Protein AF-A0A525CCG6-F1 (afdb_monomer_lite)

Radius of gyration: 26.76 Å; chains: 1; bounding box: 61×56×74 Å

pLDDT: mean 86.58, std 13.58, range [31.91, 98.69]

Sequence (412 aa):
MDHTLPPNITLSPLDDPGQVLSPQALDAGRELESMGFAPCGTYTVDEFQGMTLAGYVRENDGVAAVVYEHPQAGVWTDFRLGYEDGQSVTVSNAPTGGELDPRPGHAKLFLAGIDHSKMLDELAALRRDAPVCAMSPESFAGEFTRLYEDEAAWRNSRSVSEDEVARVAEAMNAQGQEDISEYAVHRTARRYAELPMTVSQAWEVLHNWPCFAEGEDMTDEQYERFEDAADVFIRHPDPASLPMMLACLRQEQDQGLAMLVSEVLAEHPREISVAALKEVLDAGPEDNKPWAAELACDYPDQGLTPLLAVMLQERAPMSAGFPQALLALGEIHRCLGDPRASAAIHEAVQRCVELAEVLVEQDEPSPAFMVLLSVHRHLDEEQLALYERAKDQAQDLGLPTEILEALRQDGD

Secondary structure (DSSP, 8-state):
--SS--SS--EEE-S-GGGTS-HHHHHHHHHHHHTTPEEEEEEEETTSTT-EEEEEEETTTTEEEEEEEETTTEEEEEEEEEBTTS-EEEEE--SS-TTSPPPTTEEEEE-TT--HHHHHHHHHHH--SSPBPP--HHHHHHHHHHHHHHHHHHHHTSPPPHHHHHHHHHHHHHTT-TT--HHHHHHHHHHTSPPSS-HHHHHHHHHT---PPTTPPPPHHHHHHHHHHHHHHHHS--TTHHHHHHHT--STTTHHHHHHHHHHHHTS-HHHHHHHHHHHHHHS-TTTHHHHHHHGGGS--TTTHHHHHHHHHHS-TTSTTHHHHHHHHHHHHHHH--HHHHHHHHHHHHHHHHHHHHHHTTT---HHHHHHHHTGGG--HHHHHHHHHHHHHHHHTT--HHHHHHHHHS--

Structure (mmCIF, N/CA/C/O backbone):
data_AF-A0A525CCG6-F1
#
_entry.id   AF-A0A525CCG6-F1
#
loop_
_atom_site.group_PDB
_atom_site.id
_atom_site.type_symbol
_atom_site.label_atom_id
_atom_site.label_alt_id
_atom_site.label_comp_id
_atom_site.label_asym_id
_atom_site.label_entity_id
_atom_site.label_seq_id
_atom_site.pdbx_PDB_ins_code
_atom_site.Cartn_x
_atom_site.Cartn_y
_atom_site.Cartn_z
_atom_site.occupancy
_atom_site.B_iso_or_equiv
_atom_site.auth_seq_id
_atom_site.auth_comp_id
_atom_site.auth_asym_id
_atom_site.auth_atom_id
_atom_site.pdbx_PDB_model_num
ATOM 1 N N . MET A 1 1 ? 5.998 12.851 -4.488 1.00 35.41 1 MET A N 1
ATOM 2 C CA . MET A 1 1 ? 6.302 11.881 -5.495 1.00 35.41 1 MET A CA 1
ATOM 3 C C . MET A 1 1 ? 5.499 12.436 -6.618 1.00 35.41 1 MET A C 1
ATOM 5 O O . MET A 1 1 ? 4.289 12.293 -6.686 1.00 35.41 1 MET A O 1
ATOM 9 N N . ASP A 1 2 ? 6.185 13.311 -7.341 1.00 38.12 2 ASP A N 1
ATOM 10 C CA . ASP A 1 2 ? 5.907 13.516 -8.747 1.00 38.12 2 ASP A CA 1
ATOM 11 C C . ASP A 1 2 ? 5.519 12.141 -9.319 1.00 38.12 2 ASP A C 1
ATOM 13 O O . ASP A 1 2 ? 6.237 11.175 -9.063 1.00 38.12 2 ASP A O 1
ATOM 17 N N . HIS A 1 3 ? 4.357 12.001 -9.967 1.00 55.28 3 HIS A N 1
ATOM 18 C CA . HIS A 1 3 ? 3.850 10.702 -10.464 1.00 55.28 3 HIS A CA 1
ATOM 19 C C . HIS A 1 3 ? 4.639 10.184 -11.666 1.00 55.28 3 HIS A C 1
ATOM 21 O O . HIS A 1 3 ? 4.174 9.365 -12.459 1.00 55.28 3 HIS A O 1
ATOM 27 N N . THR A 1 4 ? 5.858 10.687 -11.780 1.00 72.38 4 THR A N 1
ATOM 28 C CA . THR A 1 4 ? 6.915 10.131 -12.564 1.00 72.38 4 THR A CA 1
ATOM 29 C C . THR A 1 4 ? 7.267 8.772 -11.981 1.00 72.38 4 THR A C 1
ATOM 31 O O . THR A 1 4 ? 7.469 8.599 -10.777 1.00 72.38 4 THR A O 1
ATOM 34 N N . LEU A 1 5 ? 7.329 7.776 -12.859 1.00 81.94 5 LEU A N 1
ATOM 35 C CA . LEU A 1 5 ? 8.004 6.534 -12.523 1.00 81.94 5 LEU A CA 1
ATOM 36 C C . LEU A 1 5 ? 9.403 6.896 -12.006 1.00 81.94 5 LEU A C 1
ATOM 38 O O . LEU A 1 5 ? 10.026 7.790 -12.599 1.00 81.94 5 LEU A O 1
ATOM 42 N N . PRO A 1 6 ? 9.915 6.238 -10.946 1.00 84.88 6 PRO A N 1
ATOM 43 C CA . PRO A 1 6 ? 11.303 6.397 -10.543 1.00 84.88 6 PRO A CA 1
ATOM 44 C C . PRO A 1 6 ? 12.181 6.357 -11.796 1.00 84.88 6 PRO A C 1
ATOM 46 O O . PRO A 1 6 ? 12.047 5.412 -12.573 1.00 84.88 6 PRO A O 1
ATOM 49 N N . PRO A 1 7 ? 13.004 7.385 -12.076 1.00 90.06 7 PRO A N 1
ATOM 50 C CA . PRO A 1 7 ? 13.713 7.468 -13.352 1.00 90.06 7 PRO A CA 1
ATOM 51 C C . PRO A 1 7 ? 14.709 6.321 -13.533 1.00 90.06 7 PRO A C 1
ATOM 53 O O . PRO A 1 7 ? 15.069 6.008 -14.660 1.00 90.06 7 PRO A O 1
ATOM 56 N N . ASN A 1 8 ? 15.128 5.704 -12.427 1.00 94.50 8 ASN A N 1
ATOM 57 C CA . ASN A 1 8 ? 15.970 4.519 -12.388 1.00 94.50 8 ASN A CA 1
ATOM 58 C C . ASN A 1 8 ? 15.421 3.562 -11.327 1.00 94.50 8 ASN A C 1
ATOM 60 O O . ASN A 1 8 ? 14.711 4.001 -10.419 1.00 94.50 8 ASN A O 1
ATOM 64 N N . ILE A 1 9 ? 15.791 2.287 -11.444 1.00 95.62 9 ILE A N 1
ATOM 65 C CA . ILE A 1 9 ? 15.543 1.273 -10.418 1.00 95.62 9 ILE A CA 1
ATOM 66 C C . ILE A 1 9 ? 16.826 0.560 -10.021 1.00 95.62 9 ILE A C 1
ATOM 68 O O . ILE A 1 9 ? 17.724 0.350 -10.843 1.00 95.62 9 ILE A O 1
ATOM 72 N N . THR A 1 10 ? 16.854 0.107 -8.778 1.00 97.06 10 THR A N 1
ATOM 73 C CA . THR A 1 10 ? 17.924 -0.695 -8.208 1.00 97.06 10 THR A CA 1
ATOM 74 C C . THR A 1 10 ? 17.405 -2.103 -7.948 1.00 97.06 10 THR A C 1
ATOM 76 O O . THR A 1 10 ? 16.462 -2.306 -7.186 1.00 97.06 10 THR A O 1
ATOM 79 N N . LEU A 1 11 ? 18.025 -3.089 -8.605 1.00 97.62 11 LEU A N 1
ATOM 80 C CA . LEU A 1 11 ? 17.758 -4.504 -8.358 1.00 97.62 11 LEU A CA 1
ATOM 81 C C . LEU A 1 11 ? 18.730 -5.033 -7.307 1.00 97.62 11 LEU A C 1
ATOM 83 O O . LEU A 1 11 ? 19.905 -5.275 -7.599 1.00 97.62 11 LEU A O 1
ATOM 87 N N . SER A 1 12 ? 18.225 -5.248 -6.099 1.00 96.75 12 SER A N 1
ATOM 88 C CA . SER A 1 12 ? 18.997 -5.808 -4.993 1.00 96.75 12 SER A CA 1
ATOM 89 C C . SER A 1 12 ? 18.818 -7.332 -4.967 1.00 96.75 12 SER A C 1
ATOM 91 O O . SER A 1 12 ? 17.696 -7.807 -4.785 1.00 96.75 12 SER A O 1
ATOM 93 N N . PRO A 1 13 ? 19.879 -8.131 -5.205 1.00 97.25 13 PRO A N 1
ATOM 94 C CA . PRO A 1 13 ? 19.760 -9.585 -5.274 1.00 97.25 13 PRO A CA 1
ATOM 95 C C . PRO A 1 13 ? 19.391 -10.187 -3.914 1.00 97.25 13 PRO A C 1
ATOM 97 O O . PRO A 1 13 ? 19.881 -9.750 -2.873 1.00 97.25 13 PRO A O 1
ATOM 100 N N . LEU A 1 14 ? 18.562 -11.229 -3.941 1.00 94.69 14 LEU A N 1
ATOM 101 C CA . LEU A 1 14 ? 18.167 -12.013 -2.775 1.00 94.69 14 LEU A CA 1
ATOM 102 C C . LEU A 1 14 ? 18.939 -13.336 -2.721 1.00 94.69 14 LEU A C 1
ATOM 104 O O . LEU A 1 14 ? 18.948 -14.098 -3.687 1.00 94.69 14 LEU A O 1
ATOM 108 N N . ASP A 1 15 ? 19.548 -13.624 -1.567 1.00 90.19 15 ASP A N 1
ATOM 109 C CA . ASP A 1 15 ? 20.345 -14.841 -1.353 1.00 90.19 15 ASP A CA 1
ATOM 110 C C . ASP A 1 15 ? 19.483 -16.111 -1.203 1.00 90.19 15 ASP A C 1
ATOM 112 O O . ASP A 1 15 ? 19.915 -17.200 -1.585 1.00 90.19 15 ASP A O 1
ATOM 116 N N . ASP A 1 16 ? 18.272 -15.988 -0.645 1.00 89.12 16 ASP A N 1
ATOM 117 C CA . ASP A 1 16 ? 17.337 -17.102 -0.440 1.00 89.12 16 ASP A CA 1
ATOM 118 C C . ASP A 1 16 ? 15.921 -16.730 -0.921 1.00 89.12 16 ASP A C 1
ATOM 120 O O . ASP A 1 16 ? 15.105 -16.222 -0.144 1.00 89.12 16 ASP A O 1
ATOM 124 N N . PRO A 1 17 ? 15.598 -16.972 -2.204 1.00 79.69 17 PRO A N 1
ATOM 125 C CA . PRO A 1 17 ? 14.293 -16.624 -2.758 1.00 79.69 17 PRO A CA 1
ATOM 126 C C . PRO A 1 17 ? 13.135 -17.383 -2.101 1.00 79.69 17 PRO A C 1
ATOM 128 O O . PRO A 1 17 ? 12.016 -16.878 -2.086 1.00 79.69 17 PRO A O 1
ATOM 131 N N . GLY A 1 18 ? 13.387 -18.562 -1.518 1.00 77.88 18 GLY A N 1
ATOM 132 C CA . GLY A 1 18 ? 12.356 -19.373 -0.868 1.00 77.88 18 GLY A CA 1
ATOM 133 C C . GLY A 1 18 ? 11.826 -18.780 0.439 1.00 77.88 18 GLY A C 1
ATOM 134 O O . GLY A 1 18 ? 10.785 -19.222 0.920 1.00 77.88 18 GLY A O 1
ATOM 135 N N . GLN A 1 19 ? 12.523 -17.794 1.014 1.00 81.81 19 GLN A N 1
ATOM 136 C CA . GLN A 1 19 ? 12.074 -17.073 2.209 1.00 81.81 19 GLN A CA 1
ATOM 137 C C . GLN A 1 19 ? 11.243 -15.829 1.890 1.00 81.81 19 GLN A C 1
ATOM 139 O O . GLN A 1 19 ? 10.584 -15.307 2.786 1.00 81.81 19 GLN A O 1
ATOM 144 N N . VAL A 1 20 ? 11.297 -15.343 0.647 1.00 86.56 20 VAL A N 1
ATOM 145 C CA . VAL A 1 20 ? 10.711 -14.053 0.265 1.00 86.56 20 VAL A CA 1
ATOM 146 C C . VAL A 1 20 ? 9.543 -14.229 -0.698 1.00 86.56 20 VAL A C 1
ATOM 148 O O . VAL A 1 20 ? 8.512 -13.594 -0.507 1.00 86.56 20 VAL A O 1
ATOM 151 N N . LEU A 1 21 ? 9.686 -15.100 -1.699 1.00 93.00 21 LEU A N 1
ATOM 152 C CA . LEU A 1 21 ? 8.640 -15.340 -2.687 1.00 93.00 21 LEU A CA 1
ATOM 153 C C . LEU A 1 21 ? 7.520 -16.217 -2.123 1.00 93.00 21 LEU A C 1
ATOM 155 O O . LEU A 1 21 ? 7.775 -17.211 -1.433 1.00 93.00 21 LEU A O 1
ATOM 159 N N . SER A 1 22 ? 6.275 -15.910 -2.483 1.00 95.31 22 SER A N 1
ATOM 160 C CA . SER A 1 22 ? 5.145 -16.782 -2.164 1.00 95.31 22 SER A CA 1
ATOM 161 C C . SER A 1 22 ? 5.225 -18.129 -2.894 1.00 95.31 22 SER A C 1
ATOM 163 O O . SER A 1 22 ? 5.877 -18.265 -3.938 1.00 95.31 22 SER A O 1
ATOM 165 N N . PRO A 1 23 ? 4.494 -19.153 -2.407 1.00 96.81 23 PRO A N 1
ATOM 166 C CA . PRO A 1 23 ? 4.366 -20.425 -3.112 1.00 96.81 23 PRO A CA 1
ATOM 167 C C . PRO A 1 23 ? 3.917 -20.275 -4.571 1.00 96.81 23 PRO A C 1
ATOM 169 O O . PRO A 1 23 ? 4.421 -20.999 -5.426 1.00 96.81 23 PRO A O 1
ATOM 172 N N . GLN A 1 24 ? 3.037 -19.310 -4.864 1.00 96.44 24 GLN A N 1
ATOM 173 C CA . GLN A 1 24 ? 2.542 -19.048 -6.216 1.00 96.44 24 GLN A CA 1
ATOM 174 C C . GLN A 1 24 ? 3.655 -18.549 -7.149 1.00 96.44 24 GLN A C 1
ATOM 176 O O . GLN A 1 24 ? 3.779 -19.052 -8.266 1.00 96.44 24 GLN A O 1
ATOM 181 N N . ALA A 1 25 ? 4.495 -17.612 -6.698 1.00 97.12 25 ALA A N 1
ATOM 182 C CA . ALA A 1 25 ? 5.638 -17.135 -7.477 1.00 97.12 25 ALA A CA 1
ATOM 183 C C . ALA A 1 25 ? 6.684 -18.244 -7.694 1.00 97.12 25 ALA A C 1
ATOM 185 O O . ALA A 1 25 ? 7.214 -18.402 -8.795 1.00 97.12 25 ALA A O 1
ATOM 186 N N . LEU A 1 26 ? 6.928 -19.076 -6.675 1.00 97.06 26 LEU A N 1
ATOM 187 C CA . LEU A 1 26 ? 7.816 -20.237 -6.790 1.00 97.06 26 LEU A CA 1
ATOM 188 C C . LEU A 1 26 ? 7.276 -21.299 -7.764 1.00 97.06 26 LEU A C 1
ATOM 190 O O . LEU A 1 26 ? 8.060 -21.921 -8.482 1.00 97.06 26 LEU A O 1
ATOM 194 N N . ASP A 1 27 ? 5.961 -21.526 -7.796 1.00 97.69 27 ASP A N 1
ATOM 195 C CA . ASP A 1 27 ? 5.318 -22.431 -8.756 1.00 97.69 27 ASP A CA 1
ATOM 196 C C . ASP A 1 27 ? 5.424 -21.910 -10.192 1.00 97.69 27 ASP A C 1
ATOM 198 O O . ASP A 1 27 ? 5.801 -22.677 -11.081 1.00 97.69 27 ASP A O 1
ATOM 202 N N . ALA A 1 28 ? 5.190 -20.611 -10.411 1.00 98.06 28 ALA A N 1
ATOM 203 C CA . ALA A 1 28 ? 5.398 -19.969 -11.710 1.00 98.06 28 ALA A CA 1
ATOM 204 C C . ALA A 1 28 ? 6.852 -20.129 -12.189 1.00 98.06 28 ALA A C 1
ATOM 206 O O . ALA A 1 28 ? 7.097 -20.537 -13.324 1.00 98.06 28 ALA A O 1
ATOM 207 N N . GLY A 1 29 ? 7.826 -19.910 -11.301 1.00 98.06 29 GLY A N 1
ATOM 208 C CA . GLY A 1 29 ? 9.242 -20.129 -11.597 1.00 98.06 29 GLY A CA 1
ATOM 209 C C . GLY A 1 29 ? 9.565 -21.568 -12.014 1.00 98.06 29 GLY A C 1
ATOM 210 O O . GLY A 1 29 ? 10.219 -21.795 -13.033 1.00 98.06 29 GLY A O 1
ATOM 211 N N . ARG A 1 30 ? 9.047 -22.561 -11.277 1.00 98.19 30 ARG A N 1
ATOM 212 C CA . ARG A 1 30 ? 9.204 -23.988 -11.618 1.00 98.19 30 ARG A CA 1
ATOM 213 C C . ARG A 1 30 ? 8.581 -24.338 -12.969 1.00 98.19 30 ARG A C 1
ATOM 215 O O . ARG A 1 30 ? 9.134 -25.154 -13.710 1.00 98.19 30 ARG A O 1
ATOM 222 N N . GLU A 1 31 ? 7.433 -23.746 -13.290 1.00 98.31 31 GLU A N 1
ATOM 223 C CA . GLU A 1 31 ? 6.789 -23.920 -14.589 1.00 98.31 31 GLU A CA 1
ATOM 224 C C . GLU A 1 31 ? 7.682 -23.386 -15.719 1.00 98.31 31 GLU A C 1
ATOM 226 O O . GLU A 1 31 ? 7.941 -24.116 -16.679 1.00 98.31 31 GLU A O 1
ATOM 231 N N . LEU A 1 32 ? 8.238 -22.179 -15.575 1.00 98.44 32 LEU A N 1
ATOM 232 C CA . LEU A 1 32 ? 9.164 -21.589 -16.549 1.00 98.44 32 LEU A CA 1
ATOM 233 C C . LEU A 1 32 ? 10.415 -22.453 -16.764 1.00 98.44 32 LEU A C 1
ATOM 235 O O . LEU A 1 32 ? 10.808 -22.707 -17.906 1.00 98.44 32 LEU A O 1
ATOM 239 N N . GLU A 1 33 ? 11.012 -22.973 -15.691 1.00 98.25 33 GLU A N 1
ATOM 240 C CA . GLU A 1 33 ? 12.151 -23.896 -15.785 1.00 98.25 33 GLU A CA 1
ATOM 241 C C . GLU A 1 33 ? 11.793 -25.160 -16.583 1.00 98.25 33 GLU A C 1
ATOM 243 O O . GLU A 1 33 ? 12.558 -25.603 -17.446 1.00 98.25 33 GLU A O 1
ATOM 248 N N . SER A 1 34 ? 10.589 -25.708 -16.378 1.00 97.94 34 SER A N 1
ATOM 249 C CA . SER A 1 34 ? 10.098 -26.861 -17.148 1.00 97.94 34 SER A CA 1
ATOM 250 C C . SER A 1 34 ? 9.904 -26.558 -18.644 1.00 97.94 34 SER A C 1
ATOM 252 O O . SER A 1 34 ? 9.993 -27.464 -19.475 1.00 97.94 34 SER A O 1
ATOM 254 N N . MET A 1 35 ? 9.708 -25.281 -18.997 1.00 97.75 35 MET A N 1
ATOM 255 C CA . MET A 1 35 ? 9.608 -24.770 -20.371 1.00 97.75 35 MET A CA 1
ATOM 256 C C . MET A 1 35 ? 10.973 -24.415 -20.992 1.00 97.75 35 MET A C 1
ATOM 258 O O . MET A 1 35 ? 11.035 -23.895 -22.115 1.00 97.75 35 MET A O 1
ATOM 262 N N . GLY A 1 36 ? 12.070 -24.715 -20.290 1.00 97.94 36 GLY A N 1
ATOM 263 C CA . GLY A 1 36 ? 13.439 -24.538 -20.770 1.00 97.94 36 GLY A CA 1
ATOM 264 C C . GLY A 1 36 ? 14.032 -23.157 -20.506 1.00 97.94 36 GLY A C 1
ATOM 265 O O . GLY A 1 36 ? 15.011 -22.799 -21.162 1.00 97.94 36 GLY A O 1
ATOM 266 N N . PHE A 1 37 ? 13.456 -22.382 -19.586 1.00 98.38 37 PHE A N 1
ATOM 267 C CA . PHE A 1 37 ? 14.071 -21.147 -19.115 1.00 98.38 37 PHE A CA 1
ATOM 268 C C . PHE A 1 37 ? 15.131 -21.433 -18.044 1.00 98.38 37 PHE A C 1
ATOM 270 O O . PHE A 1 37 ? 14.942 -22.277 -17.172 1.00 98.38 37 PHE A O 1
ATOM 277 N N . ALA A 1 38 ? 16.244 -20.707 -18.097 1.00 98.06 38 ALA A N 1
ATOM 278 C CA . ALA A 1 38 ? 17.268 -20.688 -17.064 1.00 98.06 38 ALA A CA 1
ATOM 279 C C . ALA A 1 38 ? 17.000 -19.534 -16.080 1.00 98.06 38 ALA A C 1
ATOM 281 O O . ALA A 1 38 ? 16.686 -18.432 -16.537 1.00 98.06 38 ALA A O 1
ATOM 282 N N . PRO A 1 39 ? 17.134 -19.748 -14.759 1.00 98.00 39 PRO A N 1
ATOM 283 C CA . PRO A 1 39 ? 16.972 -18.687 -13.771 1.00 98.00 39 PRO A CA 1
ATOM 284 C C . PRO A 1 39 ? 18.126 -17.675 -13.847 1.00 98.00 39 PRO A C 1
ATOM 286 O O . PRO A 1 39 ? 19.290 -18.050 -13.991 1.00 98.00 39 PRO A O 1
ATOM 289 N N . CYS A 1 40 ? 17.798 -16.394 -13.701 1.00 97.94 40 CYS A N 1
ATOM 290 C CA . CYS A 1 40 ? 18.737 -15.268 -13.739 1.00 97.94 40 CYS A CA 1
ATOM 291 C C . CYS A 1 40 ? 18.979 -14.633 -12.367 1.00 97.94 40 CYS A C 1
ATOM 293 O O . CYS A 1 40 ? 19.851 -13.782 -12.241 1.00 97.94 40 CYS A O 1
ATOM 295 N N . GLY A 1 41 ? 18.214 -15.036 -11.352 1.00 97.06 41 GLY A N 1
ATOM 296 C CA . GLY A 1 41 ? 18.259 -14.476 -10.005 1.00 97.06 41 GLY A CA 1
ATOM 297 C C . GLY A 1 41 ? 16.895 -13.978 -9.538 1.00 97.06 41 GLY A C 1
ATOM 298 O O . GLY A 1 41 ? 15.944 -13.880 -10.318 1.00 97.06 41 GLY A O 1
ATOM 299 N N . THR A 1 42 ? 16.821 -13.658 -8.251 1.00 98.06 42 THR A N 1
ATOM 300 C CA . THR A 1 42 ? 15.650 -13.057 -7.609 1.00 98.06 42 THR A CA 1
ATOM 301 C C . THR A 1 42 ? 16.082 -11.760 -6.947 1.00 98.06 42 THR A C 1
ATOM 303 O O . THR A 1 42 ? 17.172 -11.695 -6.377 1.00 98.06 42 THR A O 1
ATOM 306 N N . TYR A 1 43 ? 15.250 -10.731 -7.050 1.00 98.00 43 TYR A N 1
ATOM 307 C CA . TYR A 1 43 ? 15.601 -9.366 -6.687 1.00 98.00 43 TYR A CA 1
ATOM 308 C C . TYR A 1 43 ? 14.452 -8.688 -5.942 1.00 98.00 43 TYR A C 1
ATOM 310 O O . TYR A 1 43 ? 13.283 -8.928 -6.255 1.00 98.00 43 TYR A O 1
ATOM 318 N N . THR A 1 44 ? 14.782 -7.803 -5.005 1.00 96.31 44 THR A N 1
ATOM 319 C CA . THR A 1 44 ? 13.889 -6.709 -4.603 1.00 96.31 44 THR A CA 1
ATOM 320 C C . THR A 1 44 ? 14.096 -5.524 -5.536 1.00 96.31 44 THR A C 1
ATOM 322 O O . THR A 1 44 ? 15.184 -5.357 -6.098 1.00 96.31 44 THR A O 1
ATOM 325 N N . VAL A 1 45 ? 13.061 -4.699 -5.694 1.00 95.50 45 VAL A N 1
ATOM 326 C CA . VAL A 1 45 ? 13.180 -3.408 -6.379 1.00 95.50 45 VAL A CA 1
ATOM 327 C C . VAL A 1 45 ? 13.094 -2.307 -5.336 1.00 95.50 45 VAL A C 1
ATOM 329 O O . VAL A 1 45 ? 12.035 -2.095 -4.752 1.00 95.50 45 VAL A O 1
ATOM 332 N N . ASP A 1 46 ? 14.213 -1.642 -5.066 1.00 91.88 46 ASP A N 1
ATOM 333 C CA . ASP A 1 46 ? 14.342 -0.763 -3.896 1.00 91.88 46 ASP A CA 1
ATOM 334 C C . ASP A 1 46 ? 13.354 0.419 -3.934 1.00 91.88 46 ASP A C 1
ATOM 336 O O . ASP A 1 46 ? 12.887 0.886 -2.897 1.00 91.88 46 ASP A O 1
ATOM 340 N N . GLU A 1 47 ? 13.000 0.880 -5.134 1.00 90.94 47 GLU A N 1
ATOM 341 C CA . GLU A 1 47 ? 12.089 1.998 -5.372 1.00 90.94 47 GLU A CA 1
ATOM 342 C C . GLU A 1 47 ? 10.601 1.603 -5.345 1.00 90.94 47 GLU A C 1
ATOM 344 O O . GLU A 1 47 ? 9.744 2.484 -5.303 1.00 90.94 47 GLU A O 1
ATOM 349 N N . PHE A 1 48 ? 10.276 0.305 -5.341 1.00 84.44 48 PHE A N 1
ATOM 350 C CA . PHE A 1 48 ? 8.902 -0.198 -5.257 1.00 84.44 48 PHE A CA 1
ATOM 351 C C . PHE A 1 48 ? 8.741 -1.075 -4.014 1.00 84.44 48 PHE A C 1
ATOM 353 O O . PHE A 1 48 ? 9.051 -2.267 -4.018 1.00 84.44 48 PHE A O 1
ATOM 360 N N . GLN A 1 49 ? 8.242 -0.478 -2.930 1.00 82.62 49 GLN A N 1
ATOM 361 C CA . GLN A 1 49 ? 8.149 -1.143 -1.633 1.00 82.62 49 GLN A CA 1
ATOM 362 C C . GLN A 1 49 ? 7.363 -2.461 -1.714 1.00 82.62 49 GLN A C 1
ATOM 364 O O . GLN A 1 49 ? 6.212 -2.503 -2.135 1.00 82.62 49 GLN A O 1
ATOM 369 N N . GLY A 1 50 ? 7.998 -3.548 -1.271 1.00 85.50 50 GLY A N 1
ATOM 370 C CA . GLY A 1 50 ? 7.398 -4.884 -1.260 1.00 85.50 50 GLY A CA 1
ATOM 371 C C . GLY A 1 50 ? 7.386 -5.591 -2.617 1.00 85.50 50 GLY A C 1
ATOM 372 O O . GLY A 1 50 ? 6.977 -6.747 -2.674 1.00 85.50 50 GLY A O 1
ATOM 373 N N . MET A 1 51 ? 7.851 -4.952 -3.694 1.00 93.25 51 MET A N 1
ATOM 374 C CA . MET A 1 51 ? 7.958 -5.593 -4.999 1.00 93.25 51 MET A CA 1
ATOM 375 C C . MET A 1 51 ? 9.181 -6.508 -5.060 1.00 93.25 51 MET A C 1
ATOM 377 O O . MET A 1 51 ? 10.314 -6.105 -4.776 1.00 93.25 51 MET A O 1
ATOM 381 N N . THR A 1 52 ? 8.951 -7.739 -5.502 1.00 96.88 52 THR A N 1
ATOM 382 C CA . THR A 1 52 ? 10.011 -8.693 -5.828 1.00 96.88 52 THR A CA 1
ATOM 383 C C . THR A 1 52 ? 9.841 -9.211 -7.244 1.00 96.88 52 THR A C 1
ATOM 385 O O . THR A 1 52 ? 8.738 -9.218 -7.797 1.00 96.88 52 THR A O 1
ATOM 388 N N . LEU A 1 53 ? 10.949 -9.615 -7.858 1.00 97.38 53 LEU A N 1
ATOM 389 C CA . LEU A 1 53 ? 10.922 -10.255 -9.164 1.00 97.38 53 LEU A CA 1
ATOM 390 C C . LEU A 1 53 ? 11.946 -11.380 -9.273 1.00 97.38 53 LEU A C 1
ATOM 392 O O . LEU A 1 53 ? 13.045 -11.297 -8.725 1.00 97.38 53 LEU A O 1
ATOM 396 N N . ALA A 1 54 ? 11.599 -12.420 -10.023 1.00 98.38 54 ALA A N 1
ATOM 397 C CA . ALA A 1 54 ? 12.491 -13.498 -10.423 1.00 98.38 54 ALA A CA 1
ATOM 398 C C . ALA A 1 54 ? 12.664 -13.483 -11.944 1.00 98.38 54 ALA A C 1
ATOM 400 O O . ALA A 1 54 ? 11.693 -13.538 -12.703 1.00 98.38 54 ALA A O 1
ATOM 401 N N . GLY A 1 55 ? 13.917 -13.369 -12.379 1.00 98.31 55 GLY A N 1
ATOM 402 C CA . GLY A 1 55 ? 14.288 -13.306 -13.786 1.00 98.31 55 GLY A CA 1
ATOM 403 C C . GLY A 1 55 ? 14.566 -14.681 -14.371 1.00 98.31 55 GLY A C 1
ATOM 404 O O . GLY A 1 55 ? 15.164 -15.530 -13.712 1.00 98.31 55 GLY A O 1
ATOM 405 N N . TYR A 1 56 ? 14.185 -14.872 -15.629 1.00 98.62 56 TYR A N 1
ATOM 406 C CA . TYR A 1 56 ? 14.369 -16.112 -16.371 1.00 98.62 56 TYR A CA 1
ATOM 407 C C . TYR A 1 56 ? 14.695 -15.806 -17.836 1.00 98.62 56 TYR A C 1
ATOM 409 O O . TYR A 1 56 ? 14.144 -14.872 -18.419 1.00 98.62 56 TYR A O 1
ATOM 417 N N . VAL A 1 57 ? 15.558 -16.599 -18.470 1.00 98.56 57 VAL A N 1
ATOM 418 C CA . VAL A 1 57 ? 15.892 -16.443 -19.898 1.00 98.56 57 VAL A CA 1
ATOM 419 C C . VAL A 1 57 ? 15.891 -17.773 -20.627 1.00 98.56 57 VAL A C 1
ATOM 421 O O . VAL A 1 57 ? 16.340 -18.791 -20.107 1.00 98.56 57 VAL A O 1
ATOM 424 N N . ARG A 1 58 ? 15.437 -17.763 -21.876 1.00 97.75 58 ARG A N 1
ATOM 425 C CA . ARG A 1 58 ? 15.589 -18.873 -22.810 1.00 97.75 58 ARG A CA 1
ATOM 426 C C . ARG A 1 58 ? 16.510 -18.426 -23.941 1.00 97.75 58 ARG A C 1
ATOM 428 O O . ARG A 1 58 ? 16.094 -17.817 -24.921 1.00 97.75 58 ARG A O 1
ATOM 435 N N . GLU A 1 59 ? 17.803 -18.705 -23.784 1.00 93.69 59 GLU A N 1
ATOM 436 C CA . GLU A 1 59 ? 18.855 -18.143 -24.650 1.00 93.69 59 GLU A CA 1
ATOM 437 C C . GLU A 1 59 ? 18.675 -18.497 -26.134 1.00 93.69 59 GLU A C 1
ATOM 439 O O . GLU A 1 59 ? 18.969 -17.687 -27.011 1.00 93.69 59 GLU A O 1
ATOM 444 N N . ASN A 1 60 ? 18.151 -19.693 -26.425 1.00 92.31 60 ASN A N 1
ATOM 445 C CA . ASN A 1 60 ? 18.004 -20.200 -27.793 1.00 92.31 60 ASN A CA 1
ATOM 446 C C . ASN A 1 60 ? 17.071 -19.352 -28.670 1.00 92.31 60 ASN A C 1
ATOM 448 O O . ASN A 1 60 ? 17.205 -19.374 -29.894 1.00 92.31 60 ASN A O 1
ATOM 452 N N . ASP A 1 61 ? 16.114 -18.642 -28.075 1.00 93.25 61 ASP A N 1
ATOM 453 C CA . ASP A 1 61 ? 15.171 -17.795 -28.801 1.00 93.25 61 ASP A CA 1
ATOM 454 C C . ASP A 1 61 ? 15.133 -16.340 -28.323 1.00 93.25 61 ASP A C 1
ATOM 456 O O . ASP A 1 61 ? 14.348 -15.560 -28.863 1.00 93.25 61 ASP A O 1
ATOM 460 N N . GLY A 1 62 ? 16.021 -15.961 -27.397 1.00 95.12 6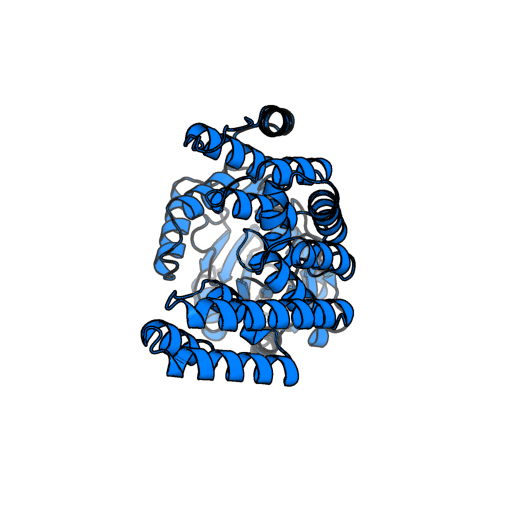2 GLY A N 1
ATOM 461 C CA . GLY A 1 62 ? 16.166 -14.588 -26.909 1.00 95.12 62 GLY A CA 1
ATOM 462 C C . GLY A 1 62 ? 14.976 -14.104 -26.077 1.00 95.12 62 GLY A C 1
ATOM 463 O O . GLY A 1 62 ? 14.778 -12.895 -25.940 1.00 95.12 62 GLY A O 1
ATOM 464 N N . VAL A 1 63 ? 14.158 -15.026 -25.557 1.00 98.31 63 VAL A N 1
ATOM 465 C CA . VAL A 1 63 ? 12.988 -14.692 -24.739 1.00 98.31 63 VAL A CA 1
ATOM 466 C C . VAL A 1 63 ? 13.411 -14.545 -23.283 1.00 98.31 63 VAL A C 1
ATOM 468 O O . VAL A 1 63 ? 14.034 -15.439 -22.709 1.00 98.31 63 VAL A O 1
ATOM 471 N N . ALA A 1 64 ? 13.029 -13.428 -22.674 1.00 98.56 64 ALA A N 1
ATOM 472 C CA . ALA A 1 64 ? 13.111 -13.216 -21.238 1.00 98.56 64 ALA A CA 1
ATOM 473 C C . ALA A 1 64 ? 11.730 -13.417 -20.612 1.00 98.56 64 ALA A C 1
ATOM 475 O O . ALA A 1 64 ? 10.722 -13.056 -21.219 1.00 98.56 64 ALA A O 1
ATOM 476 N N . ALA A 1 65 ? 11.689 -13.959 -19.403 1.00 98.69 65 ALA A N 1
ATOM 477 C CA . ALA A 1 65 ? 10.501 -13.999 -18.570 1.00 98.69 65 ALA A CA 1
ATOM 478 C C . ALA A 1 65 ? 10.813 -13.370 -17.212 1.00 98.69 65 ALA A C 1
ATOM 480 O O . ALA A 1 65 ? 11.926 -13.504 -16.697 1.00 98.69 65 ALA A O 1
ATOM 481 N N . VAL A 1 66 ? 9.840 -12.670 -16.645 1.00 98.62 66 VAL A N 1
ATOM 482 C CA . VAL A 1 66 ? 9.962 -12.063 -15.321 1.00 98.62 66 VAL A CA 1
ATOM 483 C C . VAL A 1 66 ? 8.719 -12.408 -14.532 1.00 98.62 66 VAL A C 1
ATOM 485 O O . VAL A 1 66 ? 7.631 -12.006 -14.931 1.00 98.62 66 VAL A O 1
ATOM 488 N N . VAL A 1 67 ? 8.885 -13.156 -13.443 1.00 98.56 67 VAL A N 1
ATOM 489 C CA . VAL A 1 67 ? 7.822 -13.399 -12.464 1.00 98.56 67 VAL A CA 1
ATOM 490 C C . VAL A 1 67 ? 7.885 -12.270 -11.454 1.00 98.56 67 VAL A C 1
ATOM 492 O O . VAL A 1 67 ? 8.928 -12.063 -10.842 1.00 98.56 67 VAL A O 1
ATOM 495 N N . TYR A 1 68 ? 6.792 -11.546 -11.289 1.00 97.94 68 TYR A N 1
ATOM 496 C CA . TYR A 1 68 ? 6.666 -10.458 -10.334 1.00 97.94 68 TYR A CA 1
ATOM 497 C C . TYR A 1 68 ? 5.769 -10.870 -9.181 1.00 97.94 68 TYR A C 1
ATOM 499 O O . TYR A 1 68 ? 4.814 -11.623 -9.370 1.00 97.94 68 TYR A O 1
ATOM 507 N N . GLU A 1 69 ? 6.040 -10.308 -8.013 1.00 96.62 69 GLU A N 1
ATOM 508 C CA . GLU A 1 69 ? 5.165 -10.386 -6.857 1.00 96.62 69 GLU A CA 1
ATOM 509 C C . GLU A 1 69 ? 5.093 -9.021 -6.173 1.00 96.62 69 GLU A C 1
ATOM 511 O O . GLU A 1 69 ? 6.116 -8.399 -5.875 1.00 96.62 69 GLU A O 1
ATOM 516 N N . HIS A 1 70 ? 3.867 -8.560 -5.933 1.00 93.06 70 HIS A N 1
ATOM 517 C CA . HIS A 1 70 ? 3.583 -7.338 -5.191 1.00 93.06 70 HIS A CA 1
ATOM 518 C C . HIS A 1 70 ? 2.435 -7.587 -4.199 1.00 93.06 70 HIS A C 1
ATOM 520 O O . HIS A 1 70 ? 1.430 -8.180 -4.602 1.00 93.06 70 HIS A O 1
ATOM 526 N N . PRO A 1 71 ? 2.505 -7.084 -2.948 1.00 81.81 71 PRO A N 1
ATOM 527 C CA . PRO A 1 71 ? 1.496 -7.353 -1.920 1.00 81.81 71 PRO A CA 1
ATOM 528 C C . PRO A 1 71 ? 0.059 -7.022 -2.335 1.00 81.81 71 PRO A C 1
ATOM 530 O O . PRO A 1 71 ? -0.872 -7.693 -1.904 1.00 81.81 71 PRO A O 1
ATOM 533 N N . GLN A 1 72 ? -0.125 -6.003 -3.181 1.00 78.12 72 GLN A N 1
ATOM 534 C CA . GLN A 1 72 ? -1.451 -5.568 -3.636 1.00 78.12 72 GLN A CA 1
ATOM 535 C C . GLN A 1 72 ? -1.874 -6.178 -4.979 1.00 78.12 72 GLN A C 1
ATOM 537 O O . GLN A 1 72 ? -3.062 -6.356 -5.216 1.00 78.12 72 GLN A O 1
ATOM 542 N N . ALA A 1 73 ? -0.923 -6.475 -5.874 1.00 82.75 73 ALA A N 1
ATOM 543 C CA . ALA A 1 73 ? -1.235 -6.918 -7.241 1.00 82.75 73 ALA A CA 1
ATOM 544 C C . ALA A 1 73 ? -1.130 -8.443 -7.416 1.00 82.75 73 ALA A C 1
ATOM 546 O O . ALA A 1 73 ? -1.495 -8.976 -8.463 1.00 82.75 73 ALA A O 1
ATOM 547 N N . GLY A 1 74 ? -0.645 -9.149 -6.391 1.00 93.50 74 GLY A N 1
ATOM 548 C CA . GLY A 1 74 ? -0.415 -10.585 -6.433 1.00 93.50 74 GLY A CA 1
ATOM 549 C C . GLY A 1 74 ? 0.794 -10.947 -7.291 1.00 93.50 74 GLY A C 1
ATOM 550 O O . GLY A 1 74 ? 1.764 -10.191 -7.379 1.00 93.50 74 GLY A O 1
ATOM 551 N N . VAL A 1 75 ? 0.728 -12.130 -7.904 1.00 97.06 75 VAL A N 1
ATOM 552 C CA . VAL A 1 75 ? 1.791 -12.687 -8.746 1.00 97.06 75 VAL A CA 1
ATOM 553 C C . VAL A 1 75 ? 1.379 -12.625 -10.211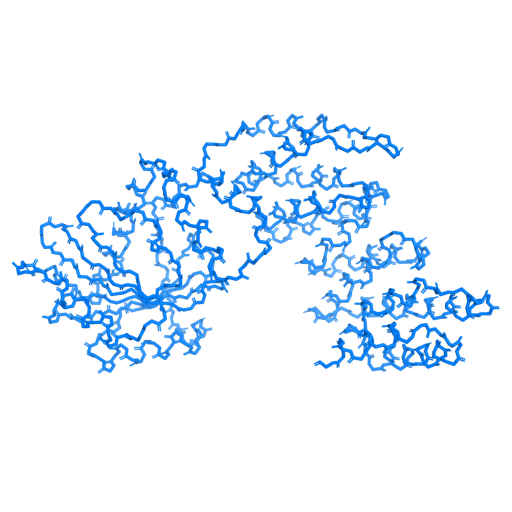 1.00 97.06 75 VAL A C 1
ATOM 555 O O . VAL A 1 75 ? 0.296 -13.087 -10.573 1.00 97.06 75 VAL A O 1
ATOM 558 N N . TRP A 1 76 ? 2.263 -12.112 -11.062 1.00 98.00 76 TRP A N 1
ATOM 559 C CA . TRP A 1 76 ? 2.089 -12.127 -12.516 1.00 98.00 76 TRP A CA 1
ATOM 560 C C . TRP A 1 76 ? 3.420 -12.369 -13.223 1.00 98.00 76 TRP A C 1
ATOM 562 O O . TRP A 1 76 ? 4.475 -12.477 -12.603 1.00 98.00 76 TRP A O 1
ATOM 572 N N . THR A 1 77 ? 3.385 -12.518 -14.540 1.00 98.69 77 THR A N 1
ATOM 573 C CA . THR A 1 77 ? 4.552 -12.779 -15.373 1.00 98.69 77 THR A CA 1
ATOM 574 C C . THR A 1 77 ? 4.485 -11.974 -16.661 1.00 98.69 77 THR A C 1
ATOM 576 O O . THR A 1 77 ? 3.423 -11.839 -17.269 1.00 98.69 77 THR A O 1
ATOM 579 N N . ASP A 1 78 ? 5.637 -11.463 -17.090 1.00 98.62 78 ASP A N 1
ATOM 580 C CA . ASP A 1 78 ? 5.824 -10.875 -18.415 1.00 98.62 78 ASP A CA 1
ATOM 581 C C . ASP A 1 78 ? 6.806 -11.741 -19.210 1.00 98.62 78 ASP A C 1
ATOM 583 O O . ASP A 1 78 ? 7.918 -12.002 -18.752 1.00 98.62 78 ASP A O 1
ATOM 587 N N . PHE A 1 79 ? 6.432 -12.134 -20.428 1.00 98.69 79 PHE A N 1
ATOM 588 C CA . PHE A 1 79 ? 7.371 -12.612 -21.439 1.00 98.69 79 PHE A CA 1
ATOM 589 C C . PHE A 1 79 ? 7.747 -11.475 -22.372 1.00 98.69 79 PHE A C 1
ATOM 591 O O . PHE A 1 79 ? 6.874 -10.802 -22.915 1.00 98.69 79 PHE A O 1
ATOM 598 N N . ARG A 1 80 ? 9.040 -11.301 -22.629 1.00 98.38 80 ARG A N 1
ATOM 599 C CA . ARG A 1 80 ? 9.560 -10.251 -23.499 1.00 98.38 80 ARG A CA 1
ATOM 600 C C . ARG A 1 80 ? 10.491 -10.821 -24.559 1.00 98.38 80 ARG A C 1
ATOM 602 O O . ARG A 1 80 ? 11.397 -11.592 -24.256 1.00 98.38 80 ARG A O 1
ATOM 609 N N . LEU A 1 81 ? 10.328 -10.334 -25.788 1.00 98.38 81 LEU A N 1
ATOM 610 C CA . LEU A 1 81 ? 11.243 -10.559 -26.903 1.00 98.38 81 LEU A CA 1
ATOM 611 C C . LEU A 1 81 ? 11.730 -9.216 -27.465 1.00 98.38 81 LEU A C 1
ATOM 613 O O . LEU A 1 81 ? 10.930 -8.406 -27.939 1.00 98.38 81 LEU A O 1
ATOM 617 N N . GLY A 1 82 ? 13.040 -8.971 -27.399 1.00 97.69 82 GLY A N 1
ATOM 618 C CA . GLY A 1 82 ? 13.688 -7.779 -27.958 1.00 97.69 82 GLY A CA 1
ATOM 619 C C . GLY A 1 82 ? 14.347 -8.053 -29.310 1.00 97.69 82 GLY A C 1
ATOM 620 O O . GLY A 1 82 ? 14.853 -9.149 -29.539 1.00 97.69 82 GLY A O 1
ATOM 621 N N . TYR A 1 83 ? 14.372 -7.052 -30.185 1.00 98.31 83 TYR A N 1
ATOM 622 C CA . TYR A 1 83 ? 15.008 -7.118 -31.502 1.00 98.31 83 TYR A CA 1
ATOM 623 C C . TYR A 1 83 ? 16.207 -6.169 -31.589 1.00 98.31 83 TYR A C 1
ATOM 625 O O . TYR A 1 83 ? 16.235 -5.132 -30.926 1.00 98.31 83 TYR A O 1
ATOM 633 N N . GLU A 1 84 ? 17.176 -6.487 -32.453 1.00 97.31 84 GLU A N 1
ATOM 634 C CA . GLU A 1 84 ? 18.387 -5.665 -32.642 1.00 97.31 84 GLU A CA 1
ATOM 635 C C . GLU A 1 84 ? 18.089 -4.258 -33.202 1.00 97.31 84 GLU A C 1
ATOM 637 O O . GLU A 1 84 ? 18.912 -3.353 -33.080 1.00 97.31 84 GLU A O 1
ATOM 642 N N . ASP A 1 85 ? 16.902 -4.049 -33.788 1.00 97.38 85 ASP A N 1
ATOM 643 C CA . ASP A 1 85 ? 16.415 -2.739 -34.249 1.00 97.38 85 ASP A CA 1
ATOM 644 C C . ASP A 1 85 ? 15.876 -1.847 -33.111 1.00 97.38 85 ASP A C 1
ATOM 646 O O . ASP A 1 85 ? 15.398 -0.741 -33.367 1.00 97.38 85 ASP A O 1
ATOM 650 N N . GLY A 1 86 ? 15.944 -2.323 -31.864 1.00 96.50 86 GLY A N 1
ATOM 651 C CA . GLY A 1 86 ? 15.473 -1.630 -30.670 1.00 96.50 86 GLY A CA 1
ATOM 652 C C . GLY A 1 86 ? 13.991 -1.840 -30.362 1.00 96.50 86 GLY A C 1
ATOM 653 O O . GLY A 1 86 ? 13.553 -1.445 -29.286 1.00 96.50 86 GLY A O 1
ATOM 654 N N . GLN A 1 87 ? 13.214 -2.478 -31.243 1.00 98.06 87 GLN A N 1
ATOM 655 C CA . GLN A 1 87 ? 11.809 -2.787 -30.967 1.00 98.06 87 GLN A CA 1
ATOM 656 C C . GLN A 1 87 ? 11.678 -3.977 -30.011 1.00 98.06 87 GLN A C 1
ATOM 658 O O . GLN A 1 87 ? 1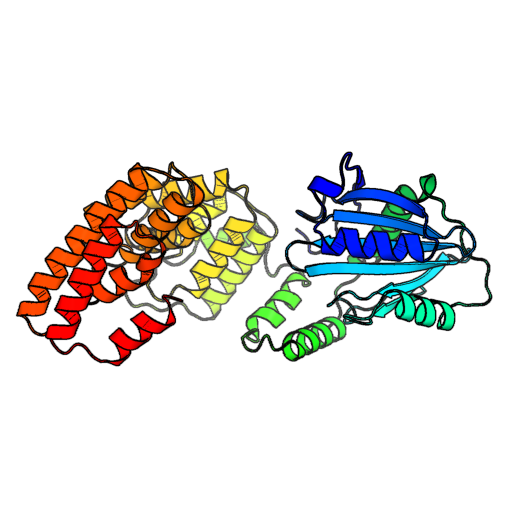2.603 -4.776 -29.832 1.00 98.06 87 GLN A O 1
ATOM 663 N N . SER A 1 88 ? 10.500 -4.146 -29.415 1.00 98.31 88 SER A N 1
ATOM 664 C CA . SER A 1 88 ? 10.188 -5.345 -28.635 1.00 98.31 88 SER A CA 1
ATOM 665 C C . SER A 1 88 ? 8.712 -5.702 -28.678 1.00 98.31 88 SER A C 1
ATOM 667 O O . SER A 1 88 ? 7.860 -4.885 -29.027 1.00 98.31 88 SER A O 1
ATOM 669 N N . VAL A 1 89 ? 8.419 -6.933 -28.279 1.00 98.38 89 VAL A N 1
ATOM 670 C CA . VAL A 1 89 ? 7.069 -7.365 -27.939 1.00 98.38 89 VAL A CA 1
ATOM 671 C C . VAL A 1 89 ? 7.062 -7.982 -26.547 1.00 98.38 89 VAL A C 1
ATOM 673 O O . VAL A 1 89 ? 7.982 -8.723 -26.195 1.00 98.38 89 VAL A O 1
ATOM 676 N N . THR A 1 90 ? 6.031 -7.662 -25.773 1.00 98.56 90 THR A N 1
ATOM 677 C CA . THR A 1 90 ? 5.793 -8.219 -24.443 1.00 98.56 90 THR A CA 1
ATOM 678 C C . THR A 1 90 ? 4.400 -8.837 -24.382 1.00 98.56 90 THR A C 1
ATOM 680 O O . THR A 1 90 ? 3.435 -8.222 -24.832 1.00 98.56 90 THR A O 1
ATOM 683 N N . VAL A 1 91 ? 4.284 -10.031 -23.805 1.00 98.62 91 VAL A N 1
ATOM 684 C CA . VAL A 1 91 ? 3.007 -10.655 -23.432 1.00 98.62 91 VAL A CA 1
ATOM 685 C C . VAL A 1 91 ? 2.965 -10.756 -21.914 1.00 98.62 91 VAL A C 1
ATOM 687 O O . VAL A 1 91 ? 3.897 -11.282 -21.315 1.00 98.62 91 VAL A O 1
ATOM 690 N N . SER A 1 92 ? 1.910 -10.237 -21.296 1.00 98.44 92 SER A N 1
ATOM 691 C CA . SER A 1 92 ? 1.751 -10.163 -19.841 1.00 98.44 92 SER A CA 1
ATOM 692 C C . SER A 1 92 ? 0.454 -10.832 -19.409 1.00 98.44 92 SER A C 1
ATOM 694 O O . SER A 1 92 ? -0.562 -10.669 -20.083 1.00 98.44 92 SER A O 1
ATOM 696 N N . ASN A 1 93 ? 0.473 -11.554 -18.288 1.00 97.81 93 ASN A N 1
ATOM 697 C CA . ASN A 1 93 ? -0.746 -12.036 -17.630 1.00 97.81 93 ASN A CA 1
ATOM 698 C C . ASN A 1 93 ? -1.126 -11.195 -16.403 1.00 97.81 93 ASN A C 1
ATOM 700 O O . ASN A 1 93 ? -1.955 -11.634 -15.602 1.00 97.81 93 ASN A O 1
ATOM 704 N N . ALA A 1 94 ? -0.539 -9.997 -16.274 1.00 94.62 94 ALA A N 1
ATOM 705 C CA . ALA A 1 94 ? -0.879 -9.045 -15.228 1.00 94.62 94 ALA A CA 1
ATOM 706 C C . ALA A 1 94 ? -2.395 -8.780 -15.190 1.00 94.62 94 ALA A C 1
ATOM 708 O O . ALA A 1 94 ? -3.031 -8.696 -16.248 1.00 94.62 94 ALA A O 1
ATOM 709 N N . PRO A 1 95 ? -2.980 -8.633 -13.988 1.00 86.62 95 PRO A N 1
ATOM 710 C CA . PRO A 1 95 ? -4.407 -8.357 -13.840 1.00 86.62 95 PRO A CA 1
ATOM 711 C C . PRO A 1 95 ? -4.796 -6.964 -14.355 1.00 86.62 95 PRO A C 1
ATOM 713 O O . PRO A 1 95 ? -5.963 -6.734 -14.662 1.00 86.62 95 PRO A O 1
ATOM 716 N N . THR A 1 96 ? -3.832 -6.045 -14.443 1.00 85.50 96 THR A N 1
ATOM 717 C CA . THR A 1 96 ? -4.016 -4.647 -14.849 1.00 85.50 96 THR A CA 1
ATOM 718 C C . THR A 1 96 ? -2.843 -4.165 -15.709 1.00 85.50 96 THR A C 1
ATOM 720 O O . THR A 1 96 ? -1.784 -4.799 -15.768 1.00 85.50 96 THR A O 1
ATOM 723 N N . GLY A 1 97 ? -3.025 -3.032 -16.392 1.00 85.50 97 GLY A N 1
ATOM 724 C CA . GLY A 1 97 ? -1.988 -2.336 -17.158 1.00 85.50 97 GLY A CA 1
ATOM 725 C C . GLY A 1 97 ? -2.205 -2.351 -18.672 1.00 85.50 97 GLY A C 1
ATOM 726 O O . GLY A 1 97 ? -1.521 -1.610 -19.381 1.00 85.50 97 GLY A O 1
ATOM 727 N N . GLY A 1 98 ? -3.167 -3.136 -19.170 1.00 90.06 98 GLY A N 1
ATOM 728 C CA . GLY A 1 98 ? -3.558 -3.160 -20.587 1.00 90.06 98 GLY A CA 1
ATOM 729 C C . GLY A 1 98 ? -4.250 -1.890 -21.063 1.00 90.06 98 GLY A C 1
ATOM 730 O O . GLY A 1 98 ? -4.397 -1.661 -22.261 1.00 90.06 98 GLY A O 1
ATOM 731 N N . GLU A 1 99 ? -4.634 -1.046 -20.120 1.00 91.25 99 GLU A N 1
ATOM 732 C CA . GLU A 1 99 ? -5.328 0.211 -20.326 1.00 91.25 99 GLU A CA 1
ATOM 733 C C . GLU A 1 99 ? -4.358 1.340 -20.700 1.00 91.25 99 GLU A C 1
ATOM 735 O O . GLU A 1 99 ? -4.768 2.344 -21.289 1.00 91.25 99 GLU A O 1
ATOM 740 N N . LEU A 1 100 ? -3.068 1.168 -20.406 1.00 89.25 100 LEU A N 1
ATOM 741 C CA . LEU A 1 100 ? -2.037 2.162 -20.663 1.00 89.25 100 LEU A CA 1
ATOM 742 C C . LEU A 1 100 ? -1.485 2.051 -22.089 1.00 89.25 100 LEU A C 1
ATOM 744 O O . LEU A 1 100 ? -1.283 0.957 -22.618 1.00 89.25 100 LEU A O 1
ATOM 748 N N . ASP A 1 101 ? -1.170 3.191 -22.705 1.00 93.94 101 ASP A N 1
ATOM 749 C CA . ASP A 1 101 ? -0.573 3.217 -24.041 1.00 93.94 101 ASP A CA 1
ATOM 750 C C . ASP A 1 101 ? 0.816 2.562 -24.007 1.00 93.94 101 ASP A C 1
ATOM 752 O O . ASP A 1 101 ? 1.625 2.915 -23.148 1.00 93.94 101 ASP A O 1
ATOM 756 N N . PRO A 1 102 ? 1.170 1.665 -24.937 1.00 94.62 102 PRO A N 1
ATOM 757 C CA . PRO A 1 102 ? 2.533 1.161 -25.028 1.00 94.62 102 PRO A CA 1
ATOM 758 C C . PRO A 1 102 ? 3.478 2.204 -25.640 1.00 94.62 102 PRO A C 1
ATOM 760 O O . PRO A 1 102 ? 3.091 2.993 -26.511 1.00 94.62 102 PRO A O 1
ATOM 763 N N . ARG A 1 103 ? 4.762 2.155 -25.263 1.00 95.81 103 ARG A N 1
ATOM 764 C CA . ARG A 1 103 ? 5.804 2.954 -25.916 1.00 95.81 103 ARG A CA 1
ATOM 765 C C . ARG A 1 103 ? 5.882 2.619 -27.415 1.00 95.81 103 ARG A C 1
ATOM 767 O O . ARG A 1 103 ? 5.887 1.438 -27.774 1.00 95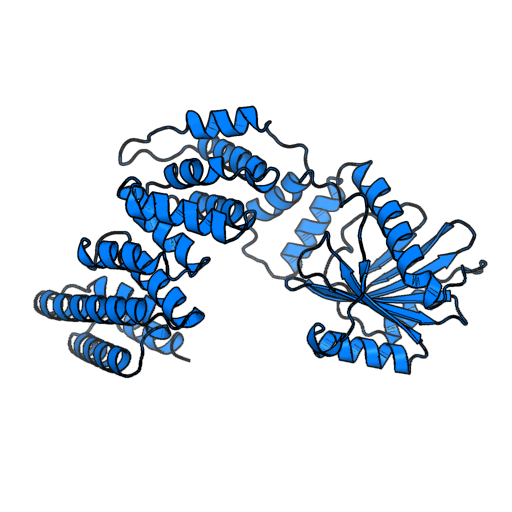.81 103 ARG A O 1
ATOM 774 N N . PRO A 1 104 ? 5.981 3.611 -28.324 1.00 97.19 104 PRO A N 1
ATOM 775 C CA . PRO A 1 104 ? 6.087 3.344 -29.758 1.00 97.19 104 PRO A CA 1
ATOM 776 C C . PRO A 1 104 ? 7.225 2.365 -30.087 1.00 97.19 104 PRO A C 1
ATOM 778 O O . PRO A 1 104 ? 8.366 2.590 -29.700 1.00 97.19 104 PRO A O 1
ATOM 781 N N . GLY A 1 105 ? 6.913 1.280 -30.804 1.00 97.19 105 GLY A N 1
ATOM 782 C CA . GLY A 1 105 ? 7.873 0.208 -31.119 1.00 97.19 105 GLY A CA 1
ATOM 783 C C . GLY A 1 105 ? 7.992 -0.897 -30.058 1.00 97.19 105 GLY A C 1
ATOM 784 O O . GLY A 1 105 ? 8.750 -1.844 -30.260 1.00 97.19 105 GLY A O 1
ATOM 785 N N . HIS A 1 106 ? 7.230 -0.816 -28.965 1.00 97.69 106 HIS A N 1
ATOM 786 C CA . HIS A 1 106 ? 7.234 -1.777 -27.860 1.00 97.69 106 HIS A CA 1
ATOM 787 C C . HIS A 1 106 ? 5.823 -2.311 -27.619 1.00 97.69 106 HIS A C 1
ATOM 789 O O . HIS A 1 106 ? 5.159 -1.947 -26.654 1.00 97.69 106 HIS A O 1
ATOM 795 N N . ALA A 1 107 ? 5.336 -3.149 -28.535 1.00 96.69 107 ALA A N 1
ATOM 796 C CA . ALA A 1 107 ? 3.991 -3.704 -28.424 1.00 96.69 107 ALA A CA 1
ATOM 797 C C . ALA A 1 107 ? 3.849 -4.513 -27.126 1.00 96.69 107 ALA A C 1
ATOM 799 O O . ALA A 1 107 ? 4.700 -5.351 -26.823 1.00 96.69 107 ALA A O 1
ATOM 800 N N . LYS A 1 108 ? 2.765 -4.289 -26.380 1.00 97.38 108 LYS A N 1
ATOM 801 C CA . LYS A 1 108 ? 2.439 -5.055 -25.177 1.00 97.38 108 LYS A CA 1
ATOM 802 C C . LYS A 1 108 ? 1.034 -5.634 -25.312 1.00 97.38 108 LYS A C 1
ATOM 804 O O . LYS A 1 108 ? 0.096 -4.902 -25.610 1.00 97.38 108 LYS A O 1
ATOM 809 N N . LEU A 1 109 ? 0.913 -6.946 -25.140 1.00 97.56 109 LEU A N 1
ATOM 810 C CA . LEU A 1 109 ? -0.351 -7.673 -25.129 1.00 97.56 109 LEU A CA 1
ATOM 811 C C . LEU A 1 109 ? -0.628 -8.143 -23.700 1.00 97.56 109 LEU A C 1
ATOM 813 O O . LEU A 1 109 ? 0.187 -8.857 -23.118 1.00 97.56 109 LEU A O 1
ATOM 817 N N . PHE A 1 110 ? -1.771 -7.748 -23.146 1.00 96.62 110 PHE A N 1
ATOM 818 C CA . PHE A 1 110 ? -2.208 -8.148 -21.811 1.00 96.62 110 PHE A CA 1
ATOM 819 C C . PHE A 1 110 ? -3.299 -9.212 -21.912 1.00 96.62 110 PHE A C 1
ATOM 821 O O . PHE A 1 110 ? -4.286 -9.035 -22.624 1.00 96.62 110 PHE A O 1
ATOM 828 N N . LEU A 1 111 ? -3.101 -10.322 -21.207 1.00 95.50 111 LEU A N 1
ATOM 829 C CA . LEU A 1 111 ? -3.955 -11.506 -21.200 1.00 95.50 111 LEU A CA 1
ATOM 830 C C . LEU A 1 111 ? -4.139 -11.967 -19.750 1.00 95.50 111 LEU A C 1
ATOM 832 O O . LEU A 1 111 ? -3.545 -12.955 -19.317 1.00 95.50 111 LEU A O 1
ATOM 836 N N . ALA A 1 112 ? -4.922 -11.212 -18.981 1.00 93.44 112 ALA A N 1
ATOM 837 C CA . ALA A 1 112 ? -5.106 -11.449 -17.551 1.00 93.44 112 ALA A CA 1
ATOM 838 C C . ALA A 1 112 ? -5.490 -12.911 -17.243 1.00 93.44 112 ALA A C 1
ATOM 840 O O . ALA A 1 112 ? -6.399 -13.478 -17.855 1.00 93.44 112 ALA A O 1
ATOM 841 N N . GLY A 1 113 ? -4.779 -13.520 -16.288 1.00 90.88 113 GLY A N 1
ATOM 842 C CA . GLY A 1 113 ? -5.065 -14.873 -15.789 1.00 90.88 113 GLY A CA 1
ATOM 843 C C . GLY A 1 113 ? -4.759 -16.022 -16.758 1.00 90.88 113 GLY A C 1
ATOM 844 O O . GLY A 1 113 ? -5.136 -17.163 -16.483 1.00 90.88 113 GLY A O 1
ATOM 845 N N . ILE A 1 114 ? -4.103 -15.757 -17.891 1.00 96.38 114 ILE A N 1
ATOM 846 C CA . ILE A 1 114 ? -3.708 -16.808 -18.831 1.00 96.38 114 ILE A CA 1
ATOM 847 C C . ILE A 1 114 ? -2.462 -17.572 -18.335 1.00 96.38 114 ILE A C 1
ATOM 849 O O . ILE A 1 114 ? -1.588 -17.011 -17.669 1.00 96.38 114 ILE A O 1
ATOM 853 N N . ASP A 1 115 ? -2.381 -18.860 -18.679 1.00 97.38 115 ASP A N 1
ATOM 854 C CA . ASP A 1 115 ? -1.244 -19.733 -18.363 1.00 97.38 115 ASP A CA 1
ATOM 855 C C . ASP A 1 115 ? -0.000 -19.448 -19.233 1.00 97.38 115 ASP A C 1
ATOM 857 O O . ASP A 1 115 ? -0.111 -18.969 -20.367 1.00 97.38 115 ASP A O 1
ATOM 861 N N . HIS A 1 116 ? 1.194 -19.777 -18.719 1.00 98.38 116 HIS A N 1
ATOM 862 C CA . HIS A 1 116 ? 2.477 -19.470 -19.365 1.00 98.38 116 HIS A CA 1
ATOM 863 C C . HIS A 1 116 ? 2.626 -20.097 -20.758 1.00 98.38 116 HIS A C 1
ATOM 865 O O . HIS A 1 116 ? 3.219 -19.490 -21.652 1.00 98.38 116 HIS A O 1
ATOM 871 N N . SER A 1 117 ? 2.063 -21.293 -20.971 1.00 98.25 117 SER A N 1
ATOM 872 C CA . SER A 1 117 ? 2.120 -21.971 -22.270 1.00 98.25 117 SER A CA 1
ATOM 873 C C . SER A 1 117 ? 1.413 -21.155 -23.347 1.00 98.25 117 SER A C 1
ATOM 875 O O . SER A 1 117 ? 1.979 -20.932 -24.416 1.00 98.25 117 SER A O 1
ATOM 877 N N . LYS A 1 118 ? 0.199 -20.670 -23.070 1.00 98.25 118 LYS A N 1
ATOM 878 C CA . LYS A 1 118 ? -0.536 -19.837 -24.027 1.00 98.25 118 LYS A CA 1
ATOM 879 C C . LYS A 1 118 ? 0.125 -18.483 -24.239 1.00 98.25 118 LYS A C 1
ATOM 881 O O . LYS A 1 118 ? 0.128 -17.993 -25.361 1.00 98.25 118 LYS A O 1
ATOM 886 N N . MET A 1 119 ? 0.723 -17.881 -23.209 1.00 98.50 119 MET A N 1
ATOM 887 C CA . MET A 1 119 ? 1.465 -16.630 -23.406 1.00 98.50 119 MET A CA 1
ATOM 888 C C . MET A 1 119 ? 2.633 -16.804 -24.381 1.00 98.50 119 MET A C 1
ATOM 890 O O . MET A 1 119 ? 2.901 -15.905 -25.176 1.00 98.50 119 MET A O 1
ATOM 894 N N . LEU A 1 120 ? 3.324 -17.949 -24.341 1.00 98.31 120 LEU A N 1
ATOM 895 C CA . LEU A 1 120 ? 4.386 -18.266 -25.297 1.00 98.31 120 LEU A CA 1
ATOM 896 C C . LEU A 1 120 ? 3.848 -18.472 -26.715 1.00 98.31 120 LEU A C 1
ATOM 898 O O . LEU A 1 120 ? 4.492 -18.018 -27.662 1.00 98.31 120 LEU A O 1
ATOM 902 N N . ASP A 1 121 ? 2.685 -19.110 -26.868 1.00 98.25 121 ASP A N 1
ATOM 903 C CA . ASP A 1 121 ? 2.015 -19.241 -28.168 1.00 98.25 121 ASP A CA 1
ATOM 904 C C . ASP A 1 121 ? 1.668 -17.857 -28.751 1.00 98.25 121 ASP A C 1
ATOM 906 O O . ASP A 1 121 ? 1.942 -17.585 -29.922 1.00 98.25 121 ASP A O 1
ATOM 910 N N . GLU A 1 122 ? 1.151 -16.948 -27.921 1.00 98.38 122 GLU A N 1
ATOM 911 C CA . GLU A 1 122 ? 0.827 -15.569 -28.311 1.00 98.38 122 GLU A CA 1
ATOM 912 C C . GLU A 1 122 ? 2.085 -14.749 -28.630 1.00 98.38 122 GLU A C 1
ATOM 914 O O . GLU A 1 122 ? 2.148 -14.050 -29.644 1.00 98.38 122 GLU A O 1
ATOM 919 N N . LEU A 1 123 ? 3.149 -14.888 -27.832 1.00 98.38 123 LEU A N 1
ATOM 920 C CA . LEU A 1 123 ? 4.435 -14.246 -28.110 1.00 98.38 123 LEU A CA 1
ATOM 921 C C . LEU A 1 123 ? 5.019 -14.741 -29.440 1.00 98.38 123 LEU A C 1
ATOM 923 O O . LEU A 1 123 ? 5.546 -13.947 -30.222 1.00 98.38 123 LEU A O 1
ATOM 927 N N . ALA A 1 124 ? 4.911 -16.043 -29.721 1.00 97.88 124 ALA A N 1
ATOM 928 C CA . ALA A 1 124 ? 5.350 -16.632 -30.979 1.00 97.88 124 ALA A CA 1
ATOM 929 C C . ALA A 1 124 ? 4.521 -16.127 -32.171 1.00 97.88 124 ALA A C 1
ATOM 931 O O . ALA A 1 124 ? 5.089 -15.890 -33.237 1.00 97.88 124 ALA A O 1
ATOM 932 N N . ALA A 1 125 ? 3.215 -15.909 -31.997 1.00 97.94 125 ALA A N 1
ATOM 933 C CA . ALA A 1 125 ? 2.350 -15.335 -33.027 1.00 97.94 125 ALA A CA 1
ATOM 934 C C . ALA A 1 125 ? 2.674 -13.858 -33.323 1.00 97.94 125 ALA A C 1
ATOM 936 O O . ALA A 1 125 ? 2.581 -13.423 -34.472 1.00 97.94 125 ALA A O 1
ATOM 937 N N . LEU A 1 126 ? 3.092 -13.095 -32.308 1.00 97.12 126 LEU A N 1
ATOM 938 C CA . LEU A 1 126 ? 3.516 -11.698 -32.453 1.00 97.12 126 LEU A CA 1
ATOM 939 C C . LEU A 1 126 ? 4.973 -11.543 -32.921 1.00 97.12 126 LEU A C 1
ATOM 941 O O . LEU A 1 126 ? 5.411 -10.433 -33.248 1.00 97.12 126 LEU A O 1
ATOM 945 N N . ARG A 1 127 ? 5.749 -12.632 -32.936 1.00 97.50 127 ARG A N 1
ATOM 946 C CA . ARG A 1 127 ? 7.158 -12.609 -33.325 1.00 97.50 127 ARG A CA 1
ATOM 947 C C . ARG A 1 127 ? 7.316 -12.198 -34.790 1.00 97.50 127 ARG A C 1
ATOM 949 O O . ARG A 1 127 ? 6.734 -12.784 -35.698 1.00 97.50 127 ARG A O 1
ATOM 956 N N . ARG A 1 128 ? 8.182 -11.214 -35.024 1.00 97.00 128 ARG A N 1
ATOM 957 C CA . ARG A 1 128 ? 8.598 -10.763 -36.356 1.00 97.00 128 ARG A CA 1
ATOM 958 C C . ARG A 1 128 ? 9.771 -11.606 -36.854 1.00 97.00 128 ARG A C 1
ATOM 960 O O . ARG A 1 128 ? 10.588 -12.077 -36.062 1.00 97.00 128 ARG A O 1
ATOM 967 N N . ASP A 1 129 ? 9.896 -11.721 -38.173 1.00 97.12 129 ASP A N 1
ATOM 968 C CA . ASP A 1 129 ? 11.084 -12.280 -38.826 1.00 97.12 129 ASP A CA 1
ATOM 969 C C . ASP A 1 129 ? 12.220 -11.239 -38.838 1.00 97.12 129 ASP A C 1
ATOM 971 O O . ASP A 1 129 ? 12.474 -10.565 -39.836 1.00 97.12 129 ASP A O 1
ATOM 975 N N . ALA A 1 130 ? 12.832 -11.025 -37.670 1.00 97.19 130 ALA A N 1
ATOM 976 C CA . ALA A 1 130 ? 13.922 -10.078 -37.451 1.00 97.19 130 ALA A CA 1
ATOM 977 C C . ALA A 1 130 ? 14.941 -10.638 -36.436 1.00 97.19 130 ALA A C 1
ATOM 979 O O . ALA A 1 130 ? 14.561 -11.451 -35.585 1.00 97.19 130 ALA A O 1
ATOM 980 N N . PRO A 1 131 ? 16.220 -10.212 -36.491 1.00 97.88 131 PRO A N 1
ATOM 981 C CA . PRO A 1 131 ? 17.224 -10.591 -35.499 1.00 97.88 131 PRO A CA 1
ATOM 982 C C . PRO A 1 131 ? 16.796 -10.212 -34.077 1.00 97.88 131 PRO A C 1
ATOM 984 O O . PRO A 1 131 ? 16.375 -9.079 -33.824 1.00 97.88 131 PRO A O 1
ATOM 987 N N . VAL A 1 132 ? 16.897 -11.174 -33.160 1.00 97.75 132 VAL A N 1
ATOM 988 C CA . VAL A 1 132 ? 16.538 -11.015 -31.745 1.00 97.75 132 VAL A CA 1
ATOM 989 C C . VAL A 1 132 ? 17.782 -10.688 -30.925 1.00 97.75 132 VAL A C 1
ATOM 991 O O . VAL A 1 132 ? 18.861 -11.210 -31.207 1.00 97.75 132 VAL A O 1
ATOM 994 N N . CYS A 1 133 ? 17.640 -9.846 -29.904 1.00 96.38 133 CYS A N 1
ATOM 995 C CA . CYS A 1 133 ? 18.729 -9.591 -28.967 1.00 96.38 133 CYS A CA 1
ATOM 996 C C . CYS A 1 133 ? 19.013 -10.857 -28.153 1.00 96.38 133 CYS A C 1
ATOM 998 O O . CYS A 1 133 ? 18.097 -11.448 -27.580 1.00 96.38 133 CYS A O 1
ATOM 1000 N N . ALA A 1 134 ? 20.282 -11.247 -28.062 1.00 94.62 134 ALA A N 1
ATOM 1001 C CA . ALA A 1 134 ? 20.691 -12.285 -27.128 1.00 94.62 134 ALA A CA 1
ATOM 1002 C C . ALA A 1 134 ? 20.540 -11.775 -25.687 1.00 94.62 134 ALA A C 1
ATOM 1004 O O . ALA A 1 134 ? 20.918 -10.642 -25.387 1.00 94.62 134 ALA A O 1
ATOM 1005 N N . MET A 1 135 ? 20.019 -12.621 -24.801 1.00 95.62 135 MET A N 1
ATOM 1006 C CA . MET A 1 135 ? 19.976 -12.371 -23.364 1.00 95.62 135 MET A CA 1
ATOM 1007 C C . MET A 1 135 ? 20.466 -13.620 -22.640 1.00 95.62 135 MET A C 1
ATOM 1009 O O . MET A 1 135 ? 19.995 -14.718 -22.929 1.00 95.62 135 MET A O 1
ATOM 1013 N N . SER A 1 136 ? 21.419 -13.438 -21.731 1.00 96.44 136 SER A N 1
ATOM 1014 C CA . SER A 1 136 ? 21.956 -14.471 -20.840 1.00 96.44 136 SER A CA 1
ATOM 1015 C C . SER A 1 136 ? 21.617 -14.158 -19.378 1.00 96.44 136 SER A C 1
ATOM 1017 O O . SER A 1 136 ? 21.307 -12.994 -19.071 1.00 96.44 136 SER A O 1
ATOM 1019 N N . PRO A 1 137 ? 21.732 -15.138 -18.461 1.00 96.62 137 PRO A N 1
ATOM 1020 C CA . PRO A 1 137 ? 21.549 -14.913 -17.029 1.00 96.62 137 PRO A CA 1
ATOM 1021 C C . PRO A 1 137 ? 22.385 -13.751 -16.482 1.00 96.62 137 PRO A C 1
ATOM 1023 O O . PRO A 1 137 ? 21.882 -12.924 -15.729 1.00 96.62 137 PRO A O 1
ATOM 1026 N N . GLU A 1 138 ? 23.638 -13.623 -16.920 1.00 96.75 138 GLU A N 1
ATOM 1027 C CA . GLU A 1 138 ? 24.556 -12.576 -16.459 1.00 96.75 138 GLU A CA 1
ATOM 1028 C C . GLU A 1 138 ? 24.160 -11.179 -16.953 1.00 96.75 138 GLU A C 1
ATOM 1030 O O . GLU A 1 138 ? 24.423 -10.184 -16.281 1.00 96.75 138 GLU A O 1
ATOM 1035 N N . SER A 1 139 ? 23.542 -11.093 -18.133 1.00 96.38 139 SER A N 1
ATOM 1036 C CA . SER A 1 139 ? 23.107 -9.821 -18.725 1.00 96.38 139 SER A CA 1
ATOM 1037 C C . SER A 1 139 ? 21.730 -9.355 -18.244 1.00 96.38 139 SER A C 1
ATOM 1039 O O . SER A 1 139 ? 21.398 -8.181 -18.409 1.00 96.38 139 SER A O 1
ATOM 1041 N N . PHE A 1 140 ? 20.935 -10.256 -17.655 1.00 97.56 140 PHE A N 1
ATOM 1042 C CA . PHE A 1 140 ? 19.517 -10.035 -17.379 1.00 97.56 140 PHE A CA 1
ATOM 1043 C C . PHE A 1 140 ? 19.262 -8.783 -16.534 1.00 97.56 140 PHE A C 1
ATOM 1045 O O . PHE A 1 140 ? 18.509 -7.914 -16.961 1.00 97.56 140 PHE A O 1
ATOM 1052 N N . ALA A 1 141 ? 19.906 -8.663 -15.367 1.00 97.94 141 ALA A N 1
ATOM 1053 C CA . ALA A 1 141 ? 19.642 -7.559 -14.442 1.00 97.94 141 ALA A CA 1
ATOM 1054 C C . ALA A 1 141 ? 19.967 -6.193 -15.069 1.00 97.94 141 ALA A C 1
ATOM 1056 O O . ALA A 1 141 ? 19.171 -5.263 -14.979 1.00 97.94 141 ALA A O 1
ATOM 1057 N N . GLY A 1 142 ? 21.106 -6.092 -15.764 1.00 97.50 142 GLY A N 1
ATOM 1058 C CA . GLY A 1 142 ? 21.508 -4.859 -16.442 1.00 97.50 142 GLY A CA 1
ATOM 1059 C C . GLY A 1 142 ? 20.558 -4.472 -17.577 1.00 97.50 142 GLY A C 1
ATOM 1060 O O . GLY A 1 142 ? 20.172 -3.309 -17.685 1.00 97.50 142 GLY A O 1
ATOM 1061 N N . GLU A 1 143 ? 20.135 -5.438 -18.398 1.00 97.12 143 GLU A N 1
ATOM 1062 C CA . GLU A 1 143 ? 19.156 -5.178 -19.459 1.00 97.12 143 GLU A CA 1
ATOM 1063 C C . GLU A 1 143 ? 17.776 -4.835 -18.898 1.00 97.12 143 GLU A C 1
ATOM 1065 O O . GLU A 1 143 ? 17.124 -3.938 -19.423 1.00 97.12 143 GLU A O 1
ATOM 1070 N N . PHE A 1 144 ? 17.334 -5.495 -17.825 1.00 97.81 144 PHE A N 1
ATOM 1071 C CA . PHE A 1 144 ? 16.067 -5.186 -17.168 1.00 97.81 144 PHE A CA 1
ATOM 1072 C C . PHE A 1 144 ? 16.031 -3.733 -16.684 1.00 97.81 144 PHE A C 1
ATOM 1074 O O . PHE A 1 144 ? 15.115 -2.996 -17.050 1.00 97.81 144 PHE A O 1
ATOM 1081 N N . THR A 1 145 ? 17.050 -3.303 -15.931 1.00 97.88 145 THR A N 1
ATOM 1082 C CA . THR A 1 145 ? 17.157 -1.924 -15.438 1.00 97.88 145 THR A CA 1
ATOM 1083 C C . THR A 1 145 ? 17.171 -0.923 -16.590 1.00 97.88 145 THR A C 1
ATOM 1085 O O . THR A 1 145 ? 16.368 0.005 -16.595 1.00 97.88 145 THR A O 1
ATOM 1088 N N . ARG A 1 146 ? 17.991 -1.155 -17.623 1.00 97.56 146 ARG A N 1
ATOM 1089 C CA . ARG A 1 146 ? 18.057 -0.277 -18.801 1.00 97.56 146 ARG A CA 1
ATOM 1090 C C . ARG A 1 146 ? 16.702 -0.150 -19.506 1.00 97.56 146 ARG A C 1
ATOM 1092 O O . ARG A 1 146 ? 16.329 0.933 -19.939 1.00 97.56 146 ARG A O 1
ATOM 1099 N N . LEU A 1 147 ? 15.970 -1.256 -19.655 1.00 96.12 147 LEU A N 1
ATOM 1100 C CA . LEU A 1 147 ? 14.653 -1.273 -20.301 1.00 96.12 147 LEU A CA 1
ATOM 1101 C C . LEU A 1 147 ? 13.584 -0.562 -19.476 1.00 96.12 147 LEU A C 1
ATOM 1103 O O . LEU A 1 147 ? 12.707 0.081 -20.050 1.00 96.12 147 LEU A O 1
ATOM 1107 N N . TYR A 1 148 ? 13.660 -0.679 -18.154 1.00 96.50 148 TYR A N 1
ATOM 1108 C CA . TYR A 1 148 ? 12.808 0.081 -17.257 1.00 96.50 148 TYR A CA 1
ATOM 1109 C C . TYR A 1 148 ? 13.105 1.584 -17.361 1.00 96.50 148 TYR A C 1
ATOM 1111 O O . TYR A 1 148 ? 12.173 2.355 -17.549 1.00 96.50 148 TYR A O 1
ATOM 1119 N N . GLU A 1 149 ? 14.374 2.005 -17.309 1.00 96.81 149 GLU A N 1
ATOM 1120 C CA . GLU A 1 149 ? 14.778 3.419 -17.437 1.00 96.81 149 GLU A CA 1
ATOM 1121 C C . GLU A 1 149 ? 14.260 4.033 -18.746 1.00 96.81 149 GLU A C 1
ATOM 1123 O O . GLU A 1 149 ? 13.716 5.134 -18.779 1.00 96.81 149 GLU A O 1
ATOM 1128 N N . ASP A 1 150 ? 14.375 3.269 -19.827 1.00 96.25 150 ASP A N 1
ATOM 1129 C CA . ASP A 1 150 ? 13.865 3.566 -21.160 1.00 96.25 150 ASP A CA 1
ATOM 1130 C C . ASP A 1 150 ? 12.333 3.799 -21.188 1.00 96.25 150 ASP A C 1
ATOM 1132 O O . ASP A 1 150 ? 11.845 4.697 -21.888 1.00 96.25 150 ASP A O 1
ATOM 1136 N N . GLU A 1 151 ? 11.564 2.973 -20.474 1.00 94.81 151 GLU A N 1
ATOM 1137 C CA . GLU A 1 151 ? 10.105 3.096 -20.340 1.00 94.81 151 GLU A CA 1
ATOM 1138 C C . GLU A 1 151 ? 9.733 4.256 -19.409 1.00 94.81 151 GLU A C 1
ATOM 1140 O O . GLU A 1 151 ? 8.882 5.074 -19.760 1.00 94.81 151 GLU A O 1
ATOM 1145 N N . ALA A 1 152 ? 10.409 4.377 -18.264 1.00 91.75 152 ALA A N 1
ATOM 1146 C CA . ALA A 1 152 ? 10.211 5.435 -17.283 1.00 91.75 152 ALA A CA 1
ATOM 1147 C C . ALA A 1 152 ? 10.482 6.811 -17.893 1.00 91.75 152 ALA A C 1
ATOM 1149 O O . ALA A 1 152 ? 9.646 7.704 -17.790 1.00 91.75 152 ALA A O 1
ATOM 1150 N N . ALA A 1 153 ? 11.589 6.979 -18.618 1.00 94.62 153 ALA A N 1
ATOM 1151 C CA . ALA A 1 153 ? 11.899 8.219 -19.322 1.00 94.62 153 ALA A CA 1
ATOM 1152 C C . ALA A 1 153 ? 10.818 8.585 -20.349 1.00 94.62 153 ALA A C 1
ATOM 1154 O O . ALA A 1 153 ? 10.435 9.752 -20.451 1.00 94.62 153 ALA A O 1
ATOM 1155 N N . TRP A 1 154 ? 10.295 7.606 -21.096 1.00 94.50 154 TRP A N 1
ATOM 1156 C CA . TRP A 1 154 ? 9.212 7.848 -22.048 1.00 94.50 154 TRP A CA 1
ATOM 1157 C C . TRP A 1 154 ? 7.911 8.243 -21.343 1.00 94.50 154 TRP A C 1
ATOM 1159 O O . TRP A 1 154 ? 7.324 9.264 -21.705 1.00 94.50 154 TRP A O 1
ATOM 1169 N N . ARG A 1 155 ? 7.496 7.491 -20.318 1.00 92.25 155 ARG A N 1
ATOM 1170 C CA . ARG A 1 155 ? 6.311 7.790 -19.502 1.00 92.25 155 ARG A CA 1
ATOM 1171 C C . ARG A 1 155 ? 6.399 9.177 -18.887 1.00 92.25 155 ARG A C 1
ATOM 1173 O O . ARG A 1 155 ? 5.497 9.972 -19.088 1.00 92.25 155 ARG A O 1
ATOM 1180 N N . ASN A 1 156 ? 7.519 9.496 -18.250 1.00 87.12 156 ASN A N 1
ATOM 1181 C CA . ASN A 1 156 ? 7.743 10.769 -17.567 1.00 87.12 156 ASN A CA 1
ATOM 1182 C C . ASN A 1 156 ? 7.849 11.960 -18.533 1.00 87.12 156 ASN A C 1
ATOM 1184 O O . ASN A 1 156 ? 7.690 13.105 -18.122 1.00 87.12 156 ASN A O 1
ATOM 1188 N N . SER A 1 157 ? 8.128 11.716 -19.819 1.00 90.50 157 SER A N 1
ATOM 1189 C CA . SER A 1 157 ? 8.180 12.771 -20.840 1.00 90.50 157 SER A CA 1
ATOM 1190 C C . SER A 1 157 ? 6.805 13.225 -21.340 1.00 90.50 157 SER A C 1
ATOM 1192 O O . SER A 1 157 ? 6.724 14.194 -22.099 1.00 90.50 157 SER A O 1
ATOM 1194 N N . ARG A 1 158 ? 5.729 12.532 -20.946 1.00 89.44 158 ARG A N 1
ATOM 1195 C CA . ARG A 1 158 ? 4.352 12.834 -21.346 1.00 89.44 158 ARG A CA 1
ATOM 1196 C C . ARG A 1 158 ? 3.407 12.787 -20.149 1.00 89.44 158 ARG A C 1
ATOM 1198 O O . ARG A 1 158 ? 3.666 12.117 -19.161 1.00 89.44 158 ARG A O 1
ATOM 1205 N N . SER A 1 159 ? 2.270 13.456 -20.271 1.00 78.81 159 SER A N 1
ATOM 1206 C CA . SER A 1 159 ? 1.150 13.256 -19.351 1.00 78.81 159 SER A CA 1
ATOM 1207 C C . SER A 1 159 ? 0.367 11.992 -19.727 1.00 78.81 159 SER A C 1
ATOM 1209 O O . SER A 1 159 ? 0.407 11.540 -20.882 1.00 78.81 159 SER A O 1
ATOM 1211 N N . VAL A 1 160 ? -0.364 11.438 -18.758 1.00 79.12 160 VAL A N 1
ATOM 1212 C CA . VAL A 1 160 ? -1.368 10.395 -19.014 1.00 79.12 160 VAL A CA 1
ATOM 1213 C C . VAL A 1 160 ? -2.503 11.004 -19.832 1.00 79.12 160 VAL A C 1
ATOM 1215 O O . VAL A 1 160 ? -2.949 12.118 -19.559 1.00 79.12 160 VAL A O 1
ATOM 1218 N N . SER A 1 161 ? -2.927 10.309 -20.885 1.00 85.44 161 SER A N 1
ATOM 1219 C CA . SER A 1 161 ? -4.001 10.795 -21.754 1.00 85.44 161 SER A CA 1
ATOM 1220 C C . SER A 1 161 ? -5.387 10.578 -21.138 1.00 85.44 161 SER A C 1
ATOM 1222 O O . SER A 1 161 ? -5.590 9.653 -20.353 1.00 85.44 161 SER A O 1
ATOM 1224 N N . GLU A 1 162 ? -6.368 11.394 -21.538 1.00 81.56 162 GLU A N 1
ATOM 1225 C CA . GLU A 1 162 ? -7.775 11.209 -21.139 1.00 81.56 162 GLU A CA 1
ATOM 1226 C C . GLU A 1 162 ? -8.299 9.816 -21.526 1.00 81.56 162 GLU A C 1
ATOM 1228 O O . GLU A 1 162 ? -9.032 9.192 -20.762 1.00 81.56 162 GLU A O 1
ATOM 1233 N N . ASP A 1 163 ? -7.863 9.289 -22.674 1.00 87.25 163 ASP A N 1
ATOM 1234 C CA . ASP A 1 163 ? -8.233 7.949 -23.132 1.00 87.25 163 ASP A CA 1
ATOM 1235 C C . ASP A 1 163 ? -7.634 6.843 -22.246 1.00 87.25 163 ASP A C 1
ATOM 1237 O O . ASP A 1 163 ? -8.296 5.839 -21.991 1.00 87.25 163 ASP A O 1
ATOM 1241 N N . GLU A 1 164 ? -6.393 7.002 -21.769 1.00 85.94 164 GLU A N 1
ATOM 1242 C CA . GLU A 1 164 ? -5.792 6.075 -20.797 1.00 85.94 164 GLU A CA 1
ATOM 1243 C C . GLU A 1 164 ? -6.579 6.086 -19.484 1.00 85.94 164 GLU A C 1
ATOM 1245 O O . GLU A 1 164 ? -6.923 5.022 -18.973 1.00 85.94 164 GLU A O 1
ATOM 1250 N N . VAL A 1 165 ? -6.936 7.272 -18.978 1.00 80.31 165 VAL A N 1
ATOM 1251 C CA . VAL A 1 165 ? -7.768 7.411 -17.773 1.00 80.31 165 VAL A CA 1
ATOM 1252 C C . VAL A 1 165 ? -9.121 6.722 -17.955 1.00 80.31 165 VAL A C 1
ATOM 1254 O O . VAL A 1 165 ? -9.541 5.960 -17.085 1.00 80.31 165 VAL A O 1
ATOM 1257 N N . ALA A 1 166 ? -9.790 6.944 -19.089 1.00 84.31 166 ALA A N 1
ATOM 1258 C CA . ALA A 1 166 ? -11.091 6.347 -19.372 1.00 84.31 166 ALA A CA 1
ATOM 1259 C C . ALA A 1 166 ? -11.027 4.812 -19.422 1.00 84.31 166 ALA A C 1
ATOM 1261 O O . ALA A 1 166 ? -11.895 4.147 -18.858 1.00 84.31 166 ALA A O 1
ATOM 1262 N N . ARG A 1 167 ? -9.984 4.239 -20.040 1.00 89.19 167 ARG A N 1
ATOM 1263 C CA . ARG A 1 167 ? -9.794 2.779 -20.085 1.00 89.19 167 ARG A CA 1
ATOM 1264 C C . ARG A 1 167 ? -9.492 2.191 -18.711 1.00 89.19 167 ARG A C 1
ATOM 1266 O O . ARG A 1 167 ? -10.042 1.145 -18.383 1.00 89.19 167 ARG A O 1
ATOM 1273 N N . VAL A 1 168 ? -8.665 2.860 -17.901 1.00 81.56 168 VAL A N 1
ATOM 1274 C CA . VAL A 1 168 ? -8.394 2.442 -16.513 1.00 81.56 168 VAL A CA 1
ATOM 1275 C C . VAL A 1 168 ? -9.686 2.443 -15.701 1.00 81.56 168 VAL A C 1
ATOM 1277 O O . VAL A 1 168 ? -9.997 1.449 -15.051 1.00 81.56 168 VAL A O 1
ATOM 1280 N N . ALA A 1 169 ? -10.479 3.510 -15.799 1.00 77.38 169 ALA A N 1
ATOM 1281 C CA . ALA A 1 169 ? -11.770 3.610 -15.125 1.00 77.38 169 ALA A CA 1
ATOM 1282 C C . ALA A 1 169 ? -12.727 2.475 -15.522 1.00 77.38 169 ALA A C 1
ATOM 1284 O O . ALA A 1 169 ? -13.348 1.845 -14.667 1.00 77.38 169 ALA A O 1
ATOM 1285 N N . GLU A 1 170 ? -12.835 2.192 -16.822 1.00 84.31 170 GLU A N 1
ATOM 1286 C CA . GLU A 1 170 ? -13.672 1.110 -17.340 1.00 84.31 170 GLU A CA 1
ATOM 1287 C C . GLU A 1 170 ? -13.205 -0.264 -16.837 1.00 84.31 170 GLU A C 1
ATOM 1289 O O . GLU A 1 170 ? -14.033 -1.068 -16.405 1.00 84.31 170 GLU A O 1
ATOM 1294 N N . ALA A 1 171 ? -11.893 -0.520 -16.826 1.00 81.38 171 ALA A N 1
ATOM 1295 C CA . ALA A 1 171 ? -11.326 -1.772 -16.335 1.00 81.38 171 ALA A CA 1
ATOM 1296 C C . ALA A 1 171 ? -11.569 -1.979 -14.831 1.00 81.38 171 ALA A C 1
ATOM 1298 O O . ALA A 1 171 ? -11.971 -3.070 -14.429 1.00 81.38 171 ALA A O 1
ATOM 1299 N N . MET A 1 172 ? -11.395 -0.936 -14.011 1.00 73.25 172 MET A N 1
ATOM 1300 C CA . MET A 1 172 ? -11.675 -0.994 -12.570 1.00 73.25 172 MET A CA 1
ATOM 1301 C C . MET A 1 172 ? -13.160 -1.282 -12.297 1.00 73.25 172 MET A C 1
ATOM 1303 O O . MET A 1 172 ? -13.491 -2.166 -11.505 1.00 73.25 172 MET A O 1
ATOM 1307 N N . ASN A 1 173 ? -14.063 -0.621 -13.030 1.00 77.44 173 ASN A N 1
ATOM 1308 C CA . ASN A 1 173 ? -15.505 -0.871 -12.935 1.00 77.44 173 ASN A CA 1
ATOM 1309 C C . ASN A 1 173 ? -15.870 -2.313 -13.332 1.00 77.44 173 ASN A C 1
ATOM 1311 O O . ASN A 1 173 ? -16.681 -2.963 -12.672 1.00 77.44 173 ASN A O 1
ATOM 1315 N N . ALA A 1 174 ? -15.258 -2.845 -14.396 1.00 79.75 174 ALA A N 1
ATOM 1316 C CA . ALA A 1 174 ? -15.510 -4.207 -14.869 1.00 79.75 174 ALA A CA 1
ATOM 1317 C C . ALA A 1 174 ? -15.074 -5.294 -13.868 1.00 79.75 174 ALA A C 1
ATOM 1319 O O . ALA A 1 174 ? -15.610 -6.403 -13.899 1.00 79.75 174 ALA A O 1
ATOM 1320 N N . GLN A 1 175 ? -14.137 -4.989 -12.966 1.00 73.44 175 GLN A N 1
ATOM 1321 C CA . GLN A 1 175 ? -13.674 -5.899 -11.915 1.00 73.44 175 GLN A CA 1
ATOM 1322 C C . GLN A 1 175 ? -14.615 -5.960 -10.697 1.00 73.44 175 GLN A C 1
ATOM 1324 O O . GLN A 1 175 ? -14.287 -6.607 -9.705 1.00 73.44 175 GLN A O 1
ATOM 1329 N N . GLY A 1 176 ? -15.800 -5.338 -10.764 1.00 67.75 176 GLY A N 1
ATOM 1330 C CA . GLY A 1 176 ? -16.791 -5.395 -9.685 1.00 67.75 176 GLY A CA 1
ATOM 1331 C C . GLY A 1 176 ? -16.379 -4.594 -8.454 1.00 67.75 176 GLY A C 1
ATOM 1332 O O . GLY A 1 176 ? -16.901 -4.820 -7.364 1.00 67.75 176 GLY A O 1
ATOM 1333 N N . GLN A 1 177 ? -15.460 -3.644 -8.619 1.00 62.06 177 GLN A N 1
ATOM 1334 C CA . GLN A 1 177 ? -15.177 -2.632 -7.613 1.00 62.06 177 GLN A CA 1
ATOM 1335 C C . GLN A 1 177 ? -16.297 -1.570 -7.679 1.00 62.06 177 GLN A C 1
ATOM 1337 O O . GLN A 1 177 ? -16.075 -0.432 -8.078 1.00 62.06 177 GLN A O 1
ATOM 1342 N N . GLU A 1 178 ? -17.534 -1.986 -7.358 1.00 47.47 178 GLU A N 1
ATOM 1343 C CA . GLU A 1 178 ? -18.779 -1.199 -7.492 1.00 47.47 178 GLU A CA 1
ATOM 1344 C C . GLU A 1 178 ? -18.810 0.059 -6.607 1.00 47.47 178 GLU A C 1
ATOM 1346 O O . GLU A 1 178 ? -19.622 0.948 -6.851 1.00 47.47 178 GLU A O 1
ATOM 1351 N N . ASP A 1 179 ? -17.900 0.160 -5.633 1.00 46.88 179 ASP A N 1
ATOM 1352 C CA . ASP A 1 179 ? -17.777 1.297 -4.710 1.00 46.88 179 ASP A CA 1
ATOM 1353 C C . ASP A 1 179 ? -16.544 2.172 -4.984 1.00 46.88 179 ASP A C 1
ATOM 1355 O O . ASP A 1 179 ? -16.084 2.953 -4.147 1.00 46.88 179 ASP A O 1
ATOM 1359 N N . ILE A 1 180 ? -15.993 2.082 -6.194 1.00 48.78 180 ILE A N 1
ATOM 1360 C CA . ILE A 1 180 ? -15.113 3.130 -6.700 1.00 48.78 180 ILE A CA 1
ATOM 1361 C C . ILE A 1 180 ? -16.036 4.248 -7.154 1.00 48.78 180 ILE A C 1
ATOM 1363 O O . ILE A 1 180 ? -16.401 4.369 -8.323 1.00 48.78 180 ILE A O 1
ATOM 1367 N N . SER A 1 181 ? -16.451 5.056 -6.180 1.00 56.22 181 SER A N 1
ATOM 1368 C CA . SER A 1 181 ? -17.077 6.345 -6.442 1.00 56.22 181 SER A CA 1
ATOM 1369 C C . SER A 1 181 ? -16.290 7.072 -7.534 1.00 56.22 181 SER A C 1
ATOM 1371 O O . SER A 1 181 ? -15.073 6.910 -7.659 1.00 56.22 181 SER A O 1
ATOM 1373 N N . GLU A 1 182 ? -16.980 7.895 -8.324 1.00 53.22 182 GLU A N 1
ATOM 1374 C CA . GLU A 1 182 ? -16.384 8.834 -9.288 1.00 53.22 182 GLU A CA 1
ATOM 1375 C C . GLU A 1 182 ? -15.093 9.471 -8.734 1.00 53.22 182 GLU A C 1
ATOM 1377 O O . GLU A 1 182 ? -14.103 9.602 -9.447 1.00 53.22 182 GLU A O 1
ATOM 1382 N N . TYR A 1 183 ? -15.069 9.695 -7.418 1.00 51.78 183 TYR A N 1
ATOM 1383 C CA . TYR A 1 183 ? -13.927 9.989 -6.565 1.00 51.78 183 TYR A CA 1
ATOM 1384 C C . TYR A 1 183 ? -12.649 9.164 -6.816 1.00 51.78 183 TYR A C 1
ATOM 1386 O O . TYR A 1 183 ? -11.617 9.756 -7.078 1.00 51.78 183 TYR A O 1
ATOM 1394 N N . ALA A 1 184 ? -12.640 7.829 -6.762 1.00 52.91 184 ALA A N 1
ATOM 1395 C CA . ALA A 1 184 ? -11.408 7.034 -6.879 1.00 52.91 184 ALA A CA 1
ATOM 1396 C C . ALA A 1 184 ? -10.886 6.915 -8.329 1.00 52.91 184 ALA A C 1
ATOM 1398 O O . ALA A 1 184 ? -9.671 6.844 -8.544 1.00 52.91 184 ALA A O 1
ATOM 1399 N N . VAL A 1 185 ? -11.769 7.022 -9.330 1.00 54.44 185 VAL A N 1
ATOM 1400 C CA . VAL A 1 185 ? -11.375 7.213 -10.738 1.00 54.44 185 VAL A CA 1
ATOM 1401 C C . VAL A 1 185 ? -10.786 8.610 -10.947 1.00 54.44 185 VAL A C 1
ATOM 1403 O O . VAL A 1 185 ? -9.701 8.742 -11.516 1.00 54.44 185 VAL A O 1
ATOM 1406 N N . HIS A 1 186 ? -11.459 9.653 -10.449 1.00 57.59 186 HIS A N 1
ATOM 1407 C CA . HIS A 1 186 ? -10.985 11.035 -10.535 1.00 57.59 186 HIS A CA 1
ATOM 1408 C C . HIS A 1 186 ? -9.681 11.230 -9.753 1.00 57.59 186 HIS A C 1
ATOM 1410 O O . HIS A 1 186 ? -8.806 11.954 -10.210 1.00 57.59 186 HIS A O 1
ATOM 1416 N N . ARG A 1 187 ? -9.495 10.520 -8.635 1.00 59.88 187 ARG A N 1
ATOM 1417 C CA . ARG A 1 187 ? -8.283 10.522 -7.801 1.00 59.88 187 ARG A CA 1
ATOM 1418 C C . ARG A 1 187 ? -7.125 9.791 -8.465 1.00 59.88 187 ARG A C 1
ATOM 1420 O O . ARG A 1 187 ? -6.009 10.299 -8.471 1.00 59.88 187 ARG A O 1
ATOM 1427 N N . THR A 1 188 ? -7.378 8.648 -9.103 1.00 56.66 188 THR A N 1
ATOM 1428 C CA . THR A 1 188 ? -6.369 7.974 -9.937 1.00 56.66 188 THR A CA 1
ATOM 1429 C C . THR A 1 188 ? -5.952 8.875 -11.101 1.00 56.66 188 THR A C 1
ATOM 1431 O O . THR A 1 188 ? -4.763 9.061 -11.335 1.00 56.66 188 THR A O 1
ATOM 1434 N N . ALA A 1 189 ? -6.903 9.531 -11.770 1.00 55.44 189 ALA A N 1
ATOM 1435 C CA . ALA A 1 189 ? -6.622 10.499 -12.830 1.00 55.44 189 ALA A CA 1
ATOM 1436 C C . ALA A 1 189 ? -5.870 11.751 -12.331 1.00 55.44 189 ALA A C 1
ATOM 1438 O O . ALA A 1 189 ? -4.921 12.195 -12.976 1.00 55.44 189 ALA A O 1
ATOM 1439 N N . ARG A 1 190 ? -6.254 12.295 -11.166 1.00 56.34 190 ARG A N 1
ATOM 1440 C CA . ARG A 1 190 ? -5.617 13.445 -10.500 1.00 56.34 190 ARG A CA 1
ATOM 1441 C C . ARG A 1 190 ? -4.223 13.122 -9.985 1.00 56.34 190 ARG A C 1
ATOM 1443 O O . ARG A 1 190 ? -3.360 13.996 -10.061 1.00 56.34 190 ARG A O 1
ATOM 1450 N N . ARG A 1 191 ? -3.958 11.886 -9.537 1.00 55.16 191 ARG A N 1
ATOM 1451 C CA . ARG A 1 191 ? -2.590 11.395 -9.299 1.00 55.16 191 ARG A CA 1
ATOM 1452 C C . ARG A 1 191 ? -1.741 11.675 -10.537 1.00 55.16 191 ARG A C 1
ATOM 1454 O O . ARG A 1 191 ? -0.723 12.335 -10.443 1.00 55.16 191 ARG A O 1
ATOM 1461 N N . TYR A 1 192 ? -2.209 11.352 -11.733 1.00 47.53 192 TYR A N 1
ATOM 1462 C CA . TYR A 1 192 ? -1.428 11.601 -12.950 1.00 47.53 192 TYR A CA 1
ATOM 1463 C C . TYR A 1 192 ? -1.428 13.051 -13.480 1.00 47.53 192 TYR A C 1
ATOM 1465 O O . TYR A 1 192 ? -0.715 13.333 -14.447 1.00 47.53 192 TYR A O 1
ATOM 1473 N N . ALA A 1 193 ? -2.183 13.972 -12.875 1.00 55.47 193 ALA A N 1
ATOM 1474 C CA . ALA A 1 193 ? -2.208 15.387 -13.247 1.00 55.47 193 ALA A CA 1
ATOM 1475 C C . ALA A 1 193 ? -1.179 16.217 -12.449 1.00 55.47 193 ALA A C 1
ATOM 1477 O O . ALA A 1 193 ? -0.743 15.825 -11.359 1.00 55.47 193 ALA A O 1
ATOM 1478 N N . GLU A 1 194 ? -0.791 17.383 -12.989 1.00 67.75 194 GLU A N 1
ATOM 1479 C CA . GLU A 1 194 ? -0.023 18.390 -12.240 1.00 67.75 194 GLU A CA 1
ATOM 1480 C C . GLU A 1 194 ? -0.726 18.696 -10.910 1.00 67.75 194 GLU A C 1
ATOM 1482 O O . GLU A 1 194 ? -1.955 18.768 -10.853 1.00 67.75 194 GLU A O 1
ATOM 1487 N N . LEU A 1 195 ? 0.056 18.860 -9.837 1.00 70.12 195 LEU A N 1
ATOM 1488 C CA . LEU A 1 195 ? -0.496 19.169 -8.521 1.00 70.12 195 LEU A CA 1
ATOM 1489 C C . LEU A 1 195 ? -1.369 20.436 -8.596 1.00 70.12 195 LEU A C 1
ATOM 1491 O O . LEU A 1 195 ? -0.897 21.457 -9.106 1.00 70.12 195 LEU A O 1
ATOM 1495 N N . PRO A 1 196 ? -2.596 20.411 -8.043 1.00 78.19 196 PRO A N 1
ATOM 1496 C CA . PRO A 1 196 ? -3.498 21.564 -8.072 1.00 78.19 196 PRO A CA 1
ATOM 1497 C C . PRO A 1 196 ? -2.938 22.753 -7.277 1.00 78.19 196 PRO A C 1
ATOM 1499 O O . PRO A 1 196 ? -3.320 23.901 -7.513 1.00 78.19 196 PRO A O 1
ATOM 1502 N N . MET A 1 197 ? -1.998 22.497 -6.357 1.00 90.31 197 MET A N 1
ATOM 1503 C CA . MET A 1 197 ? -1.321 23.524 -5.575 1.00 90.31 197 MET A CA 1
ATOM 1504 C C . MET A 1 197 ? 0.122 23.150 -5.190 1.00 90.31 197 MET A C 1
ATOM 1506 O O . MET A 1 197 ? 0.536 21.995 -5.214 1.00 90.31 197 MET A O 1
ATOM 1510 N N . THR A 1 198 ? 0.914 24.156 -4.824 1.00 90.12 198 THR A N 1
ATOM 1511 C CA . THR A 1 198 ? 2.285 23.998 -4.310 1.00 90.12 198 THR A CA 1
ATOM 1512 C C . THR A 1 198 ? 2.301 23.598 -2.831 1.00 90.12 198 THR A C 1
ATOM 1514 O O . THR A 1 198 ? 1.354 23.875 -2.100 1.00 90.12 198 THR A O 1
ATOM 1517 N N . VAL A 1 199 ? 3.432 23.071 -2.337 1.00 87.31 199 VAL A N 1
ATOM 1518 C CA . VAL A 1 199 ? 3.642 22.786 -0.897 1.00 87.31 199 VAL A CA 1
ATOM 1519 C C . VAL A 1 199 ? 3.348 24.006 -0.014 1.00 87.31 199 VAL A C 1
ATOM 1521 O O . VAL A 1 199 ? 2.714 23.880 1.027 1.00 87.31 199 VAL A O 1
ATOM 1524 N N . SER A 1 200 ? 3.737 25.215 -0.439 1.00 91.94 200 SER A N 1
ATOM 1525 C CA . SER A 1 200 ? 3.447 26.438 0.327 1.00 91.94 200 SER A CA 1
ATOM 1526 C C . SER A 1 200 ? 1.951 26.756 0.398 1.00 91.94 200 SER A C 1
ATOM 1528 O O . SER A 1 200 ? 1.505 27.303 1.402 1.00 91.94 200 SER A O 1
ATOM 1530 N N . GLN A 1 201 ? 1.191 26.448 -0.654 1.00 93.25 201 GLN A N 1
ATOM 1531 C CA . GLN A 1 201 ? -0.259 26.641 -0.681 1.00 93.25 201 GLN A CA 1
ATOM 1532 C C . GLN A 1 201 ? -0.979 25.561 0.133 1.00 93.25 201 GLN A C 1
ATOM 1534 O O . GLN A 1 201 ? -1.914 25.891 0.851 1.00 93.25 201 GLN A O 1
ATOM 1539 N N . ALA A 1 202 ? -0.509 24.311 0.103 1.00 94.31 202 ALA A N 1
ATOM 1540 C CA . ALA A 1 202 ? -1.025 23.248 0.968 1.00 94.31 202 ALA A CA 1
ATOM 1541 C C . ALA A 1 202 ? -0.835 23.597 2.452 1.00 94.31 202 ALA A C 1
ATOM 1543 O O . ALA A 1 202 ? -1.765 23.498 3.251 1.00 94.31 202 ALA A O 1
ATOM 1544 N N . TRP A 1 203 ? 0.334 24.135 2.814 1.00 94.75 203 TRP A N 1
ATOM 1545 C CA . TRP A 1 203 ? 0.545 24.698 4.145 1.00 94.75 203 TRP A CA 1
ATOM 1546 C C . TRP A 1 203 ? -0.420 25.841 4.459 1.00 94.75 203 TRP A C 1
ATOM 1548 O O . TRP A 1 203 ? -0.942 25.898 5.568 1.00 94.75 203 TRP A O 1
ATOM 1558 N N . GLU A 1 204 ? -0.674 26.744 3.513 1.00 94.44 204 GLU A N 1
ATOM 1559 C CA . GLU A 1 204 ? -1.643 27.827 3.692 1.00 94.44 204 GLU A CA 1
ATOM 1560 C C . GLU A 1 204 ? -3.067 27.295 3.921 1.00 94.44 204 GLU A C 1
ATOM 1562 O O . GLU A 1 204 ? -3.791 27.867 4.736 1.00 94.44 204 GLU A O 1
ATOM 1567 N N . VAL A 1 205 ? -3.457 26.193 3.268 1.00 94.06 205 VAL A N 1
ATOM 1568 C CA . VAL A 1 205 ? -4.732 25.503 3.521 1.00 94.06 205 VAL A CA 1
ATOM 1569 C C . VAL A 1 205 ? -4.789 24.991 4.957 1.00 94.06 205 VAL A C 1
ATOM 1571 O O . VAL A 1 205 ? -5.737 25.330 5.657 1.00 94.06 205 VAL A O 1
ATOM 1574 N N . LEU A 1 206 ? -3.773 24.258 5.428 1.00 92.81 206 LEU A N 1
ATOM 1575 C CA . LEU A 1 206 ? -3.771 23.722 6.796 1.00 92.81 206 LEU A CA 1
ATOM 1576 C C . LEU A 1 206 ? -3.725 24.826 7.867 1.00 92.81 206 LEU A C 1
ATOM 1578 O O . LEU A 1 206 ? -4.392 24.728 8.892 1.00 92.81 206 LEU A O 1
ATOM 1582 N N . HIS A 1 207 ? -2.962 25.903 7.647 1.00 92.31 207 HIS A N 1
ATOM 1583 C CA . HIS A 1 207 ? -2.865 27.016 8.605 1.00 92.31 207 HIS A CA 1
ATOM 1584 C C . HIS A 1 207 ? -4.140 27.855 8.677 1.00 92.31 207 HIS A C 1
ATOM 1586 O O . HIS A 1 207 ? -4.480 28.365 9.743 1.00 92.31 207 HIS A O 1
ATOM 1592 N N . ASN A 1 208 ? -4.818 28.029 7.542 1.00 90.38 208 ASN A N 1
ATOM 1593 C CA . ASN A 1 208 ? -6.078 28.759 7.469 1.00 90.38 208 ASN A CA 1
ATOM 1594 C C . ASN A 1 208 ? -7.286 27.826 7.533 1.00 90.38 208 ASN A C 1
ATOM 1596 O O . ASN A 1 208 ? -8.393 28.268 7.211 1.00 90.38 208 ASN A O 1
ATOM 1600 N N . TRP A 1 209 ? -7.083 26.562 7.921 1.00 88.94 209 TRP A N 1
ATOM 1601 C CA . TRP A 1 209 ? -8.171 25.611 8.032 1.00 88.94 209 TRP A CA 1
ATOM 1602 C C . TRP A 1 209 ? -9.180 26.163 9.041 1.00 88.94 209 TRP A C 1
ATOM 1604 O O . TRP A 1 209 ? -8.810 26.448 10.189 1.00 88.94 209 TRP A O 1
ATOM 1614 N N . PRO A 1 210 ? -10.419 26.443 8.610 1.00 77.81 210 PRO A N 1
ATOM 1615 C CA . PRO A 1 210 ? -11.363 27.167 9.437 1.00 77.81 210 PRO A CA 1
ATOM 1616 C C . PRO A 1 210 ? -11.662 26.372 10.707 1.00 77.81 210 PRO A C 1
ATOM 1618 O O . PRO A 1 210 ? -11.878 25.163 10.694 1.00 77.81 210 PRO A O 1
ATOM 1621 N N . CYS A 1 211 ? -11.698 27.081 11.831 1.00 69.94 211 CYS A N 1
ATOM 1622 C CA . CYS A 1 211 ? -12.308 26.549 13.036 1.00 69.94 211 CYS A CA 1
ATOM 1623 C C . CYS A 1 211 ? -13.824 26.648 12.848 1.00 69.94 211 CYS A C 1
ATOM 1625 O O . CYS A 1 211 ? -14.399 27.698 13.135 1.00 69.94 211 CYS A O 1
ATOM 1627 N N . PHE A 1 212 ? -14.443 25.593 12.320 1.00 71.88 212 PHE A N 1
ATOM 1628 C CA . PHE A 1 212 ? -15.897 25.508 12.203 1.00 71.88 212 PHE A CA 1
ATOM 1629 C C . PHE A 1 212 ? -16.537 25.579 13.592 1.00 71.88 212 PHE A C 1
ATOM 1631 O O . PHE A 1 212 ? -16.037 24.967 14.544 1.00 71.88 212 PHE A O 1
ATOM 1638 N N . ALA A 1 213 ? -17.606 26.364 13.732 1.00 72.62 213 ALA A N 1
ATOM 1639 C CA . ALA A 1 213 ? -18.407 26.326 14.948 1.00 72.62 213 ALA A CA 1
ATOM 1640 C C . ALA A 1 213 ? -19.158 24.985 15.045 1.00 72.62 213 ALA A C 1
ATOM 1642 O O . ALA A 1 213 ? -19.367 24.301 14.045 1.00 72.62 213 ALA A O 1
ATOM 1643 N N . GLU A 1 214 ? -19.574 24.603 16.253 1.00 72.25 214 GLU A N 1
ATOM 1644 C CA . GLU A 1 214 ? -20.389 23.403 16.465 1.00 72.25 214 GLU A CA 1
ATOM 1645 C C . GLU A 1 214 ? -21.658 23.465 15.588 1.00 72.25 214 GLU A C 1
ATOM 1647 O O . GLU A 1 214 ? -22.451 24.403 15.703 1.00 72.25 214 GLU A O 1
ATOM 1652 N N . GLY A 1 215 ? -21.819 22.490 14.685 1.00 73.88 215 GLY A N 1
ATOM 1653 C CA . GLY A 1 215 ? -22.936 22.411 13.736 1.00 73.88 215 GLY A CA 1
ATOM 1654 C C . GLY A 1 215 ? -22.775 23.188 12.420 1.00 73.88 215 GLY A C 1
ATOM 1655 O O . GLY A 1 215 ? -23.750 23.296 11.677 1.00 73.88 215 GLY A O 1
ATOM 1656 N N . GLU A 1 216 ? -21.598 23.750 12.124 1.00 80.69 216 GLU A N 1
ATOM 1657 C CA . GLU A 1 216 ? -21.269 24.224 10.773 1.00 80.69 216 GLU A CA 1
ATOM 1658 C C . GLU A 1 216 ? -20.674 23.087 9.935 1.00 80.69 216 GLU A C 1
ATOM 1660 O O . GLU A 1 216 ? -19.633 22.535 10.293 1.00 80.69 216 GLU A O 1
ATOM 1665 N N . ASP A 1 217 ? -21.325 22.780 8.809 1.00 81.69 217 ASP A N 1
ATOM 1666 C CA . ASP A 1 217 ? -20.831 21.809 7.834 1.00 81.69 217 ASP A CA 1
ATOM 1667 C C . ASP A 1 217 ? -19.751 22.439 6.942 1.00 81.69 217 ASP A C 1
ATOM 1669 O O . ASP A 1 217 ? -19.820 23.614 6.557 1.00 81.69 217 ASP A O 1
ATOM 1673 N N . MET A 1 218 ? -18.765 21.627 6.575 1.00 86.06 218 MET A N 1
ATOM 1674 C CA . MET A 1 218 ? -17.754 21.986 5.589 1.00 86.06 218 MET A CA 1
ATOM 1675 C C . MET A 1 218 ? -18.387 22.113 4.198 1.00 86.06 218 MET A C 1
ATOM 1677 O O . MET A 1 218 ? -19.185 21.275 3.784 1.00 86.06 218 MET A O 1
ATOM 1681 N N . THR A 1 219 ? -18.022 23.157 3.455 1.00 89.56 219 THR A N 1
ATOM 1682 C CA . THR A 1 219 ? -18.461 23.299 2.063 1.00 89.56 219 THR A CA 1
ATOM 1683 C C . THR A 1 219 ? -17.683 22.357 1.146 1.00 89.56 219 THR A C 1
ATOM 1685 O O . THR A 1 219 ? -16.519 22.058 1.410 1.00 89.56 219 THR A O 1
ATOM 1688 N N . ASP A 1 220 ? -18.278 21.972 0.014 1.00 85.94 220 ASP A N 1
ATOM 1689 C CA . ASP A 1 220 ? -17.593 21.171 -1.014 1.00 85.94 220 ASP A CA 1
ATOM 1690 C C . ASP A 1 220 ? -16.251 21.806 -1.429 1.00 85.94 220 ASP A C 1
ATOM 1692 O O . ASP A 1 220 ? -15.234 21.128 -1.503 1.00 85.94 220 ASP A O 1
ATOM 1696 N N . GLU A 1 221 ? -16.206 23.136 -1.590 1.00 89.31 221 GLU A N 1
ATOM 1697 C CA . GLU A 1 221 ? -14.972 23.874 -1.912 1.00 89.31 221 GLU A CA 1
ATOM 1698 C C . GLU A 1 221 ? -13.900 23.740 -0.816 1.00 89.31 221 GLU A C 1
ATOM 1700 O O . GLU A 1 221 ? -12.706 23.676 -1.105 1.00 89.31 221 GLU A O 1
ATOM 1705 N N . GLN A 1 222 ? -14.293 23.723 0.459 1.00 89.62 222 GLN A N 1
ATOM 1706 C CA . GLN A 1 222 ? -13.350 23.524 1.559 1.00 89.62 222 GLN A CA 1
ATOM 1707 C C . GLN A 1 222 ? -12.825 22.090 1.569 1.00 89.62 222 GLN A C 1
ATOM 1709 O O . GLN A 1 222 ? -11.614 21.911 1.705 1.00 89.62 222 GLN A O 1
ATOM 1714 N N . TYR A 1 223 ? -13.702 21.103 1.369 1.00 89.25 223 TYR A N 1
ATOM 1715 C CA . TYR A 1 223 ? -13.314 19.699 1.259 1.00 89.25 223 TYR A CA 1
ATOM 1716 C C . TYR A 1 223 ? -12.331 19.485 0.105 1.00 89.25 223 TYR A C 1
ATOM 1718 O O . TYR A 1 223 ? -11.242 18.964 0.329 1.00 89.25 223 TYR A O 1
ATOM 1726 N N . GLU A 1 224 ? -12.650 19.982 -1.094 1.00 88.81 224 GLU A N 1
ATOM 1727 C CA . GLU A 1 224 ? -11.768 19.918 -2.268 1.00 88.81 224 GLU A CA 1
ATOM 1728 C C . GLU A 1 224 ? -10.403 20.560 -1.986 1.00 88.81 224 GLU A C 1
ATOM 1730 O O . GLU A 1 224 ? -9.365 20.014 -2.349 1.00 88.81 224 GLU A O 1
ATOM 1735 N N . ARG A 1 225 ? -10.367 21.700 -1.283 1.00 92.25 225 ARG A N 1
ATOM 1736 C CA . ARG A 1 225 ? -9.098 22.343 -0.913 1.00 92.25 225 ARG A CA 1
ATOM 1737 C C . ARG A 1 225 ? -8.288 21.531 0.094 1.00 92.25 225 ARG A C 1
ATOM 1739 O O . ARG A 1 225 ? -7.060 21.565 0.018 1.00 92.25 225 ARG A O 1
ATOM 1746 N N . PHE A 1 226 ? -8.938 20.861 1.046 1.00 93.25 226 PHE A N 1
ATOM 1747 C CA . PHE A 1 226 ? -8.251 19.955 1.968 1.00 93.25 226 PHE A CA 1
ATOM 1748 C C . PHE A 1 226 ? -7.700 18.750 1.242 1.00 93.25 226 PHE A C 1
ATOM 1750 O O . PHE A 1 226 ? -6.551 18.393 1.462 1.00 93.25 226 PHE A O 1
ATOM 1757 N N . GLU A 1 227 ? -8.509 18.149 0.377 1.00 91.31 227 GLU A N 1
ATOM 1758 C CA . GLU A 1 227 ? -8.105 17.028 -0.452 1.00 91.31 227 GLU A CA 1
ATOM 1759 C C . GLU A 1 227 ? -6.895 17.398 -1.306 1.00 91.31 227 GLU A C 1
ATOM 1761 O O . GLU A 1 227 ? -5.887 16.701 -1.263 1.00 91.31 227 GLU A O 1
ATOM 1766 N N . ASP A 1 228 ? -6.932 18.541 -1.990 1.00 91.38 228 ASP A N 1
ATOM 1767 C CA . ASP A 1 228 ? -5.798 19.031 -2.769 1.00 91.38 228 ASP A CA 1
ATOM 1768 C C . ASP A 1 228 ? -4.540 19.228 -1.896 1.00 91.38 228 ASP A C 1
ATOM 1770 O O . ASP A 1 228 ? -3.420 18.970 -2.343 1.00 91.38 228 ASP A O 1
ATOM 1774 N N . ALA A 1 229 ? -4.696 19.676 -0.645 1.00 93.69 229 ALA A N 1
ATOM 1775 C CA . ALA A 1 229 ? -3.586 19.800 0.299 1.00 93.69 229 ALA A CA 1
ATOM 1776 C C . ALA A 1 229 ? -3.082 18.430 0.790 1.00 93.69 229 ALA A C 1
ATOM 1778 O O . ALA A 1 229 ? -1.870 18.228 0.884 1.00 93.69 229 ALA A O 1
ATOM 1779 N N . ALA A 1 230 ? -3.982 17.485 1.066 1.00 93.44 230 ALA A N 1
ATOM 1780 C CA . ALA A 1 230 ? -3.657 16.114 1.439 1.00 93.44 230 ALA A CA 1
ATOM 1781 C C . ALA A 1 230 ? -2.887 15.418 0.313 1.00 93.44 230 ALA A C 1
ATOM 1783 O O . ALA A 1 230 ? -1.818 14.873 0.565 1.00 93.44 230 ALA A O 1
ATOM 1784 N N . ASP A 1 231 ? -3.337 15.554 -0.935 1.00 89.44 231 ASP A N 1
ATOM 1785 C CA . ASP A 1 231 ? -2.645 15.078 -2.136 1.00 89.44 231 ASP A CA 1
ATOM 1786 C C . ASP A 1 231 ? -1.215 15.627 -2.229 1.00 89.44 231 ASP A C 1
ATOM 1788 O O . ASP A 1 231 ? -0.275 14.903 -2.580 1.00 89.44 231 ASP A O 1
ATOM 1792 N N . VAL A 1 232 ? -1.017 16.905 -1.887 1.00 90.38 232 VAL A N 1
ATOM 1793 C CA . VAL A 1 232 ? 0.320 17.503 -1.833 1.00 90.38 232 VAL A CA 1
ATOM 1794 C C . VAL A 1 232 ? 1.185 16.851 -0.763 1.00 90.38 232 VAL A C 1
ATOM 1796 O O . VAL A 1 232 ? 2.352 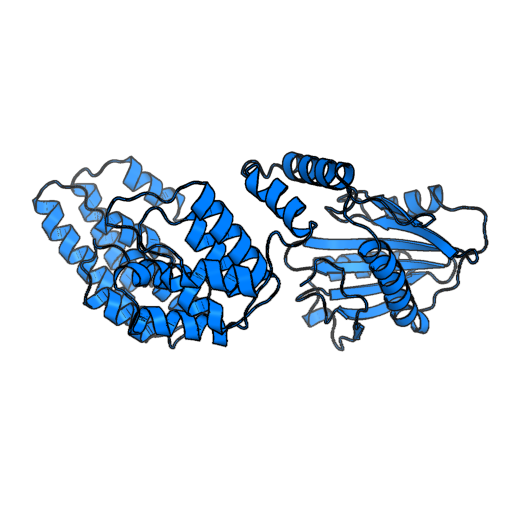16.612 -1.056 1.00 90.38 232 VAL A O 1
ATOM 1799 N N . PHE A 1 233 ? 0.666 16.542 0.428 1.00 92.94 233 PHE A N 1
ATOM 1800 C CA . PHE A 1 233 ? 1.442 15.896 1.497 1.00 92.94 233 PHE A CA 1
ATOM 1801 C C . PHE A 1 233 ? 1.618 14.386 1.299 1.00 92.94 233 PHE A C 1
ATOM 1803 O O . PHE A 1 233 ? 2.665 13.865 1.661 1.00 92.94 233 PHE A O 1
ATOM 1810 N N . ILE A 1 234 ? 0.694 13.706 0.618 1.00 88.81 234 ILE A N 1
ATOM 1811 C CA . ILE A 1 234 ? 0.871 12.325 0.144 1.00 88.81 234 ILE A CA 1
ATOM 1812 C C . ILE A 1 234 ? 2.050 12.272 -0.829 1.00 88.81 234 ILE A C 1
ATOM 1814 O O . ILE A 1 234 ? 2.939 11.430 -0.736 1.00 88.81 234 ILE A O 1
ATOM 1818 N N . ARG A 1 235 ? 2.114 13.224 -1.768 1.00 82.44 235 ARG A N 1
ATOM 1819 C CA . ARG A 1 235 ? 3.246 13.311 -2.693 1.00 82.44 235 ARG A CA 1
ATOM 1820 C C . ARG A 1 235 ? 4.488 13.833 -1.958 1.00 82.44 235 ARG A C 1
ATOM 1822 O O . ARG A 1 235 ? 5.579 13.297 -2.118 1.00 82.44 235 ARG A O 1
ATOM 1829 N N . HIS A 1 236 ? 4.404 14.867 -1.155 1.00 86.56 236 HIS A N 1
ATOM 1830 C CA . HIS A 1 236 ? 5.563 15.466 -0.500 1.00 86.56 236 HIS A CA 1
ATOM 1831 C C . HIS A 1 236 ? 5.458 15.293 1.016 1.00 86.56 236 HIS A C 1
ATOM 1833 O O . HIS A 1 236 ? 5.197 16.292 1.691 1.00 86.56 236 HIS A O 1
ATOM 1839 N N . PRO A 1 237 ? 5.684 14.064 1.543 1.00 91.25 237 PRO A N 1
ATOM 1840 C CA . PRO A 1 237 ? 5.562 13.789 2.964 1.00 91.25 237 PRO A CA 1
ATOM 1841 C C . PRO A 1 237 ? 6.405 14.759 3.776 1.00 91.25 237 PRO A C 1
ATOM 1843 O O . PRO A 1 237 ? 7.634 14.796 3.669 1.00 91.25 237 PRO A O 1
ATOM 1846 N N . ASP A 1 238 ? 5.729 15.533 4.613 1.00 94.69 238 ASP A N 1
ATOM 1847 C CA . ASP A 1 238 ? 6.350 16.416 5.585 1.00 94.69 238 ASP A CA 1
ATOM 1848 C C . ASP A 1 238 ? 5.845 16.023 6.976 1.00 94.69 238 ASP A C 1
ATOM 1850 O O . ASP A 1 238 ? 4.664 16.226 7.264 1.00 94.69 238 ASP A O 1
ATOM 1854 N N . PRO A 1 239 ? 6.697 15.462 7.857 1.00 95.75 239 PRO A N 1
ATOM 1855 C CA . PRO A 1 239 ? 6.288 15.055 9.200 1.00 95.75 239 PRO A CA 1
ATOM 1856 C C . PRO A 1 239 ? 5.607 16.166 10.005 1.00 95.75 239 PRO A C 1
ATOM 1858 O O . PRO A 1 239 ? 4.777 15.878 10.863 1.00 95.75 239 PRO A O 1
ATOM 1861 N N . ALA A 1 240 ? 5.937 17.434 9.735 1.00 95.25 240 ALA A N 1
ATOM 1862 C CA . ALA A 1 240 ? 5.319 18.563 10.419 1.00 95.25 240 ALA A CA 1
ATOM 1863 C C . ALA A 1 240 ? 3.842 18.761 10.029 1.00 95.25 240 ALA A C 1
ATOM 1865 O O . ALA A 1 240 ? 3.115 19.444 10.749 1.00 95.25 240 ALA A O 1
ATOM 1866 N N . SER A 1 241 ? 3.398 18.206 8.896 1.00 95.38 241 SER A N 1
ATOM 1867 C CA . SER A 1 241 ? 2.009 18.312 8.435 1.00 95.38 241 SER A CA 1
ATOM 1868 C C . SER A 1 241 ? 1.060 17.445 9.264 1.00 95.38 241 SER A C 1
ATOM 1870 O O . SER A 1 241 ? -0.083 17.842 9.478 1.00 95.38 241 SER A O 1
ATOM 1872 N N . LEU A 1 242 ? 1.534 16.315 9.807 1.00 95.69 242 LEU A N 1
ATOM 1873 C CA . LEU A 1 242 ? 0.682 15.325 10.469 1.00 95.69 242 LEU A CA 1
ATOM 1874 C C . LEU A 1 242 ? -0.089 15.881 11.674 1.00 95.69 242 LEU A C 1
ATOM 1876 O O . LEU A 1 242 ? -1.310 15.715 11.697 1.00 95.69 242 LEU A O 1
ATOM 1880 N N . PRO A 1 243 ? 0.533 16.591 12.643 1.00 92.06 243 PRO A N 1
ATOM 1881 C CA . PRO A 1 243 ? -0.226 17.166 13.751 1.00 92.06 243 PRO A CA 1
ATOM 1882 C C . PRO A 1 243 ? -1.270 18.181 13.274 1.00 92.06 243 PRO A C 1
ATOM 1884 O O . PRO A 1 243 ? -2.353 18.261 13.846 1.00 92.06 243 PRO A O 1
ATOM 1887 N N . MET A 1 244 ? -0.980 18.933 12.206 1.00 92.31 244 MET A N 1
ATOM 1888 C CA . MET A 1 244 ? -1.924 19.905 11.649 1.00 92.31 244 MET A CA 1
ATOM 1889 C C . MET A 1 244 ? -3.090 19.230 10.930 1.00 92.31 244 MET A C 1
ATOM 1891 O O . MET A 1 244 ? -4.229 19.642 11.118 1.00 92.31 244 MET A O 1
ATOM 1895 N N . MET A 1 245 ? -2.833 18.178 10.155 1.00 94.19 245 MET A N 1
ATOM 1896 C CA . MET A 1 245 ? -3.881 17.414 9.480 1.00 94.19 245 MET A CA 1
ATOM 1897 C C . MET A 1 245 ? -4.777 16.686 10.483 1.00 94.19 245 MET A C 1
ATOM 1899 O O . MET A 1 245 ? -5.997 16.781 10.395 1.00 94.19 245 MET A O 1
ATOM 1903 N N . LEU A 1 246 ? -4.191 16.062 11.508 1.00 92.88 246 LEU A N 1
ATOM 1904 C CA . LEU A 1 246 ? -4.956 15.473 12.607 1.00 92.88 246 LEU A CA 1
ATOM 1905 C C . LEU A 1 246 ? -5.764 16.533 13.372 1.00 92.88 246 LEU A C 1
ATOM 1907 O O . LEU A 1 246 ? -6.893 16.258 13.769 1.00 92.88 246 LEU A O 1
ATOM 1911 N N . ALA A 1 247 ? -5.231 17.754 13.533 1.00 89.50 247 ALA A N 1
ATOM 1912 C CA . ALA A 1 247 ? -5.938 18.881 14.153 1.00 89.50 247 ALA A CA 1
ATOM 1913 C C . ALA A 1 247 ? -7.179 19.351 13.357 1.00 89.50 247 ALA A C 1
ATOM 1915 O O . ALA A 1 247 ? -8.044 20.047 13.909 1.00 89.50 247 ALA A O 1
ATOM 1916 N N . CYS A 1 248 ? -7.279 18.975 12.078 1.00 89.25 248 CYS A N 1
ATOM 1917 C CA . CYS A 1 248 ? -8.411 19.305 11.214 1.00 89.25 248 CYS A CA 1
ATOM 1918 C C . CYS A 1 248 ? -9.622 18.377 11.416 1.00 89.25 248 CYS A C 1
ATOM 1920 O O . CYS A 1 248 ? -10.721 18.782 11.054 1.00 89.25 248 CYS A O 1
ATOM 1922 N N . LEU A 1 249 ? -9.448 17.197 12.028 1.00 89.19 249 LEU A N 1
ATOM 1923 C CA . LEU A 1 249 ? -10.522 16.229 12.304 1.00 89.19 249 LEU A CA 1
ATOM 1924 C C . LEU A 1 249 ? -11.278 16.619 13.581 1.00 89.19 249 LEU A C 1
ATOM 1926 O O . LEU A 1 249 ? -10.668 16.640 14.648 1.00 89.19 249 LEU A O 1
ATOM 1930 N N . ARG A 1 250 ? -12.573 16.949 13.525 1.00 76.00 250 ARG A N 1
ATOM 1931 C CA . ARG A 1 250 ? -13.293 17.482 14.701 1.00 76.00 250 ARG A CA 1
ATOM 1932 C C . ARG A 1 250 ? -14.697 16.941 14.931 1.00 76.00 250 ARG A C 1
ATOM 1934 O O . ARG A 1 250 ? -15.181 17.047 16.051 1.00 76.00 250 ARG A O 1
ATOM 1941 N N . GLN A 1 251 ? -15.378 16.405 13.927 1.00 67.81 251 GLN A N 1
ATOM 1942 C CA . GLN A 1 251 ? -16.785 16.014 14.060 1.00 67.81 251 GLN A CA 1
ATOM 1943 C C . GLN A 1 251 ? -17.027 14.592 13.576 1.00 67.81 251 GLN A C 1
ATOM 1945 O O . GLN A 1 251 ? -16.250 14.072 12.790 1.00 67.81 251 GLN A O 1
ATOM 1950 N N . GLU A 1 252 ? -18.132 13.977 14.009 1.00 62.81 252 GLU A N 1
ATOM 1951 C CA . GLU A 1 252 ? -18.566 12.632 13.587 1.00 62.81 252 GLU A CA 1
ATOM 1952 C C . GLU A 1 252 ? -18.796 12.511 12.066 1.00 62.81 252 GLU A C 1
ATOM 1954 O O . GLU A 1 252 ? -18.854 11.402 11.544 1.00 62.81 252 GLU A O 1
ATOM 1959 N N . GLN A 1 253 ? -18.898 13.632 11.341 1.00 63.81 253 GLN A N 1
ATOM 1960 C CA . GLN A 1 253 ? -19.091 13.659 9.885 1.00 63.81 253 GLN A CA 1
ATOM 1961 C C . GLN A 1 253 ? -17.784 13.716 9.074 1.00 63.81 253 GLN A C 1
ATOM 1963 O O . GLN A 1 253 ? -17.823 13.693 7.846 1.00 63.81 253 GLN A O 1
ATOM 1968 N N . ASP A 1 254 ? -16.620 13.721 9.728 1.00 76.25 254 ASP A N 1
ATOM 1969 C CA . ASP A 1 254 ? -15.321 13.887 9.065 1.00 76.25 254 ASP A CA 1
ATOM 1970 C C . ASP A 1 254 ? -14.727 12.578 8.515 1.00 76.25 254 ASP A C 1
ATOM 1972 O O . ASP A 1 254 ? -13.526 12.509 8.265 1.00 76.25 254 ASP A O 1
ATOM 1976 N N . GLN A 1 255 ? -15.527 11.533 8.280 1.00 83.06 255 GLN A N 1
ATOM 1977 C CA . GLN A 1 255 ? -15.006 10.232 7.834 1.00 83.06 255 GLN A CA 1
ATOM 1978 C C . GLN A 1 255 ? -14.189 10.336 6.530 1.00 83.06 255 GLN A C 1
ATOM 1980 O O . GLN A 1 255 ? -13.147 9.694 6.396 1.00 83.06 255 GLN A O 1
ATOM 1985 N N . GLY A 1 256 ? -14.609 11.195 5.591 1.00 86.56 256 GLY A N 1
ATOM 1986 C CA . GLY A 1 256 ? -13.845 11.473 4.369 1.00 86.56 256 GLY A CA 1
ATOM 1987 C C . GLY A 1 256 ? -12.483 12.120 4.649 1.00 86.56 256 GLY A C 1
ATOM 1988 O O . GLY A 1 256 ? -11.472 11.704 4.086 1.00 86.56 256 GLY A O 1
ATOM 1989 N N . LEU A 1 257 ? -12.426 13.078 5.583 1.00 90.31 257 LEU A N 1
ATOM 1990 C CA . LEU A 1 257 ? -11.165 13.697 6.001 1.00 90.31 257 LEU A CA 1
ATOM 1991 C C . LEU A 1 257 ? -10.278 12.707 6.757 1.00 90.31 257 LEU A C 1
ATOM 1993 O O . LEU A 1 257 ? -9.076 12.676 6.521 1.00 90.31 257 LEU A O 1
ATOM 1997 N N . ALA A 1 258 ? -10.847 11.883 7.638 1.00 90.50 258 ALA A N 1
ATOM 1998 C CA . ALA A 1 258 ? -10.100 10.874 8.382 1.00 90.50 258 ALA A CA 1
ATOM 1999 C C . ALA A 1 258 ? -9.423 9.875 7.434 1.00 90.50 258 ALA A C 1
ATOM 2001 O O . ALA A 1 258 ? -8.252 9.554 7.629 1.00 90.50 258 ALA A O 1
ATOM 2002 N N . MET A 1 259 ? -10.109 9.467 6.361 1.00 90.31 259 MET A N 1
ATOM 2003 C CA . MET A 1 259 ? -9.519 8.644 5.302 1.00 90.31 259 MET A CA 1
ATOM 2004 C C . MET A 1 259 ? -8.341 9.357 4.620 1.00 90.31 259 MET A C 1
ATOM 2006 O O . MET A 1 259 ? -7.269 8.770 4.501 1.00 90.31 259 MET A O 1
ATOM 2010 N N . LEU A 1 260 ? -8.489 10.634 4.250 1.00 92.06 260 LEU A N 1
ATOM 2011 C CA . LEU A 1 260 ? -7.397 11.425 3.664 1.00 92.06 260 LEU A CA 1
ATOM 2012 C C . LEU A 1 260 ? -6.199 11.569 4.615 1.00 92.06 260 LEU A C 1
ATOM 2014 O O . LEU A 1 260 ? -5.049 11.459 4.194 1.00 92.06 260 LEU A O 1
ATOM 2018 N N . VAL A 1 261 ? -6.447 11.786 5.909 1.00 94.81 261 VAL A N 1
ATOM 2019 C CA . VAL A 1 261 ? -5.386 11.850 6.924 1.00 94.81 261 VAL A CA 1
ATOM 2020 C C . VAL A 1 261 ? -4.712 10.488 7.105 1.00 94.81 261 VAL A C 1
ATOM 2022 O O . VAL A 1 261 ? -3.491 10.446 7.244 1.00 94.81 261 VAL A O 1
ATOM 2025 N N . SER A 1 262 ? -5.467 9.385 7.057 1.00 94.06 262 SER A N 1
ATOM 2026 C CA . SER A 1 262 ? -4.916 8.023 7.072 1.00 94.06 262 SER A CA 1
ATOM 2027 C C . SER A 1 262 ? -3.976 7.784 5.888 1.00 94.06 262 SER A C 1
ATOM 2029 O O . SER A 1 262 ? -2.853 7.316 6.068 1.00 94.06 262 SER A O 1
ATOM 2031 N N . GLU A 1 263 ? -4.379 8.203 4.685 1.00 92.12 263 GLU A N 1
ATOM 2032 C CA . GLU A 1 263 ? -3.535 8.120 3.490 1.00 92.12 263 GLU A CA 1
ATOM 2033 C C . GLU A 1 263 ? -2.234 8.913 3.664 1.00 92.12 263 GLU A C 1
ATOM 2035 O O . GLU A 1 263 ? -1.160 8.397 3.367 1.00 92.12 263 GLU A O 1
ATOM 2040 N N . VAL A 1 264 ? -2.291 10.126 4.226 1.00 94.44 264 VAL A N 1
ATOM 2041 C CA . VAL A 1 264 ? -1.072 10.909 4.497 1.00 94.44 264 VAL A CA 1
ATOM 2042 C C . VAL A 1 264 ? -0.189 10.207 5.532 1.00 94.44 264 VAL A C 1
ATOM 2044 O O . VAL A 1 264 ? 1.021 10.114 5.340 1.00 94.44 264 VAL A O 1
ATOM 2047 N N . LEU A 1 265 ? -0.766 9.669 6.613 1.00 95.06 265 LEU A N 1
ATOM 2048 C CA . LEU A 1 265 ? -0.023 8.918 7.632 1.00 95.06 265 LEU A CA 1
ATOM 2049 C C . LEU A 1 265 ? 0.685 7.686 7.049 1.00 95.06 265 LEU A C 1
ATOM 2051 O O . LEU A 1 265 ? 1.753 7.316 7.547 1.00 95.06 265 LEU A O 1
ATOM 2055 N N . ALA A 1 266 ? 0.112 7.041 6.029 1.00 92.56 266 ALA A N 1
ATOM 2056 C CA . ALA A 1 266 ? 0.677 5.858 5.381 1.00 92.56 266 ALA A CA 1
ATOM 2057 C C . ALA A 1 266 ? 1.947 6.168 4.572 1.00 92.56 266 ALA A C 1
ATOM 2059 O O . ALA A 1 266 ? 2.805 5.300 4.426 1.00 92.56 266 ALA A O 1
ATOM 2060 N N . GLU A 1 267 ? 2.113 7.414 4.124 1.00 93.25 267 GLU A N 1
ATOM 2061 C CA . GLU A 1 267 ? 3.299 7.872 3.390 1.00 93.25 267 GLU A CA 1
ATOM 2062 C C . GLU A 1 267 ? 4.484 8.233 4.310 1.00 93.25 267 GLU A C 1
ATOM 2064 O O . GLU A 1 267 ? 5.562 8.625 3.850 1.00 93.25 267 GLU A O 1
ATOM 2069 N N . HIS A 1 268 ? 4.317 8.093 5.629 1.00 94.06 268 HIS A N 1
ATOM 2070 C CA . HIS A 1 268 ? 5.366 8.318 6.619 1.00 94.06 268 HIS A CA 1
ATOM 2071 C C . HIS A 1 268 ? 5.858 7.008 7.258 1.00 94.06 268 HIS A C 1
ATOM 2073 O O . HIS A 1 268 ? 5.082 6.073 7.462 1.00 94.06 268 HIS A O 1
ATOM 2079 N N . PRO A 1 269 ? 7.146 6.937 7.663 1.00 94.75 269 PRO A N 1
ATOM 2080 C CA . PRO A 1 269 ? 7.627 5.881 8.546 1.00 94.75 269 PRO A CA 1
ATOM 2081 C C . PRO A 1 269 ? 6.727 5.734 9.772 1.00 94.75 269 PRO A C 1
ATOM 2083 O O . PRO A 1 269 ? 6.364 6.728 10.407 1.00 94.75 269 PRO A O 1
ATOM 2086 N N . ARG A 1 270 ? 6.423 4.489 10.142 1.00 94.50 270 ARG A N 1
ATOM 2087 C CA . ARG A 1 270 ? 5.509 4.155 11.242 1.00 94.50 270 ARG A CA 1
ATOM 2088 C C . ARG A 1 270 ? 5.821 4.911 12.531 1.00 94.50 270 ARG A C 1
ATOM 2090 O O . ARG A 1 270 ? 4.904 5.346 13.216 1.00 94.50 270 ARG A O 1
ATOM 2097 N N . GLU A 1 271 ? 7.094 5.084 12.873 1.00 96.06 271 GLU A N 1
ATOM 2098 C CA . GLU A 1 271 ? 7.519 5.774 14.093 1.00 96.06 271 GLU A CA 1
ATOM 2099 C C . GLU A 1 271 ? 7.104 7.250 14.103 1.00 96.06 271 GLU A C 1
ATOM 2101 O O . GLU A 1 271 ? 6.793 7.792 15.164 1.00 96.06 271 GLU A O 1
ATOM 2106 N N . ILE A 1 272 ? 7.083 7.889 12.930 1.00 97.31 272 ILE A N 1
ATOM 2107 C CA . ILE A 1 272 ? 6.659 9.279 12.750 1.00 97.31 272 ILE A CA 1
ATOM 2108 C C . ILE A 1 272 ? 5.137 9.377 12.889 1.00 97.31 272 ILE A C 1
ATOM 2110 O O . ILE A 1 272 ? 4.656 10.199 13.669 1.00 97.31 272 ILE A O 1
ATOM 2114 N N . SER A 1 273 ? 4.387 8.500 12.216 1.00 97.12 273 SER A N 1
ATOM 2115 C CA . SER A 1 273 ? 2.920 8.459 12.293 1.00 97.12 273 SER A CA 1
ATOM 2116 C C . SER A 1 273 ? 2.445 8.180 13.723 1.00 97.12 273 SER A C 1
ATOM 2118 O O . SER A 1 273 ? 1.621 8.912 14.267 1.00 97.12 273 SER A O 1
ATOM 2120 N N . VAL A 1 274 ? 3.056 7.202 14.403 1.00 97.44 274 VAL A N 1
ATOM 2121 C CA . VAL A 1 274 ? 2.786 6.898 15.817 1.00 97.44 274 VAL A CA 1
ATOM 2122 C C . VAL A 1 274 ? 3.126 8.082 16.728 1.00 97.44 274 VAL A C 1
ATOM 2124 O O . VAL A 1 274 ? 2.402 8.333 17.690 1.00 97.44 274 VAL A O 1
ATOM 2127 N N . ALA A 1 275 ? 4.217 8.811 16.470 1.00 97.56 275 ALA A N 1
ATOM 2128 C CA . ALA A 1 275 ? 4.568 9.988 17.264 1.00 97.56 275 ALA A CA 1
ATOM 2129 C C . ALA A 1 275 ? 3.517 11.103 17.134 1.00 97.56 275 ALA A C 1
ATOM 2131 O O . ALA A 1 275 ? 3.126 11.673 18.151 1.00 97.56 275 ALA A O 1
ATOM 2132 N N . ALA A 1 276 ? 3.013 11.357 15.922 1.00 97.38 276 ALA A N 1
ATOM 2133 C CA . ALA A 1 276 ? 1.948 12.333 15.690 1.00 97.38 276 ALA A CA 1
ATOM 2134 C C . ALA A 1 276 ? 0.627 11.920 16.368 1.00 97.38 276 ALA A C 1
ATOM 2136 O O . ALA A 1 276 ? -0.003 12.733 17.043 1.00 97.38 276 ALA A O 1
ATOM 2137 N N . LEU A 1 277 ? 0.242 10.640 16.275 1.00 97.25 277 LEU A N 1
ATOM 2138 C CA . LEU A 1 277 ? -0.943 10.111 16.963 1.00 97.25 277 LEU A CA 1
ATOM 2139 C C . LEU A 1 277 ? -0.828 10.248 18.490 1.00 97.25 277 LEU A C 1
ATOM 2141 O O . LEU A 1 277 ? -1.786 10.651 19.147 1.00 97.25 277 LEU A O 1
ATOM 2145 N N . LYS A 1 278 ? 0.354 9.975 19.064 1.00 97.31 278 LYS A N 1
ATOM 2146 C CA . LYS A 1 278 ? 0.621 10.176 20.501 1.00 97.31 278 LYS A CA 1
ATOM 2147 C C . LYS A 1 278 ? 0.441 11.629 20.919 1.00 97.31 278 LYS A C 1
ATOM 2149 O O . LYS A 1 278 ? -0.169 11.876 21.952 1.00 97.31 278 LYS A O 1
ATOM 2154 N N . GLU A 1 279 ? 0.960 12.572 20.135 1.00 96.25 279 GLU A N 1
ATOM 2155 C CA . GLU A 1 279 ? 0.840 14.003 20.428 1.00 96.25 279 GLU A CA 1
ATOM 2156 C C . GLU A 1 279 ? -0.630 14.439 20.505 1.00 96.25 279 GLU A C 1
ATOM 2158 O O . GLU A 1 279 ? -1.023 15.118 21.454 1.00 96.25 279 GLU A O 1
ATOM 2163 N N . VAL A 1 280 ? -1.460 13.985 19.562 1.00 94.88 280 VAL A N 1
ATOM 2164 C CA . VAL A 1 280 ? -2.893 14.313 19.536 1.00 94.88 280 VAL A CA 1
ATOM 2165 C C . VAL A 1 280 ? -3.658 13.624 20.666 1.00 94.88 280 VAL A C 1
ATOM 2167 O O . VAL A 1 280 ? -4.487 14.261 21.313 1.00 94.88 280 VAL A O 1
ATOM 2170 N N . LEU A 1 281 ? -3.364 12.356 20.959 1.00 95.19 281 LEU A N 1
ATOM 2171 C CA . LEU A 1 281 ? -4.009 11.634 22.062 1.00 95.19 281 LEU A CA 1
ATOM 2172 C C . LEU A 1 281 ? -3.647 12.210 23.443 1.00 95.19 281 LEU A C 1
ATOM 2174 O O . LEU A 1 281 ? -4.502 12.241 24.327 1.00 95.19 281 LEU A O 1
ATOM 2178 N N . ASP A 1 282 ? -2.409 12.673 23.629 1.00 95.88 282 ASP A N 1
ATOM 2179 C CA . ASP A 1 282 ? -1.922 13.237 24.895 1.00 95.88 282 ASP A CA 1
ATOM 2180 C C . ASP A 1 282 ? -2.384 14.690 25.091 1.00 95.88 282 ASP A C 1
ATOM 2182 O O . ASP A 1 282 ? -3.037 15.025 26.082 1.00 95.88 282 ASP A O 1
ATOM 2186 N N . ALA A 1 283 ? -2.088 15.557 24.119 1.00 94.19 283 ALA A N 1
ATOM 2187 C CA . ALA A 1 283 ? -2.212 17.009 24.256 1.00 94.19 283 ALA A CA 1
ATOM 2188 C C . ALA A 1 283 ? -3.119 17.674 23.205 1.00 94.19 283 ALA A C 1
ATOM 2190 O O . ALA A 1 283 ? -3.292 18.896 23.236 1.00 94.19 283 ALA A O 1
ATOM 2191 N N . GLY A 1 284 ? -3.688 16.903 22.276 1.00 90.19 284 GLY A N 1
ATOM 2192 C CA . GLY A 1 284 ? -4.606 17.412 21.261 1.00 90.19 284 GLY A CA 1
ATOM 2193 C C . GLY A 1 284 ? -5.975 17.811 21.831 1.00 90.19 284 GLY A C 1
ATOM 2194 O O . GLY A 1 284 ? -6.314 17.454 22.966 1.00 90.19 284 GLY A O 1
ATOM 2195 N N . PRO A 1 285 ? -6.786 18.560 21.060 1.00 89.81 285 PRO A N 1
ATOM 2196 C CA . PRO A 1 285 ? -8.144 18.901 21.470 1.00 89.81 285 PRO A CA 1
ATOM 2197 C C . PRO A 1 285 ? -9.002 17.640 21.666 1.00 89.81 285 PRO A C 1
ATOM 2199 O O . PRO A 1 285 ? -8.828 16.645 20.965 1.00 89.81 285 PRO A O 1
ATOM 2202 N N . GLU A 1 286 ? -9.948 17.683 22.609 1.00 89.81 286 GLU A N 1
ATOM 2203 C CA . GLU A 1 286 ? -10.772 16.515 22.973 1.00 89.81 286 GLU A CA 1
ATOM 2204 C C . GLU A 1 286 ? -11.589 15.940 21.808 1.00 89.81 286 GLU A C 1
ATOM 2206 O O . GLU A 1 286 ? -11.849 14.735 21.786 1.00 89.81 286 GLU A O 1
ATOM 2211 N N . ASP A 1 287 ? -11.947 16.774 20.834 1.00 88.25 287 ASP A N 1
ATOM 2212 C CA . ASP A 1 287 ? -12.720 16.382 19.651 1.00 88.25 287 ASP A CA 1
ATOM 2213 C C . ASP A 1 287 ? -11.873 15.604 18.629 1.00 88.25 287 ASP A C 1
ATOM 2215 O O . ASP A 1 287 ? -12.392 14.811 17.848 1.00 88.25 287 ASP A O 1
ATOM 2219 N N . ASN A 1 288 ? -10.547 15.763 18.673 1.00 90.31 288 ASN A N 1
ATOM 2220 C CA . ASN A 1 288 ? -9.609 15.092 17.773 1.00 90.31 288 ASN A CA 1
ATOM 2221 C C . ASN A 1 288 ? -9.198 13.705 18.288 1.00 90.31 288 ASN A C 1
ATOM 2223 O O . ASN A 1 288 ? -8.784 12.845 17.510 1.00 90.31 288 ASN A O 1
ATOM 2227 N N . LYS A 1 289 ? -9.293 13.471 19.603 1.00 93.62 289 LYS A N 1
ATOM 2228 C CA . LYS A 1 289 ? -8.860 12.214 20.234 1.00 93.62 289 LYS A CA 1
ATOM 2229 C C . LYS A 1 289 ? -9.607 10.972 19.717 1.00 93.62 289 LYS A C 1
ATOM 2231 O O . LYS A 1 289 ? -8.928 9.978 19.478 1.00 93.62 289 LYS A O 1
ATOM 2236 N N . PRO A 1 290 ? -10.942 10.987 19.498 1.00 93.38 290 PRO A N 1
ATOM 2237 C CA . PRO A 1 290 ? -11.657 9.877 18.861 1.00 93.38 290 PRO A CA 1
ATOM 2238 C C . PRO A 1 290 ? -11.063 9.469 17.513 1.00 93.38 290 PRO A C 1
ATOM 2240 O O . PRO A 1 290 ? -10.778 8.293 17.312 1.00 93.38 290 PRO A O 1
ATOM 2243 N N . TRP A 1 291 ? -10.797 10.439 16.638 1.00 93.75 291 TRP A N 1
ATOM 2244 C CA . TRP A 1 291 ? -10.224 10.192 15.318 1.00 93.75 291 TRP A CA 1
ATOM 2245 C C . TRP A 1 291 ? -8.783 9.686 15.389 1.00 93.75 291 TRP A C 1
ATOM 2247 O O . TRP A 1 291 ? -8.424 8.740 14.696 1.00 93.75 291 TRP A O 1
ATOM 2257 N N . ALA A 1 292 ? -7.959 10.254 16.273 1.00 95.00 292 ALA A N 1
ATOM 2258 C CA . ALA A 1 292 ? -6.608 9.746 16.500 1.00 95.00 292 ALA A CA 1
ATOM 2259 C C . ALA A 1 292 ? -6.614 8.312 17.062 1.00 95.00 292 ALA A C 1
ATOM 2261 O O . ALA A 1 292 ? -5.748 7.514 16.712 1.00 95.00 292 ALA A O 1
ATOM 2262 N N . ALA A 1 293 ? -7.589 7.967 17.910 1.00 95.31 293 ALA A N 1
ATOM 2263 C CA . ALA A 1 293 ? -7.771 6.605 18.399 1.00 95.31 293 ALA A CA 1
ATOM 2264 C C . ALA A 1 293 ? -8.235 5.656 17.283 1.00 95.31 293 ALA A C 1
ATOM 2266 O O . ALA A 1 293 ? -7.748 4.536 17.215 1.00 95.31 293 ALA A O 1
ATOM 2267 N N . GLU A 1 294 ? -9.115 6.100 16.384 1.00 94.25 294 GLU A N 1
ATOM 2268 C CA . GLU A 1 294 ? -9.539 5.309 15.224 1.00 94.25 294 GLU A CA 1
ATOM 2269 C C . GLU A 1 294 ? -8.356 4.993 14.309 1.00 94.25 294 GLU A C 1
ATOM 2271 O O . GLU A 1 294 ? -8.048 3.827 14.074 1.00 94.25 294 GLU A O 1
ATOM 2276 N N . LEU A 1 295 ? -7.621 6.029 13.899 1.00 95.44 295 LEU A N 1
ATOM 2277 C CA . LEU A 1 295 ? -6.434 5.900 13.056 1.00 95.44 295 LEU A CA 1
ATOM 2278 C C . LEU A 1 295 ? -5.346 5.046 13.721 1.00 95.44 295 LEU A C 1
ATOM 2280 O O . LEU A 1 295 ? -4.614 4.340 13.038 1.00 95.44 295 LEU A O 1
ATOM 2284 N N . ALA A 1 296 ? -5.247 5.042 15.055 1.00 96.81 296 ALA A N 1
ATOM 2285 C CA . ALA A 1 296 ? -4.296 4.202 15.782 1.00 96.81 296 ALA A CA 1
ATOM 2286 C C . ALA A 1 296 ? -4.509 2.687 15.590 1.00 96.81 296 ALA A C 1
ATOM 2288 O O . ALA A 1 296 ? -3.572 1.928 15.856 1.00 96.81 296 ALA A O 1
ATOM 2289 N N . CYS A 1 297 ? -5.675 2.239 15.107 1.00 94.25 297 CYS A N 1
ATOM 2290 C CA . CYS A 1 297 ? -5.914 0.831 14.768 1.00 94.25 297 CYS A CA 1
ATOM 2291 C C . CYS A 1 297 ? -4.937 0.325 13.694 1.00 94.25 297 CYS A C 1
ATOM 2293 O O . CYS A 1 297 ? -4.426 -0.789 13.806 1.00 94.25 297 CYS A O 1
ATOM 2295 N N . ASP A 1 298 ? -4.600 1.172 12.717 1.00 94.12 298 ASP A N 1
ATOM 2296 C CA . ASP A 1 298 ? -3.691 0.830 11.615 1.00 94.12 298 ASP A CA 1
ATOM 2297 C C . ASP A 1 298 ? -2.205 0.907 12.021 1.00 94.12 298 ASP A C 1
ATOM 2299 O O . ASP A 1 298 ? -1.317 0.412 11.321 1.00 94.12 298 ASP A O 1
ATOM 2303 N N . TYR A 1 299 ? -1.910 1.482 13.194 1.00 96.38 299 TYR A N 1
ATOM 2304 C CA . TYR A 1 299 ? -0.551 1.719 13.690 1.00 96.38 299 TYR A CA 1
ATOM 2305 C C . TYR A 1 299 ? -0.342 1.159 15.108 1.00 96.38 299 TYR A C 1
ATOM 2307 O O . TYR A 1 299 ? 0.034 1.911 16.014 1.00 96.38 299 TYR A O 1
ATOM 2315 N N . PRO A 1 300 ? -0.510 -0.160 15.342 1.00 96.00 300 PRO A N 1
ATOM 2316 C CA . PRO A 1 300 ? -0.456 -0.720 16.690 1.00 96.00 300 PRO A CA 1
ATOM 2317 C C . PRO A 1 300 ? 0.910 -0.464 17.342 1.00 96.00 300 PRO A C 1
ATOM 2319 O O . PRO A 1 300 ? 1.929 -0.942 16.862 1.00 96.00 300 PRO A O 1
ATOM 2322 N N . ASP A 1 301 ? 0.983 0.275 18.446 1.00 97.94 301 ASP A N 1
ATOM 2323 C CA . ASP A 1 301 ? 2.245 0.573 19.135 1.00 97.94 301 ASP A CA 1
ATOM 2324 C C . ASP A 1 301 ? 2.061 0.529 20.654 1.00 97.94 301 ASP A C 1
ATOM 2326 O O . ASP A 1 301 ? 1.140 1.131 21.204 1.00 97.94 301 ASP A O 1
ATOM 2330 N N . GLN A 1 302 ? 2.978 -0.137 21.363 1.00 97.56 302 GLN A N 1
ATOM 2331 C CA . GLN A 1 302 ? 2.914 -0.277 22.828 1.00 97.56 302 GLN A CA 1
ATOM 2332 C C . GLN A 1 302 ? 2.978 1.062 23.581 1.00 97.56 302 GLN A C 1
ATOM 2334 O O . GLN A 1 302 ? 2.649 1.128 24.770 1.00 97.56 302 GLN A O 1
ATOM 2339 N N . GLY A 1 303 ? 3.462 2.127 22.939 1.00 97.56 303 GLY A N 1
ATOM 2340 C CA . GLY A 1 303 ? 3.461 3.468 23.504 1.00 97.56 303 GLY A CA 1
ATOM 2341 C C . GLY A 1 303 ? 2.114 4.186 23.390 1.00 97.56 303 GLY A C 1
ATOM 2342 O O . GLY A 1 303 ? 1.944 5.185 24.082 1.00 97.56 303 GLY A O 1
ATOM 2343 N N . LEU A 1 304 ? 1.176 3.714 22.560 1.00 98.06 304 LEU A N 1
ATOM 2344 C CA . LEU A 1 304 ? -0.192 4.248 22.476 1.00 98.06 304 LEU A CA 1
ATOM 2345 C C . LEU A 1 304 ? -1.084 3.702 23.601 1.00 98.06 304 LEU A C 1
ATOM 2347 O O . LEU A 1 304 ? -1.973 4.406 24.074 1.00 98.06 304 LEU A O 1
ATOM 2351 N N . THR A 1 305 ? -0.794 2.491 24.094 1.00 97.94 305 THR A N 1
ATOM 2352 C CA . THR A 1 305 ? -1.540 1.810 25.166 1.00 97.94 305 THR A CA 1
ATOM 2353 C C . THR A 1 305 ? -1.900 2.702 26.365 1.00 97.94 305 THR A C 1
ATOM 2355 O O . THR A 1 305 ? -3.078 2.756 26.711 1.00 97.94 305 THR A O 1
ATOM 2358 N N . PRO A 1 306 ? -0.957 3.411 27.029 1.00 98.00 306 PRO A N 1
ATOM 2359 C CA . PRO A 1 306 ? -1.309 4.233 28.188 1.00 98.00 306 PRO A CA 1
ATOM 2360 C C . PRO A 1 306 ? -2.248 5.398 27.846 1.00 98.00 306 PRO A C 1
ATOM 2362 O O . PRO A 1 306 ? -3.097 5.729 28.665 1.00 98.00 306 PRO A O 1
ATOM 2365 N N . LEU A 1 307 ? -2.130 5.993 26.655 1.00 97.69 307 LEU A N 1
ATOM 2366 C CA . LEU A 1 307 ? -2.963 7.125 26.237 1.00 97.69 307 LEU A CA 1
ATOM 2367 C C . LEU A 1 307 ? -4.399 6.670 25.941 1.00 97.69 307 LEU A C 1
ATOM 2369 O O . LEU A 1 307 ? -5.356 7.261 26.435 1.00 97.69 307 LEU A O 1
ATOM 2373 N N . LEU A 1 308 ? -4.545 5.560 25.212 1.00 97.38 308 LEU A N 1
ATOM 2374 C CA . LEU A 1 308 ? -5.848 4.959 24.913 1.00 97.38 308 LEU A CA 1
ATOM 2375 C C . LEU A 1 308 ? -6.536 4.433 26.185 1.00 97.38 308 LEU A C 1
ATOM 2377 O O . LEU A 1 308 ? -7.746 4.574 26.340 1.00 97.38 308 LEU A O 1
ATOM 2381 N N . ALA A 1 309 ? -5.772 3.882 27.134 1.00 96.62 309 ALA A N 1
ATOM 2382 C CA . ALA A 1 309 ? -6.310 3.437 28.420 1.00 96.62 309 ALA A CA 1
ATOM 2383 C C . ALA A 1 309 ? -6.841 4.606 29.270 1.00 96.62 309 ALA A C 1
ATOM 2385 O O . ALA A 1 309 ? -7.931 4.498 29.830 1.00 96.62 309 ALA A O 1
ATOM 2386 N N . VAL A 1 310 ? -6.116 5.733 29.334 1.00 96.25 310 VAL A N 1
ATOM 2387 C CA . VAL A 1 310 ? -6.608 6.962 29.991 1.00 96.25 310 VAL A CA 1
ATOM 2388 C C . VAL A 1 310 ? -7.898 7.434 29.329 1.00 96.25 310 VAL A C 1
ATOM 2390 O O . VAL A 1 310 ? -8.875 7.718 30.019 1.00 96.25 310 VAL A O 1
ATOM 2393 N N . MET A 1 311 ? -7.941 7.426 27.996 1.00 94.69 311 MET A N 1
ATOM 2394 C CA . MET A 1 311 ? -9.132 7.808 27.248 1.00 94.69 311 MET A CA 1
ATOM 2395 C C . MET A 1 311 ? -10.340 6.927 27.597 1.00 94.69 311 MET A C 1
ATOM 2397 O O . MET A 1 311 ? -11.418 7.465 27.837 1.00 94.69 311 MET A O 1
ATOM 2401 N N . LEU A 1 312 ? -10.173 5.603 27.717 1.00 93.94 312 LEU A N 1
ATOM 2402 C CA . LEU A 1 312 ? -11.242 4.715 28.189 1.00 93.94 312 LEU A CA 1
ATOM 2403 C C . LEU A 1 312 ? -11.680 5.041 29.622 1.00 93.94 312 LEU A C 1
ATOM 2405 O O . LEU A 1 312 ? -12.872 4.979 29.913 1.00 93.94 312 LEU A O 1
ATOM 2409 N N . GLN A 1 313 ? -10.756 5.386 30.523 1.00 93.00 313 GLN A N 1
ATOM 2410 C CA . GLN A 1 313 ? -11.049 5.693 31.931 1.00 93.00 313 GLN A CA 1
ATOM 2411 C C . GLN A 1 313 ? -11.821 7.004 32.115 1.00 93.00 313 GLN A C 1
ATOM 2413 O O . GLN A 1 313 ? -12.780 7.049 32.886 1.00 93.00 313 GLN A O 1
ATOM 2418 N N . GLU A 1 314 ? -11.419 8.058 31.410 1.00 88.81 314 GLU A N 1
ATOM 2419 C CA . GLU A 1 314 ? -12.005 9.397 31.538 1.00 88.81 314 GLU A CA 1
ATOM 2420 C C . GLU A 1 314 ? -13.353 9.523 30.825 1.00 88.81 314 GLU A C 1
ATOM 2422 O O . GLU A 1 314 ? -14.194 10.342 31.205 1.00 88.81 314 GLU A O 1
ATOM 2427 N N . ARG A 1 315 ? -13.576 8.695 29.803 1.00 84.69 315 ARG A N 1
ATOM 2428 C CA . ARG A 1 315 ? -14.780 8.723 28.982 1.00 84.69 315 ARG A CA 1
ATOM 2429 C C . ARG A 1 315 ? -15.842 7.760 29.496 1.00 84.69 315 ARG A C 1
ATOM 2431 O O . ARG A 1 315 ? -15.566 6.687 30.043 1.00 84.69 315 ARG A O 1
ATOM 2438 N N . ALA A 1 316 ? -17.099 8.157 29.326 1.00 82.19 316 ALA A N 1
ATOM 2439 C CA . ALA A 1 316 ? -18.206 7.236 29.521 1.00 82.19 316 ALA A CA 1
ATOM 2440 C C . ALA A 1 316 ? -18.153 6.176 28.403 1.00 82.19 316 ALA A C 1
ATOM 2442 O O . ALA A 1 316 ? -17.805 6.535 27.278 1.00 82.19 316 ALA A O 1
ATOM 2443 N N . PRO A 1 317 ? -18.570 4.919 28.651 1.00 76.81 317 PRO A N 1
ATOM 2444 C CA . PRO A 1 317 ? -18.645 3.872 27.619 1.00 76.81 317 PRO A CA 1
ATOM 2445 C C . PRO A 1 317 ? -19.404 4.256 26.335 1.00 76.81 317 PRO A C 1
ATOM 2447 O O . PRO A 1 317 ? -19.296 3.590 25.314 1.00 76.81 317 PRO A O 1
ATOM 2450 N N . MET A 1 318 ? -20.167 5.347 26.404 1.00 73.06 318 MET A N 1
ATOM 2451 C CA . MET A 1 318 ? -21.088 5.846 25.388 1.00 73.06 318 MET A CA 1
ATOM 2452 C C . MET A 1 318 ? -20.615 7.111 24.679 1.00 73.06 318 MET A C 1
ATOM 2454 O O . MET A 1 318 ? -21.259 7.549 23.733 1.00 73.06 318 MET A O 1
ATOM 2458 N N . SER A 1 319 ? -19.563 7.765 25.174 1.00 83.94 319 SER A N 1
ATOM 2459 C CA . SER A 1 319 ? -19.078 8.989 24.535 1.00 83.94 319 SER A CA 1
ATOM 2460 C C . SER A 1 319 ? -18.222 8.658 23.320 1.00 83.94 319 SER A C 1
ATOM 2462 O O . SER A 1 319 ? -17.531 7.634 23.311 1.00 83.94 319 SER A O 1
ATOM 2464 N N . ALA A 1 320 ? -18.218 9.568 22.343 1.00 80.38 320 ALA A N 1
ATOM 2465 C CA . ALA A 1 320 ? -17.347 9.502 21.175 1.00 80.38 320 ALA A CA 1
ATOM 2466 C C . ALA A 1 320 ? -15.912 9.130 21.580 1.00 80.38 320 ALA A C 1
ATOM 2468 O O . ALA A 1 320 ? -15.393 9.609 22.594 1.00 80.38 320 ALA A O 1
ATOM 2469 N N . GLY A 1 321 ? -15.272 8.245 20.822 1.00 87.12 321 GLY A N 1
ATOM 2470 C CA . GLY A 1 321 ? -13.895 7.829 21.058 1.00 87.12 321 GLY A CA 1
ATOM 2471 C C . GLY A 1 321 ? -13.703 6.653 22.015 1.00 87.12 321 GLY A C 1
ATOM 2472 O O . GLY A 1 321 ? -12.654 6.020 21.950 1.00 87.12 321 GLY A O 1
ATOM 2473 N N . PHE A 1 322 ? -14.672 6.314 22.876 1.00 91.75 322 PHE A N 1
ATOM 2474 C CA . PHE A 1 322 ? -14.565 5.095 23.689 1.00 91.75 322 PHE A CA 1
ATOM 2475 C C . PHE A 1 322 ? -14.495 3.823 22.816 1.00 91.75 322 PHE A C 1
ATOM 2477 O O . PHE A 1 322 ? -13.565 3.037 23.013 1.00 91.75 322 PHE A O 1
ATOM 2484 N N . PRO A 1 323 ? -15.382 3.620 21.815 1.00 89.44 323 PRO A N 1
ATOM 2485 C CA . PRO A 1 323 ? -15.281 2.463 20.925 1.00 89.44 323 PRO A CA 1
ATOM 2486 C C . PRO A 1 323 ? -13.967 2.454 20.134 1.00 89.44 323 PRO A C 1
ATOM 2488 O O . PRO A 1 323 ? -13.318 1.416 20.043 1.00 89.44 323 PRO A O 1
ATOM 2491 N N . GLN A 1 324 ? -13.544 3.613 19.618 1.00 91.62 324 GLN A N 1
ATOM 2492 C CA . GLN A 1 324 ? -12.298 3.765 18.863 1.00 91.62 324 GLN A CA 1
ATOM 2493 C C . GLN A 1 324 ? -11.074 3.381 19.705 1.00 91.62 324 GLN A C 1
ATOM 2495 O O . GLN A 1 324 ? -10.228 2.609 19.262 1.00 91.62 324 GLN A O 1
ATOM 2500 N N . ALA A 1 325 ? -10.998 3.861 20.951 1.00 94.50 325 ALA A N 1
ATOM 2501 C CA . ALA A 1 325 ? -9.901 3.521 21.851 1.00 94.50 325 ALA A CA 1
ATOM 2502 C C . ALA A 1 325 ? -9.880 2.028 22.206 1.00 94.50 325 ALA A C 1
ATOM 2504 O O . ALA A 1 325 ? -8.805 1.434 22.305 1.00 94.50 325 ALA A O 1
ATOM 2505 N N . LEU A 1 326 ? -11.057 1.414 22.370 1.00 92.69 326 LEU A N 1
ATOM 2506 C CA . LEU A 1 326 ? -11.176 -0.013 22.655 1.00 92.69 326 LEU A CA 1
ATOM 2507 C C . LEU A 1 326 ? -10.724 -0.869 21.462 1.00 92.69 326 LEU A C 1
ATOM 2509 O O . LEU A 1 326 ? -9.967 -1.819 21.659 1.00 92.69 326 LEU A O 1
ATOM 2513 N N . LEU A 1 327 ? -11.120 -0.498 20.240 1.00 90.81 327 LEU A N 1
ATOM 2514 C CA . LEU A 1 327 ? -10.681 -1.145 18.997 1.00 90.81 327 LEU A CA 1
ATOM 2515 C C . LEU A 1 327 ? -9.161 -1.049 18.820 1.00 90.81 327 LEU A C 1
ATOM 2517 O O . LEU A 1 327 ? -8.499 -2.070 18.634 1.00 90.81 327 LEU A O 1
ATOM 2521 N N . ALA A 1 328 ? -8.587 0.145 18.982 1.00 94.06 328 ALA A N 1
ATOM 2522 C CA . ALA A 1 328 ? -7.146 0.348 18.857 1.00 94.06 328 ALA A CA 1
ATOM 2523 C C . ALA A 1 328 ? -6.346 -0.457 19.894 1.00 94.06 328 ALA A C 1
ATOM 2525 O O . ALA A 1 328 ? -5.312 -1.046 19.575 1.00 94.06 328 ALA A O 1
ATOM 2526 N N . LEU A 1 329 ? -6.828 -0.543 21.140 1.00 95.12 329 LEU A N 1
ATOM 2527 C CA . LEU A 1 329 ? -6.219 -1.408 22.155 1.00 95.12 329 LEU A CA 1
ATOM 2528 C C . LEU A 1 329 ? -6.332 -2.893 21.793 1.00 95.12 329 LEU A C 1
ATOM 2530 O O . LEU A 1 329 ? -5.375 -3.638 22.020 1.00 95.12 329 LEU A O 1
ATOM 2534 N N . GLY A 1 330 ? -7.462 -3.316 21.221 1.00 90.38 330 GLY A N 1
ATOM 2535 C CA . GLY A 1 330 ? -7.659 -4.669 20.699 1.00 90.38 330 GLY A CA 1
ATOM 2536 C C . GLY A 1 330 ? -6.625 -5.020 19.632 1.00 90.38 330 GLY A C 1
ATOM 2537 O O . GLY A 1 330 ? -5.977 -6.065 19.719 1.00 90.38 330 GLY A O 1
ATOM 2538 N N . GLU A 1 331 ? -6.383 -4.108 18.693 1.00 92.31 331 GLU A N 1
ATOM 2539 C CA . GLU A 1 331 ? -5.367 -4.255 17.648 1.00 92.31 331 GLU A CA 1
ATOM 2540 C C . GLU A 1 331 ? -3.938 -4.295 18.202 1.00 92.31 331 GLU A C 1
ATOM 2542 O O . GLU A 1 331 ? -3.137 -5.155 17.816 1.00 92.31 331 GLU A O 1
ATOM 2547 N N . ILE A 1 332 ? -3.619 -3.445 19.184 1.00 94.31 332 ILE A N 1
ATOM 2548 C CA . ILE A 1 332 ? -2.328 -3.480 19.886 1.00 94.31 332 ILE A CA 1
ATOM 2549 C C . ILE A 1 332 ? -2.130 -4.821 20.601 1.00 94.31 332 ILE A C 1
ATOM 2551 O O . ILE A 1 332 ? -1.053 -5.417 20.506 1.00 94.31 332 ILE A O 1
ATOM 2555 N N . HIS A 1 333 ? -3.145 -5.319 21.313 1.00 93.12 333 HIS A N 1
ATOM 2556 C CA . HIS A 1 333 ? -3.062 -6.606 21.996 1.00 93.12 333 HIS A CA 1
ATOM 2557 C C . HIS A 1 333 ? -2.906 -7.761 20.999 1.00 93.12 333 HIS A C 1
ATOM 2559 O O . HIS A 1 333 ? -2.001 -8.580 21.153 1.00 93.12 333 HIS A O 1
ATOM 2565 N N . ARG A 1 334 ? -3.722 -7.789 19.942 1.00 89.38 334 ARG A N 1
ATOM 2566 C CA . ARG A 1 334 ? -3.695 -8.818 18.896 1.00 89.38 334 ARG A CA 1
ATOM 2567 C C . ARG A 1 334 ? -2.340 -8.887 18.193 1.00 89.38 334 ARG A C 1
ATOM 2569 O O . ARG A 1 334 ? -1.799 -9.975 18.009 1.00 89.38 334 ARG A O 1
ATOM 2576 N N . CYS A 1 335 ? -1.785 -7.739 17.810 1.00 89.44 335 CYS A N 1
ATOM 2577 C CA . CYS A 1 335 ? -0.540 -7.678 17.048 1.00 89.44 335 CYS A CA 1
ATOM 2578 C C . CYS A 1 335 ? 0.711 -7.842 17.919 1.00 89.44 335 CYS A C 1
ATOM 2580 O O . CYS A 1 335 ? 1.690 -8.440 17.476 1.00 89.44 335 CYS A O 1
ATOM 2582 N N . LEU A 1 336 ? 0.714 -7.279 19.133 1.00 92.75 336 LEU A N 1
ATOM 2583 C CA . LEU A 1 336 ? 1.928 -7.138 19.949 1.00 92.75 336 LEU A CA 1
ATOM 2584 C C . LEU A 1 336 ? 1.889 -7.915 21.269 1.00 92.75 336 LEU A C 1
ATOM 2586 O O . LEU A 1 336 ? 2.888 -7.923 21.992 1.00 92.75 336 LEU A O 1
ATOM 2590 N N . GLY A 1 337 ? 0.754 -8.523 21.619 1.00 92.25 337 GLY A N 1
ATOM 2591 C CA . GLY A 1 337 ? 0.563 -9.215 22.891 1.00 92.25 337 GLY A CA 1
ATOM 2592 C C . GLY A 1 337 ? 0.728 -8.304 24.109 1.00 92.25 337 GLY A C 1
ATOM 2593 O O . GLY A 1 337 ? 1.190 -8.779 25.144 1.00 92.25 337 GLY A O 1
ATOM 2594 N N . ASP A 1 338 ? 0.422 -6.999 24.006 1.00 94.69 338 ASP A N 1
ATOM 2595 C CA . ASP A 1 338 ? 0.629 -6.058 25.120 1.00 94.69 338 ASP A CA 1
ATOM 2596 C C . ASP A 1 338 ? -0.321 -6.406 26.286 1.00 94.69 338 ASP A C 1
ATOM 2598 O O . ASP A 1 338 ? -1.542 -6.267 26.145 1.00 94.69 338 ASP A O 1
ATOM 2602 N N . PRO A 1 339 ? 0.197 -6.846 27.451 1.00 93.69 339 PRO A N 1
ATOM 2603 C CA . PRO A 1 339 ? -0.644 -7.216 28.588 1.00 93.69 339 PRO A CA 1
ATOM 2604 C C . PRO A 1 339 ? -1.354 -6.007 29.204 1.00 93.69 339 PRO A C 1
ATOM 2606 O O . PRO A 1 339 ? -2.393 -6.160 29.840 1.00 93.69 339 PRO A O 1
ATOM 2609 N N . ARG A 1 340 ? -0.820 -4.792 29.018 1.00 96.25 340 ARG A N 1
ATOM 2610 C CA . ARG A 1 340 ? -1.461 -3.566 29.511 1.00 96.25 340 ARG A CA 1
ATOM 2611 C C . ARG A 1 340 ? -2.693 -3.224 28.679 1.00 96.25 340 ARG A C 1
ATOM 2613 O O . ARG A 1 340 ? -3.665 -2.732 29.240 1.00 96.25 340 ARG A O 1
ATOM 2620 N N . ALA A 1 341 ? -2.659 -3.516 27.377 1.00 93.62 341 ALA A N 1
ATOM 2621 C CA . ALA A 1 341 ? -3.812 -3.335 26.506 1.00 93.62 341 ALA A CA 1
ATOM 2622 C C . ALA A 1 341 ? -4.932 -4.314 26.881 1.00 93.62 341 ALA A C 1
ATOM 2624 O O . ALA A 1 341 ? -6.050 -3.877 27.121 1.00 93.62 341 ALA A O 1
ATOM 2625 N N . SER A 1 342 ? -4.611 -5.601 27.066 1.00 91.62 342 SER A N 1
ATOM 2626 C CA . SER A 1 342 ? -5.569 -6.608 27.561 1.00 91.62 342 SER A CA 1
ATOM 2627 C C . SER A 1 342 ? -6.202 -6.204 28.901 1.00 91.62 342 SER A C 1
ATOM 2629 O O . SER A 1 342 ? -7.425 -6.240 29.033 1.00 91.62 342 SER A O 1
ATOM 2631 N N . ALA A 1 343 ? -5.404 -5.727 29.864 1.00 93.75 343 ALA A N 1
ATOM 2632 C CA . ALA A 1 343 ? -5.925 -5.255 31.147 1.00 93.75 343 ALA A CA 1
ATOM 2633 C C . ALA A 1 343 ? -6.886 -4.058 30.998 1.00 93.75 343 ALA A C 1
ATOM 2635 O O . ALA A 1 343 ? -7.947 -4.048 31.620 1.00 93.75 343 ALA A O 1
ATOM 2636 N N . ALA A 1 344 ? -6.544 -3.076 30.155 1.00 94.31 344 ALA A N 1
ATOM 2637 C CA . ALA A 1 344 ? -7.400 -1.919 29.888 1.00 94.31 344 ALA A CA 1
ATOM 2638 C C . ALA A 1 344 ? -8.711 -2.315 29.183 1.00 94.31 344 ALA A C 1
ATOM 2640 O O . ALA A 1 344 ? -9.776 -1.823 29.554 1.00 94.31 344 ALA A O 1
ATOM 2641 N N . ILE A 1 345 ? -8.650 -3.242 28.217 1.00 90.19 345 ILE A N 1
ATOM 2642 C CA . ILE A 1 345 ? -9.834 -3.804 27.548 1.00 90.19 345 ILE A CA 1
ATOM 2643 C C . ILE A 1 345 ? -10.732 -4.501 28.571 1.00 90.19 345 ILE A C 1
ATOM 2645 O O . ILE A 1 345 ? -11.932 -4.249 28.593 1.00 90.19 345 ILE A O 1
ATOM 2649 N N . HIS A 1 346 ? -10.163 -5.336 29.446 1.00 88.81 346 HIS A N 1
ATOM 2650 C CA . HIS A 1 346 ? -10.925 -6.054 30.467 1.00 88.81 346 HIS A CA 1
ATOM 2651 C C . HIS A 1 346 ? -11.689 -5.092 31.389 1.00 88.81 346 HIS A C 1
ATOM 2653 O O . HIS A 1 346 ? -12.892 -5.249 31.589 1.00 88.81 346 HIS A O 1
ATOM 2659 N N . GLU A 1 347 ? -11.010 -4.062 31.904 1.00 92.19 347 GLU A N 1
ATOM 2660 C CA . GLU A 1 347 ? -11.627 -3.039 32.756 1.00 92.19 347 GLU A CA 1
ATOM 2661 C C . GLU A 1 347 ? -12.754 -2.289 32.023 1.00 92.19 347 GLU A C 1
ATOM 2663 O O . GLU A 1 347 ? -13.834 -2.066 32.574 1.00 92.19 347 GLU A O 1
ATOM 2668 N N . ALA A 1 348 ? -12.530 -1.925 30.759 1.00 89.69 348 ALA A N 1
ATOM 2669 C CA . ALA A 1 348 ? -13.512 -1.220 29.944 1.00 89.69 348 ALA A CA 1
ATOM 2670 C C . ALA A 1 348 ? -14.740 -2.080 29.611 1.00 89.69 348 ALA A C 1
ATOM 2672 O O . ALA A 1 348 ? -15.868 -1.596 29.720 1.00 89.69 348 ALA A O 1
ATOM 2673 N N . VAL A 1 349 ? -14.542 -3.356 29.270 1.00 86.06 349 VAL A N 1
ATOM 2674 C CA . VAL A 1 349 ? -15.622 -4.326 29.039 1.00 86.06 349 VAL A CA 1
ATOM 2675 C C . VAL A 1 349 ? -16.443 -4.508 30.309 1.00 86.06 349 VAL A C 1
ATOM 2677 O O . VAL A 1 349 ? -17.667 -4.421 30.250 1.00 86.06 349 VAL A O 1
ATOM 2680 N N . GLN A 1 350 ? -15.798 -4.669 31.467 1.00 86.81 350 GLN A N 1
ATOM 2681 C CA . GLN A 1 350 ? -16.504 -4.780 32.741 1.00 86.81 350 GLN A CA 1
ATOM 2682 C C . GLN A 1 350 ? -17.393 -3.554 33.003 1.00 86.81 350 GLN A C 1
ATOM 2684 O O . GLN A 1 350 ? -18.566 -3.706 33.340 1.00 86.81 350 GLN A O 1
ATOM 2689 N N . ARG A 1 351 ? -16.882 -2.339 32.768 1.00 88.31 351 ARG A N 1
ATOM 2690 C CA . ARG A 1 351 ? -17.675 -1.103 32.892 1.00 88.31 351 ARG A CA 1
ATOM 2691 C C . ARG A 1 351 ? -18.852 -1.045 31.916 1.00 88.31 351 ARG A C 1
ATOM 2693 O O . ARG A 1 351 ? -19.910 -0.534 32.278 1.00 88.31 351 ARG A O 1
ATOM 2700 N N . CYS A 1 352 ? -18.684 -1.545 30.692 1.00 84.19 352 CYS A N 1
ATOM 2701 C CA . CYS A 1 352 ? -19.778 -1.639 29.720 1.00 84.19 352 CYS A CA 1
ATOM 2702 C C . CYS A 1 352 ? -20.865 -2.607 30.194 1.00 84.19 352 CYS A C 1
ATOM 2704 O O . CYS A 1 352 ? -22.042 -2.282 30.074 1.00 84.19 352 CYS A O 1
ATOM 2706 N N . VAL A 1 353 ? -20.483 -3.754 30.764 1.00 81.00 353 VAL A N 1
ATOM 2707 C CA . VAL A 1 353 ? -21.420 -4.735 31.336 1.00 81.00 353 VAL A CA 1
ATOM 2708 C C . VAL A 1 353 ? -22.181 -4.134 32.516 1.00 81.00 353 VAL A C 1
ATOM 2710 O O . VAL A 1 353 ? -23.405 -4.180 32.529 1.00 81.00 353 VAL A O 1
ATOM 2713 N N . GLU A 1 354 ? -21.486 -3.496 33.458 1.00 85.44 354 GLU A N 1
ATOM 2714 C CA . GLU A 1 354 ? -22.119 -2.834 34.609 1.00 85.44 354 GLU A CA 1
ATOM 2715 C C . GLU A 1 354 ? -23.104 -1.736 34.165 1.00 85.44 354 GLU A C 1
ATOM 2717 O O . GLU A 1 354 ? -24.200 -1.612 34.713 1.00 85.44 354 GLU A O 1
ATOM 2722 N N . LEU A 1 355 ? -22.749 -0.949 33.141 1.00 83.19 355 LEU A N 1
ATOM 2723 C CA . LEU A 1 355 ? -23.644 0.060 32.571 1.00 83.19 355 LEU A CA 1
ATOM 2724 C C . LEU A 1 355 ? -24.841 -0.574 31.850 1.00 83.19 355 LEU A C 1
ATOM 2726 O O . LEU A 1 355 ? -25.962 -0.079 31.976 1.00 83.19 355 LEU A O 1
ATOM 2730 N N . ALA A 1 356 ? -24.610 -1.648 31.096 1.00 76.56 356 ALA A N 1
ATOM 2731 C CA . ALA A 1 356 ? -25.662 -2.384 30.417 1.00 76.56 356 ALA A CA 1
ATOM 2732 C C . ALA A 1 356 ? -26.67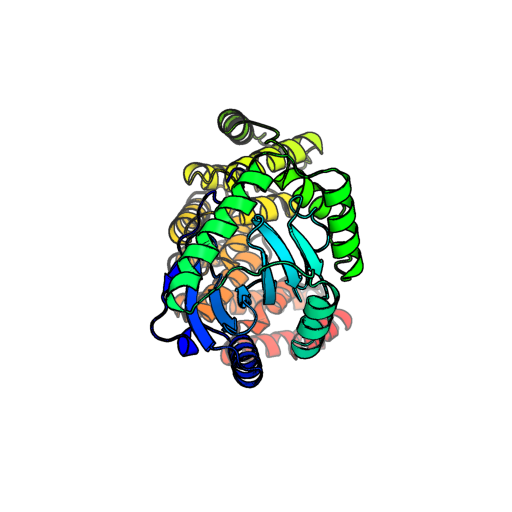8 -2.922 31.429 1.00 76.56 356 ALA A C 1
ATOM 2734 O O . ALA A 1 356 ? -27.863 -2.675 31.247 1.00 76.56 356 ALA A O 1
ATOM 2735 N N . GLU A 1 357 ? -26.237 -3.538 32.531 1.00 78.38 357 GLU A N 1
ATOM 2736 C CA . GLU A 1 357 ? -27.121 -4.028 33.599 1.00 78.38 357 GLU A CA 1
ATOM 2737 C C . GLU A 1 357 ? -28.024 -2.919 34.171 1.00 78.38 357 GLU A C 1
ATOM 2739 O O . GLU A 1 357 ? -29.209 -3.149 34.399 1.00 78.38 357 GLU A O 1
ATOM 2744 N N . VAL A 1 358 ? -27.509 -1.694 34.330 1.00 81.38 358 VAL A N 1
ATOM 2745 C CA . VAL A 1 358 ? -28.301 -0.543 34.806 1.00 81.38 358 VAL A CA 1
ATOM 2746 C C . VAL A 1 358 ? -29.314 -0.052 33.764 1.00 81.38 358 VAL A C 1
ATOM 2748 O O . VAL A 1 358 ? -30.432 0.315 34.122 1.00 81.38 358 VAL A O 1
ATOM 2751 N N . LEU A 1 359 ? -28.942 -0.005 32.483 1.00 75.94 359 LEU A N 1
ATOM 2752 C CA . LEU A 1 359 ? -29.819 0.475 31.401 1.00 75.94 359 LEU A CA 1
ATOM 2753 C C . LEU A 1 359 ? -30.897 -0.545 31.029 1.00 75.94 359 LEU A C 1
ATOM 2755 O O . LEU A 1 359 ? -32.018 -0.180 30.683 1.00 75.94 359 LEU A O 1
ATOM 2759 N N . VAL A 1 360 ? -30.576 -1.825 31.175 1.00 69.50 360 VAL A N 1
ATOM 2760 C CA . VAL A 1 360 ? -31.508 -2.946 31.087 1.00 69.50 360 VAL A CA 1
ATOM 2761 C C . VAL A 1 360 ? -32.697 -2.765 32.034 1.00 69.50 360 VAL A C 1
ATOM 2763 O O . VAL A 1 360 ? -33.838 -2.993 31.639 1.00 69.50 360 VAL A O 1
ATOM 2766 N N . GLU A 1 361 ? -32.466 -2.293 33.262 1.00 75.00 361 GLU A N 1
ATOM 2767 C CA . GLU A 1 361 ? -33.548 -2.003 34.213 1.00 75.00 361 GLU A CA 1
ATOM 2768 C C . GLU A 1 361 ? -34.472 -0.859 33.745 1.00 75.00 361 GLU A C 1
ATOM 2770 O O . GLU A 1 361 ? -35.559 -0.679 34.300 1.00 75.00 361 GLU A O 1
ATOM 2775 N N . GLN A 1 362 ? -34.057 -0.092 32.730 1.00 76.88 362 GLN A N 1
ATOM 2776 C CA . GLN A 1 362 ? -34.749 1.087 32.204 1.00 76.88 362 GLN A CA 1
ATOM 2777 C C . GLN A 1 362 ? -35.454 0.844 30.855 1.00 76.88 362 GLN A C 1
ATOM 2779 O O . GLN A 1 362 ? -36.112 1.760 30.371 1.00 76.88 362 GLN A O 1
ATOM 2784 N N . ASP A 1 363 ? -35.390 -0.374 30.294 1.00 75.00 363 ASP A N 1
ATOM 2785 C CA . ASP A 1 363 ? -36.016 -0.763 29.010 1.00 75.00 363 ASP A CA 1
ATOM 2786 C C . ASP A 1 363 ? -35.495 0.038 27.790 1.00 75.00 363 ASP A C 1
ATOM 2788 O O . ASP A 1 363 ? -36.222 0.289 26.827 1.00 75.00 363 ASP A O 1
ATOM 2792 N N . GLU A 1 364 ? -34.221 0.457 27.819 1.00 64.50 364 GLU A N 1
ATOM 2793 C CA . GLU A 1 364 ? -33.568 1.177 26.716 1.00 64.50 364 GLU A CA 1
ATOM 2794 C C . GLU A 1 364 ? -32.494 0.306 26.026 1.00 64.50 364 GLU A C 1
ATOM 2796 O O . GLU A 1 364 ? -31.591 -0.209 26.696 1.00 64.50 364 GLU A O 1
ATOM 2801 N N . PRO A 1 365 ? -32.528 0.139 24.685 1.00 60.97 365 PRO A N 1
ATOM 2802 C CA . PRO A 1 365 ? -31.463 -0.543 23.958 1.00 60.97 365 PRO A CA 1
ATOM 2803 C C . PRO A 1 365 ? -30.168 0.266 24.071 1.00 60.97 365 PRO A C 1
ATOM 2805 O O . PRO A 1 365 ? -30.068 1.373 23.546 1.00 60.97 365 PRO A O 1
ATOM 2808 N N . SER A 1 366 ? -29.178 -0.280 24.780 1.00 65.56 366 SER A N 1
ATOM 2809 C CA . SER A 1 366 ? -27.953 0.449 25.102 1.00 65.56 366 SER A CA 1
ATOM 2810 C C . SER A 1 366 ? -26.936 0.389 23.957 1.00 65.56 366 SER A C 1
ATOM 2812 O O . SER A 1 366 ? -26.486 -0.706 23.609 1.00 65.56 366 SER A O 1
ATOM 2814 N N . PRO A 1 367 ? -26.461 1.531 23.427 1.00 65.62 367 PRO A N 1
ATOM 2815 C CA . PRO A 1 367 ? -25.311 1.537 22.524 1.00 65.62 367 PRO A CA 1
ATOM 2816 C C . PRO A 1 367 ? -24.012 0.982 23.162 1.00 65.62 367 PRO A C 1
ATOM 2818 O O . PRO A 1 367 ? -23.072 0.694 22.429 1.00 65.62 367 PRO A O 1
ATOM 2821 N N . ALA A 1 368 ? -23.963 0.715 24.480 1.00 67.44 368 ALA A N 1
ATOM 2822 C CA . ALA A 1 368 ? -22.866 -0.029 25.115 1.00 67.44 368 ALA A CA 1
ATOM 2823 C C . ALA A 1 368 ? -22.758 -1.456 24.559 1.00 67.44 368 ALA A C 1
ATOM 2825 O O . ALA A 1 368 ? -21.658 -1.988 24.428 1.00 67.44 368 ALA A O 1
ATOM 2826 N N . PHE A 1 369 ? -23.888 -2.061 24.170 1.00 70.12 369 PHE A N 1
ATOM 2827 C CA . PHE A 1 369 ? -23.874 -3.350 23.485 1.00 70.12 369 PHE A CA 1
ATOM 2828 C C . PHE A 1 369 ? -23.204 -3.249 22.116 1.00 70.12 369 PHE A C 1
ATOM 2830 O O . PHE A 1 369 ? -22.423 -4.127 21.782 1.00 70.12 369 PHE A O 1
ATOM 2837 N N . MET A 1 370 ? -23.411 -2.166 21.359 1.00 69.81 370 MET A N 1
ATOM 2838 C CA . MET A 1 370 ? -22.735 -1.965 20.066 1.00 69.81 370 MET A CA 1
ATOM 2839 C C . MET A 1 370 ? -21.215 -1.862 20.213 1.00 69.81 370 MET A C 1
ATOM 2841 O O . MET A 1 370 ? -20.480 -2.382 19.379 1.00 69.81 370 MET A O 1
ATOM 2845 N N . VAL A 1 371 ? -20.740 -1.256 21.303 1.00 71.44 371 VAL A N 1
ATOM 2846 C CA . VAL A 1 371 ? -19.307 -1.206 21.625 1.00 71.44 371 VAL A CA 1
ATOM 2847 C C . VAL A 1 371 ? -18.762 -2.581 21.995 1.00 71.44 371 VAL A C 1
ATOM 2849 O O . VAL A 1 371 ? -17.687 -2.961 21.547 1.00 71.44 371 VAL A O 1
ATOM 2852 N N . LEU A 1 372 ? -19.500 -3.352 22.794 1.00 74.19 372 LEU A N 1
ATOM 2853 C CA . LEU A 1 372 ? -19.114 -4.724 23.126 1.00 74.19 372 LEU A CA 1
ATOM 2854 C C . LEU A 1 372 ? -19.079 -5.622 21.877 1.00 74.19 372 LEU A C 1
ATOM 2856 O O . LEU A 1 372 ? -18.195 -6.468 21.753 1.00 74.19 372 LEU A O 1
ATOM 2860 N N . LEU A 1 373 ? -20.006 -5.407 20.940 1.00 70.50 373 LEU A N 1
ATOM 2861 C CA . LEU A 1 373 ? -20.090 -6.130 19.671 1.00 70.50 373 LEU A CA 1
ATOM 2862 C C . LEU A 1 373 ? -18.868 -5.891 18.783 1.00 70.50 373 LEU A C 1
ATOM 2864 O O . LEU A 1 373 ? -18.308 -6.848 18.238 1.00 70.50 373 LEU A O 1
ATOM 2868 N N . SER A 1 374 ? -18.437 -4.632 18.660 1.00 68.38 374 SER A N 1
ATOM 2869 C CA . SER A 1 374 ? -17.330 -4.264 17.774 1.00 68.38 374 SER A CA 1
ATOM 2870 C C . SER A 1 374 ? -15.992 -4.852 18.218 1.00 68.38 374 SER A C 1
ATOM 2872 O O . SER A 1 374 ? -15.107 -5.034 17.388 1.00 68.38 374 SER A O 1
ATOM 2874 N N . VAL A 1 375 ? -15.848 -5.211 19.498 1.00 70.75 375 VAL A N 1
ATOM 2875 C CA . VAL A 1 375 ? -14.578 -5.707 20.045 1.00 70.75 375 VAL A CA 1
ATOM 2876 C C . VAL A 1 375 ? -14.547 -7.200 20.341 1.00 70.75 375 VAL A C 1
ATOM 2878 O O . VAL A 1 375 ? -13.511 -7.698 20.776 1.00 70.75 375 VAL A O 1
ATOM 2881 N N . HIS A 1 376 ? -15.633 -7.939 20.077 1.00 76.44 376 HIS A N 1
ATOM 2882 C CA . HIS A 1 376 ? -15.742 -9.353 20.461 1.00 76.44 376 HIS A CA 1
ATOM 2883 C C . HIS A 1 376 ? -14.602 -10.225 19.900 1.00 76.44 376 HIS A C 1
ATOM 2885 O O . HIS A 1 376 ? -14.132 -11.135 20.580 1.00 76.44 376 HIS A O 1
ATOM 2891 N N . ARG A 1 377 ? -14.102 -9.908 18.694 1.00 74.44 377 ARG A N 1
ATOM 2892 C CA . ARG A 1 377 ? -12.988 -10.620 18.034 1.00 74.44 377 ARG A CA 1
ATOM 2893 C C . ARG A 1 377 ? -11.640 -10.444 18.740 1.00 74.44 377 ARG A C 1
ATOM 2895 O O . ARG A 1 377 ? -10.694 -11.168 18.438 1.00 74.44 377 ARG A O 1
ATOM 2902 N N . HIS A 1 378 ? -11.546 -9.487 19.657 1.00 70.19 378 HIS A N 1
ATOM 2903 C CA . HIS A 1 378 ? -10.326 -9.142 20.385 1.00 70.19 378 HIS A CA 1
ATOM 2904 C C . HIS A 1 378 ? -10.360 -9.588 21.852 1.00 70.19 378 HIS A C 1
ATOM 2906 O O . HIS A 1 378 ? -9.415 -9.302 22.587 1.00 70.19 378 HIS A O 1
ATOM 2912 N N . LEU A 1 379 ? -11.433 -10.264 22.279 1.00 74.12 379 LEU A N 1
ATOM 2913 C CA . LEU A 1 379 ? -11.607 -10.719 23.653 1.00 74.12 379 LEU A CA 1
ATOM 2914 C C . LEU A 1 379 ? -10.915 -12.070 23.883 1.00 74.12 379 LEU A C 1
ATOM 2916 O O . LEU A 1 379 ? -11.008 -12.983 23.062 1.00 74.12 379 LEU A O 1
ATOM 2920 N N . ASP A 1 380 ? -10.244 -12.213 25.024 1.00 78.19 380 ASP A N 1
ATOM 2921 C CA . ASP A 1 380 ? -9.773 -13.506 25.522 1.00 78.19 380 ASP A CA 1
ATOM 2922 C C . ASP A 1 380 ? -10.930 -14.376 26.062 1.00 78.19 380 ASP A C 1
ATOM 2924 O O . ASP A 1 380 ? -12.082 -13.947 26.122 1.00 78.19 380 ASP A O 1
ATOM 2928 N N . GLU A 1 381 ? -10.648 -15.626 26.453 1.00 80.75 381 GLU A N 1
ATOM 2929 C CA . GLU A 1 381 ? -11.682 -16.562 26.932 1.00 80.75 381 GLU A CA 1
ATOM 2930 C C . GLU A 1 381 ? -12.467 -16.037 28.149 1.00 80.75 381 GLU A C 1
ATOM 2932 O O . GLU A 1 381 ? -13.664 -16.303 28.279 1.00 80.75 381 GLU A O 1
ATOM 2937 N N . GLU A 1 382 ? -11.815 -15.298 29.050 1.00 76.94 382 GLU A N 1
ATOM 2938 C CA . GLU A 1 382 ? -12.451 -14.761 30.255 1.00 76.94 382 GLU A CA 1
ATOM 2939 C C . GLU A 1 382 ? -13.360 -13.578 29.906 1.00 76.94 382 GLU A C 1
ATOM 2941 O O . GLU A 1 382 ? -14.507 -13.500 30.355 1.00 76.94 382 GLU A O 1
ATOM 2946 N N . GLN A 1 383 ? -12.869 -12.688 29.048 1.00 74.38 383 GLN A N 1
ATOM 2947 C CA . GLN A 1 383 ? -13.610 -11.553 28.517 1.00 74.38 383 GLN A CA 1
ATOM 2948 C C . GLN A 1 383 ? -14.802 -12.001 27.659 1.00 74.38 383 GLN A C 1
ATOM 2950 O O . GLN A 1 383 ? -15.895 -11.449 27.788 1.00 74.38 383 GLN A O 1
ATOM 2955 N N . LEU A 1 384 ? -14.632 -13.042 26.842 1.00 76.88 384 LEU A N 1
ATOM 2956 C CA . LEU A 1 384 ? -15.705 -13.626 26.042 1.00 76.88 384 LEU A CA 1
ATOM 2957 C C . LEU A 1 384 ? -16.795 -14.236 26.934 1.00 76.88 384 LEU A C 1
ATOM 2959 O O . LEU A 1 384 ? -17.979 -14.086 26.649 1.00 76.88 384 LEU A O 1
ATOM 2963 N N . ALA A 1 385 ? -16.427 -14.863 28.055 1.00 81.06 385 ALA A N 1
ATOM 2964 C CA . ALA A 1 385 ? -17.401 -15.383 29.014 1.00 81.06 385 ALA A CA 1
ATOM 2965 C C . ALA A 1 385 ? -18.215 -14.270 29.705 1.00 81.06 385 ALA A C 1
ATOM 2967 O O . ALA A 1 385 ? -19.400 -14.461 29.994 1.00 81.06 385 ALA A O 1
ATOM 2968 N N . LEU A 1 386 ? -17.600 -13.112 29.975 1.00 72.69 386 LEU A N 1
ATOM 2969 C CA . LEU A 1 386 ? -18.305 -11.925 30.477 1.00 72.69 386 LEU A CA 1
ATOM 2970 C C . LEU A 1 386 ? -19.256 -11.357 29.421 1.00 72.69 386 LEU A C 1
ATOM 2972 O O . LEU A 1 386 ? -20.408 -11.054 29.728 1.00 72.69 386 LEU A O 1
ATOM 2976 N N . TYR A 1 387 ? -18.786 -11.273 28.180 1.00 73.88 387 TYR A N 1
ATOM 2977 C CA . TYR A 1 387 ? -19.570 -10.818 27.042 1.00 73.88 387 TYR A CA 1
ATOM 2978 C C . TYR A 1 387 ? -20.785 -11.712 26.761 1.00 73.88 387 TYR A C 1
ATOM 2980 O O . TYR A 1 387 ? -21.900 -11.206 26.664 1.00 73.88 387 TYR A O 1
ATOM 2988 N N . GLU A 1 388 ? -20.609 -13.035 26.695 1.00 79.94 388 GLU A N 1
ATOM 2989 C CA . GLU A 1 388 ? -21.717 -13.971 26.461 1.00 79.94 388 GLU A CA 1
ATOM 2990 C C . GLU A 1 388 ? -22.748 -13.914 27.596 1.00 79.94 388 GLU A C 1
ATOM 2992 O O . GLU A 1 388 ? -23.946 -13.965 27.339 1.00 79.94 388 GLU A O 1
ATOM 2997 N N . ARG A 1 389 ? -22.323 -13.684 28.847 1.00 77.94 389 ARG A N 1
ATOM 2998 C CA . ARG A 1 389 ? -23.264 -13.447 29.952 1.00 77.94 389 ARG A CA 1
ATOM 2999 C C . ARG A 1 389 ? -24.084 -12.171 29.747 1.00 77.94 389 ARG A C 1
ATOM 3001 O O . ARG A 1 389 ? -25.292 -12.194 29.972 1.00 77.94 389 ARG A O 1
ATOM 3008 N N . ALA A 1 390 ? -23.441 -11.080 29.333 1.00 69.81 390 ALA A N 1
ATOM 3009 C CA . ALA A 1 390 ? -24.127 -9.822 29.047 1.00 69.81 390 ALA A CA 1
ATOM 3010 C C . ALA A 1 390 ? -25.098 -9.969 27.865 1.00 69.81 390 ALA A C 1
ATOM 3012 O O . ALA A 1 390 ? -26.204 -9.435 27.897 1.00 69.81 390 ALA A O 1
ATOM 3013 N N . LYS A 1 391 ? -24.713 -10.738 26.843 1.00 71.25 391 LYS A N 1
ATOM 3014 C CA . LYS A 1 391 ? -25.541 -11.075 25.679 1.00 71.25 391 LYS A CA 1
ATOM 3015 C C . LYS A 1 391 ? -26.752 -11.937 26.046 1.00 71.25 391 LYS A C 1
ATOM 3017 O O . LYS A 1 391 ? -27.855 -11.631 25.601 1.00 71.25 391 LYS A O 1
ATOM 3022 N N . ASP A 1 392 ? -26.573 -12.958 26.882 1.00 77.69 392 ASP A N 1
ATOM 3023 C CA . ASP A 1 392 ? -27.671 -13.785 27.397 1.00 77.69 392 ASP A CA 1
ATOM 3024 C C . ASP A 1 392 ? -28.681 -12.930 28.185 1.00 77.69 392 ASP A C 1
ATOM 3026 O O . ASP A 1 392 ? -29.888 -13.019 27.957 1.00 77.69 392 ASP A O 1
ATOM 3030 N N . GLN A 1 393 ? -28.195 -12.029 29.051 1.00 68.38 393 GLN A N 1
ATOM 3031 C CA . GLN A 1 393 ? -29.041 -11.064 29.767 1.00 68.38 393 GLN A CA 1
ATOM 3032 C C . GLN A 1 393 ? -29.796 -10.140 28.797 1.00 68.38 393 GLN A C 1
ATOM 3034 O O . GLN A 1 393 ? -30.990 -9.913 28.968 1.00 68.38 393 GLN A O 1
ATOM 3039 N N . ALA A 1 394 ? -29.122 -9.641 27.758 1.00 66.06 394 ALA A N 1
ATOM 3040 C CA . ALA A 1 394 ? -29.714 -8.832 26.693 1.00 66.06 394 ALA A CA 1
ATOM 3041 C C . ALA A 1 394 ? -30.864 -9.555 25.966 1.00 66.06 394 ALA A C 1
ATOM 3043 O O . ALA A 1 394 ? -31.907 -8.962 25.678 1.00 66.06 394 ALA A O 1
ATOM 3044 N N . GLN A 1 395 ? -30.683 -10.845 25.680 1.00 70.44 395 GLN A N 1
ATOM 3045 C CA . GLN A 1 395 ? -31.681 -11.673 25.012 1.00 70.44 395 GLN A CA 1
ATOM 3046 C C . GLN A 1 395 ? -32.920 -11.912 25.889 1.00 70.44 395 GLN A C 1
ATOM 3048 O O . GLN A 1 395 ? -34.044 -11.855 25.382 1.00 70.44 395 GLN A O 1
ATOM 3053 N N . ASP A 1 396 ? -32.742 -12.122 27.195 1.00 72.38 396 ASP A N 1
ATOM 3054 C CA . ASP A 1 396 ? -33.847 -12.310 28.147 1.00 72.38 396 ASP A CA 1
ATOM 3055 C C . ASP A 1 396 ? -34.774 -11.083 28.254 1.00 72.38 396 ASP A C 1
ATOM 3057 O O . ASP A 1 396 ? -35.928 -11.200 28.672 1.00 72.38 396 ASP A O 1
ATOM 3061 N N . LEU A 1 397 ? -34.300 -9.913 27.823 1.00 62.91 397 LEU A N 1
ATOM 3062 C CA . LEU A 1 397 ? -35.026 -8.642 27.869 1.00 62.91 397 LEU A CA 1
ATOM 3063 C C . LEU A 1 397 ? -35.744 -8.304 26.564 1.00 62.91 397 LEU A C 1
ATOM 3065 O O . LEU A 1 397 ? -36.408 -7.277 26.473 1.00 62.91 397 LEU A O 1
ATOM 3069 N N . GLY A 1 398 ? -35.644 -9.168 25.551 1.00 66.25 398 GLY A N 1
ATOM 3070 C CA . GLY A 1 398 ? -36.341 -8.972 24.284 1.00 66.25 398 GLY A CA 1
ATOM 3071 C C . GLY A 1 398 ? -35.730 -7.883 23.405 1.00 66.25 398 GLY A C 1
ATOM 3072 O O . GLY A 1 398 ? -36.460 -7.262 22.629 1.00 66.25 398 GLY A O 1
ATOM 3073 N N . LEU A 1 399 ? -34.411 -7.663 23.492 1.00 65.06 399 LEU A N 1
ATOM 3074 C CA . LEU A 1 399 ? -33.719 -6.831 22.510 1.00 65.06 399 LEU A CA 1
ATOM 3075 C C . LEU A 1 399 ? -33.979 -7.350 21.081 1.00 65.06 399 LEU A C 1
ATOM 3077 O O . LEU A 1 399 ? -34.135 -8.562 20.889 1.00 65.06 399 LEU A O 1
ATOM 3081 N N . PRO A 1 400 ? -34.057 -6.451 20.080 1.00 65.38 400 PRO A N 1
ATOM 3082 C CA . PRO A 1 400 ? -34.451 -6.812 18.725 1.00 65.38 400 PRO A CA 1
ATOM 3083 C C . PRO A 1 400 ? -33.624 -7.973 18.167 1.00 65.38 400 PRO A C 1
ATOM 3085 O O . PRO A 1 400 ? -32.394 -7.986 18.254 1.00 65.38 400 PRO A O 1
ATOM 3088 N N . THR A 1 401 ? -34.316 -8.951 17.579 1.00 57.47 401 THR A N 1
ATOM 3089 C CA . THR A 1 401 ? -33.711 -10.170 17.017 1.00 57.47 401 THR A CA 1
ATOM 3090 C C . THR A 1 401 ? -32.651 -9.835 15.967 1.00 57.47 401 THR A C 1
ATOM 3092 O O . THR A 1 401 ? -31.684 -10.575 15.842 1.00 57.47 401 THR A O 1
ATOM 3095 N N . GLU A 1 402 ? -32.771 -8.695 15.276 1.00 58.66 402 GLU A N 1
ATOM 3096 C CA . GLU A 1 402 ? -31.785 -8.232 14.297 1.00 58.66 402 GLU A CA 1
ATOM 3097 C C . GLU A 1 402 ? -30.396 -7.980 14.922 1.00 58.66 402 GLU A C 1
ATOM 3099 O O . GLU A 1 402 ? -29.381 -8.286 14.299 1.00 58.66 402 GLU A O 1
ATOM 3104 N N . ILE A 1 403 ? -30.328 -7.505 16.175 1.00 57.84 403 ILE A N 1
ATOM 3105 C CA . ILE A 1 403 ? -29.059 -7.313 16.908 1.00 57.84 403 ILE A CA 1
ATOM 3106 C C . ILE A 1 403 ? -28.454 -8.677 17.279 1.00 57.84 403 ILE A C 1
ATOM 3108 O O . ILE A 1 403 ? -27.248 -8.892 17.153 1.00 57.84 403 ILE A O 1
ATOM 3112 N N . LEU A 1 404 ? -29.302 -9.631 17.678 1.00 56.91 404 LEU A N 1
ATOM 3113 C CA . LEU A 1 404 ? -28.914 -11.012 17.994 1.00 56.91 404 LEU A CA 1
ATOM 3114 C C . LEU A 1 404 ? -28.538 -11.843 16.751 1.00 56.91 404 LEU A C 1
ATOM 3116 O O . LEU A 1 404 ? -27.825 -12.841 16.873 1.00 56.91 404 LEU A O 1
ATOM 3120 N N . GLU A 1 405 ? -29.002 -11.456 15.564 1.00 61.06 405 GLU A N 1
ATOM 3121 C CA . GLU A 1 405 ? -28.645 -12.086 14.289 1.00 61.06 405 GLU A CA 1
ATOM 3122 C C . GLU A 1 405 ? -27.334 -11.540 13.717 1.00 61.06 405 GLU A C 1
ATOM 3124 O O . GLU A 1 405 ? -26.515 -12.345 13.269 1.00 61.06 405 GLU A O 1
ATOM 3129 N N . ALA A 1 406 ? -27.071 -10.231 13.824 1.00 56.06 406 ALA A N 1
ATOM 3130 C CA . ALA A 1 406 ? -25.752 -9.653 13.527 1.00 56.06 406 ALA A CA 1
ATOM 3131 C C . ALA A 1 406 ? -24.648 -10.328 14.368 1.00 56.06 406 ALA A C 1
ATOM 3133 O O . ALA A 1 406 ? -23.610 -10.742 13.858 1.00 56.06 406 ALA A O 1
ATOM 3134 N N . LEU A 1 407 ? -24.960 -10.592 15.639 1.00 51.59 407 LEU A N 1
ATOM 3135 C CA . LEU A 1 407 ? -24.166 -11.374 16.590 1.00 51.59 407 LEU A CA 1
ATOM 3136 C C . LEU A 1 407 ? -23.781 -12.794 16.143 1.00 51.59 407 LEU A C 1
ATOM 3138 O O . LEU A 1 407 ? -22.802 -13.340 16.647 1.00 51.59 407 LEU A O 1
ATOM 3142 N N . ARG A 1 408 ? -24.573 -13.431 15.272 1.00 55.28 408 ARG A N 1
ATOM 3143 C CA . ARG A 1 408 ? -24.317 -14.799 14.790 1.00 55.28 408 ARG A CA 1
ATOM 3144 C C . ARG A 1 408 ? -23.544 -14.838 13.481 1.00 55.28 408 ARG A C 1
ATOM 3146 O O . ARG A 1 408 ? -22.915 -15.851 13.214 1.00 55.28 408 ARG A O 1
ATOM 3153 N N . GLN A 1 409 ? -23.633 -13.792 12.665 1.00 53.44 409 GLN A N 1
ATOM 3154 C CA . GLN A 1 409 ? -23.009 -13.763 11.340 1.00 53.44 409 GLN A CA 1
ATOM 3155 C C . GLN A 1 409 ? -21.537 -13.336 11.384 1.00 53.44 409 GLN A C 1
ATOM 3157 O O . GLN A 1 409 ? -20.787 -13.724 10.500 1.00 53.44 409 GLN A O 1
ATOM 3162 N N . ASP A 1 410 ? -21.119 -12.599 12.417 1.00 45.78 410 ASP A N 1
ATOM 3163 C CA . ASP A 1 410 ? -19.738 -12.114 12.566 1.00 45.78 410 ASP A CA 1
ATOM 3164 C C . ASP A 1 410 ? -18.814 -13.021 13.407 1.00 45.78 410 ASP A C 1
ATOM 3166 O O . ASP A 1 410 ? -17.624 -12.712 13.536 1.00 45.78 410 ASP A O 1
ATOM 3170 N N . GLY A 1 411 ? -19.352 -14.102 13.987 1.00 41.66 411 GLY A N 1
ATOM 3171 C CA . GLY A 1 411 ? -18.630 -15.049 14.851 1.00 41.66 411 GLY A CA 1
ATOM 3172 C C . GLY A 1 411 ? -18.168 -16.354 14.180 1.00 41.66 411 GLY A C 1
ATOM 3173 O O . GLY A 1 411 ? -17.521 -17.156 14.853 1.00 41.66 411 GLY A O 1
ATOM 3174 N N . ASP A 1 412 ? -18.500 -16.561 12.900 1.00 31.91 412 ASP A N 1
ATOM 3175 C CA . ASP A 1 412 ? -17.899 -17.574 12.008 1.00 31.91 412 ASP A CA 1
ATOM 3176 C C . ASP A 1 412 ? -16.772 -16.928 11.181 1.00 31.91 412 ASP A C 1
ATOM 3178 O O . ASP A 1 412 ? -15.781 -17.636 10.875 1.00 31.91 412 ASP A O 1
#

Foldseek 3Di:
DQLQDPLFWDWAFDPDVVVQDDPVLVVLVVVVVVVVWDWLGKTDTPSQPSKIKTWTARQVQQKIKIWIAHPPQGIWMKIKWAAPVGAIEIEIQGLDDPLADDDVRYHYHYNHPDDPVVSVVVRVVVDDPGHTDGDDSPCTVVVVRVVVSVRSVVPNVDFGDPSSLVSRVVSCVVVVPVPCPVVVSVVVNCSRDDQPDDLVQLVVLLVVVDPDDVPDDDDPVNVVSPLSSLSNCLVVPDLVCLLSLLLNQADPPCPVSLVSSLSSLVSDDLVSSVVSLLCCLPPNDPRSNLSSLQSLLVRQDLVCLVSLLVVLVVDQLPDRNNLSSLNSLLSNCVVPVRVSSLVSNLVSLVNLLVVLVVVLVVLDDDCSLVSLQSRCVSHDPVSVVSNVVSVVSCVVSCDDVVSVVSVVVVPD